Protein AF-0000000065834039 (afdb_homodimer)

Structure (mmCIF, N/CA/C/O backbone):
data_AF-0000000065834039-model_v1
#
loop_
_entity.id
_entity.type
_entity.pdbx_description
1 polymer 'Type III pantothenate kinase'
#
loop_
_atom_site.group_PDB
_atom_site.id
_atom_site.type_symbol
_atom_site.label_atom_id
_atom_site.label_alt_id
_atom_site.label_comp_id
_atom_site.label_asym_id
_atom_site.label_entity_id
_atom_site.label_seq_id
_atom_site.pdbx_PDB_ins_code
_atom_site.Cartn_x
_atom_site.Cartn_y
_atom_site.Cartn_z
_atom_site.occupancy
_atom_site.B_iso_or_equiv
_atom_site.auth_seq_id
_atom_site.auth_comp_id
_atom_site.auth_asym_id
_atom_site.auth_atom_id
_atom_site.pdbx_PDB_model_num
ATOM 1 N N . MET A 1 1 ? -1.924 42.531 17.188 1 51.47 1 MET A N 1
ATOM 2 C CA . MET A 1 1 ? -2.615 41.312 17.609 1 51.47 1 MET A CA 1
ATOM 3 C C . MET A 1 1 ? -2.955 40.438 16.406 1 51.47 1 MET A C 1
ATOM 5 O O . MET A 1 1 ? -3.197 40.938 15.312 1 51.47 1 MET A O 1
ATOM 9 N N . PRO A 1 2 ? -2.623 39.094 16.594 1 63.88 2 PRO A N 1
ATOM 10 C CA . PRO A 1 2 ? -3.016 38.375 15.391 1 63.88 2 PRO A CA 1
ATOM 11 C C . PRO A 1 2 ? -4.453 38.656 14.969 1 63.88 2 PRO A C 1
ATOM 13 O O . PRO A 1 2 ? -5.324 38.844 15.812 1 63.88 2 PRO A O 1
ATOM 16 N N . ALA A 1 3 ? -4.637 39.094 13.758 1 82.81 3 ALA A N 1
ATOM 17 C CA . ALA A 1 3 ? -5.945 39.469 13.219 1 82.81 3 ALA A CA 1
ATOM 18 C C . ALA A 1 3 ? -6.844 38.219 13.094 1 82.81 3 ALA A C 1
ATOM 20 O O . ALA A 1 3 ? -6.395 37.156 12.641 1 82.81 3 ALA A O 1
ATOM 21 N N . PHE A 1 4 ? -7.938 38.312 13.852 1 89.62 4 PHE A N 1
ATOM 22 C CA . PHE A 1 4 ? -8.969 37.281 13.75 1 89.62 4 PHE A CA 1
ATOM 23 C C . PHE A 1 4 ? -10.25 37.875 13.156 1 89.62 4 PHE A C 1
ATOM 25 O O . PHE A 1 4 ? -10.5 39.062 13.242 1 89.62 4 PHE A O 1
ATOM 32 N N . PRO A 1 5 ? -10.953 37 12.508 1 95.62 5 PRO A N 1
ATOM 33 C CA . PRO A 1 5 ? -10.828 35.562 12.289 1 95.62 5 PRO A CA 1
ATOM 34 C C . PRO A 1 5 ? -9.664 35.188 11.359 1 95.62 5 PRO A C 1
ATOM 36 O O . PRO A 1 5 ? -9.328 35.969 10.461 1 95.62 5 PRO A O 1
ATOM 39 N N . LEU A 1 6 ? -9.062 34.062 11.656 1 97.62 6 LEU A N 1
ATOM 40 C CA . LEU A 1 6 ? -7.953 33.562 10.867 1 97.62 6 LEU A CA 1
ATOM 41 C C . LEU A 1 6 ? -8.43 32.469 9.906 1 97.62 6 LEU A C 1
ATOM 43 O O . LEU A 1 6 ? -9.133 31.547 10.32 1 97.62 6 LEU A O 1
ATOM 47 N N . LEU A 1 7 ? -8.102 32.594 8.633 1 98.38 7 LEU A N 1
ATOM 48 C CA . LEU A 1 7 ? -8.32 31.531 7.668 1 98.38 7 LEU A CA 1
ATOM 49 C C . LEU A 1 7 ? -7.098 30.641 7.57 1 98.38 7 LEU A C 1
ATOM 51 O O . LEU A 1 7 ? -6.012 31.094 7.215 1 98.38 7 LEU A O 1
ATOM 55 N N . ALA A 1 8 ? -7.285 29.406 8 1 98.31 8 ALA A N 1
ATOM 56 C CA . ALA A 1 8 ? -6.262 28.375 7.816 1 98.31 8 ALA A CA 1
ATOM 57 C C . ALA A 1 8 ? -6.543 27.547 6.574 1 98.31 8 ALA A C 1
ATOM 59 O O . ALA A 1 8 ? -7.633 27 6.422 1 98.31 8 ALA A O 1
ATOM 60 N N . VAL A 1 9 ? -5.586 27.469 5.645 1 98.31 9 VAL A N 1
ATOM 61 C CA . VAL A 1 9 ? -5.758 26.719 4.402 1 98.31 9 VAL A CA 1
ATOM 62 C C . VAL A 1 9 ? -4.656 25.672 4.27 1 98.31 9 VAL A C 1
ATOM 64 O O . VAL A 1 9 ? -3.473 26.016 4.238 1 98.31 9 VAL A O 1
ATOM 67 N N . ASP A 1 10 ? -5.02 24.438 4.223 1 97.44 10 ASP A N 1
ATOM 68 C CA . ASP A 1 10 ? -4.113 23.328 3.969 1 97.44 10 ASP A CA 1
ATOM 69 C C . ASP A 1 10 ? -4.336 22.734 2.574 1 97.44 10 ASP A C 1
ATOM 71 O O . ASP A 1 10 ? -5.281 21.984 2.355 1 97.44 10 ASP A O 1
ATOM 75 N N . ILE A 1 11 ? -3.43 23.031 1.695 1 96.56 11 ILE A N 1
ATOM 76 C CA . ILE A 1 11 ? -3.566 22.672 0.286 1 96.56 11 ILE A CA 1
ATOM 77 C C . ILE A 1 11 ? -2.744 21.422 -0.017 1 96.56 11 ILE A C 1
ATOM 79 O O . ILE A 1 11 ? -1.518 21.5 -0.134 1 96.56 11 ILE A O 1
ATOM 83 N N . GLY A 1 12 ? -3.447 20.344 -0.177 1 93.12 12 GLY A N 1
ATOM 84 C CA . GLY A 1 12 ? -2.82 19.109 -0.593 1 93.12 12 GLY A CA 1
ATOM 85 C C . GLY A 1 12 ? -2.936 18.844 -2.084 1 93.12 12 GLY A C 1
ATOM 86 O O . GLY A 1 12 ? -3.521 19.656 -2.812 1 93.12 12 GLY A O 1
ATOM 87 N N . ASN A 1 13 ? -2.43 17.719 -2.566 1 89.69 13 ASN A N 1
ATOM 88 C CA . ASN A 1 13 ? -2.451 17.359 -3.98 1 89.69 13 ASN A CA 1
ATOM 89 C C . ASN A 1 13 ? -3.861 17.016 -4.449 1 89.69 13 ASN A C 1
ATOM 91 O O . ASN A 1 13 ? -4.215 17.266 -5.605 1 89.69 13 ASN A O 1
ATOM 95 N N . THR A 1 14 ? -4.578 16.453 -3.529 1 89.56 14 THR A N 1
ATOM 96 C CA . THR A 1 14 ? -5.895 15.945 -3.9 1 89.56 14 THR A CA 1
ATOM 97 C C . THR A 1 14 ? -6.996 16.797 -3.273 1 89.56 14 THR A C 1
ATOM 99 O O . THR A 1 14 ? -8.008 17.078 -3.916 1 89.56 14 THR A O 1
ATOM 102 N N . THR A 1 15 ? -6.734 17.125 -2.062 1 92.56 15 THR A N 1
ATOM 103 C CA . THR A 1 15 ? -7.766 17.828 -1.304 1 92.56 15 THR A CA 1
ATOM 104 C C . THR A 1 15 ? -7.203 19.094 -0.657 1 92.56 15 THR A C 1
ATOM 106 O O . THR A 1 15 ? -6.031 19.125 -0.28 1 92.56 15 THR A O 1
ATOM 109 N N . THR A 1 16 ? -8.016 20.094 -0.596 1 96.5 16 THR A N 1
ATOM 110 C CA . THR A 1 16 ? -7.738 21.312 0.165 1 96.5 16 THR A CA 1
ATOM 111 C C . THR A 1 16 ? -8.695 21.438 1.351 1 96.5 16 THR A C 1
ATOM 113 O O . THR A 1 16 ? -9.914 21.344 1.185 1 96.5 16 THR A O 1
ATOM 116 N N . VAL A 1 17 ? -8.109 21.578 2.518 1 97.19 17 VAL A N 1
ATOM 117 C CA . VAL A 1 17 ? -8.906 21.734 3.729 1 97.19 17 VAL A CA 1
ATOM 118 C C . VAL A 1 17 ? -8.781 23.156 4.262 1 97.19 17 VAL A C 1
ATOM 120 O O . VAL A 1 17 ? -7.68 23.703 4.344 1 97.19 17 VAL A O 1
ATOM 123 N N . LEU A 1 18 ? -9.953 23.781 4.547 1 98.25 18 LEU A N 1
ATOM 124 C CA . LEU A 1 18 ? -10 25.141 5.055 1 98.25 18 LEU A CA 1
ATOM 125 C C . LEU A 1 18 ? -10.617 25.188 6.449 1 98.25 18 LEU A C 1
ATOM 127 O O . LEU A 1 18 ? -11.5 24.375 6.766 1 98.25 18 LEU A O 1
ATOM 131 N N . GLY A 1 19 ? -10.109 26.094 7.262 1 98.06 19 GLY A N 1
ATOM 132 C CA . GLY A 1 19 ? -10.688 26.359 8.57 1 98.06 19 GLY A CA 1
ATOM 133 C C . GLY A 1 19 ? -10.672 27.828 8.945 1 98.06 19 GLY A C 1
ATOM 134 O O . GLY A 1 19 ? -9.719 28.547 8.633 1 98.06 19 GLY A O 1
ATOM 135 N N . LEU A 1 20 ? -11.789 28.266 9.492 1 98.12 20 LEU A N 1
ATOM 136 C CA . LEU A 1 20 ? -11.844 29.594 10.078 1 98.12 20 LEU A CA 1
ATOM 137 C C . LEU A 1 20 ? -11.742 29.516 11.602 1 98.12 20 LEU A C 1
ATOM 139 O O . LEU A 1 20 ? -12.5 28.781 12.242 1 98.12 20 LEU A O 1
ATOM 143 N N . ALA A 1 21 ? -10.758 30.25 12.141 1 97.44 21 ALA A N 1
ATOM 144 C CA . ALA A 1 21 ? -10.555 30.25 13.586 1 97.44 21 ALA A CA 1
ATOM 145 C C . ALA A 1 21 ? -10.859 31.609 14.188 1 97.44 21 ALA A C 1
ATOM 147 O O . ALA A 1 21 ? -10.578 32.656 13.57 1 97.44 21 ALA A O 1
ATOM 148 N N . ASP A 1 22 ? -11.383 31.594 15.383 1 96.12 22 ASP A N 1
ATOM 149 C CA . ASP A 1 22 ? -11.641 32.844 16.062 1 96.12 22 ASP A CA 1
ATOM 150 C C . ASP A 1 22 ? -10.484 33.219 16.984 1 96.12 22 ASP A C 1
ATOM 152 O O . ASP A 1 22 ? -9.422 32.594 16.938 1 96.12 22 ASP A O 1
ATOM 156 N N . ALA A 1 23 ? -10.688 34.25 17.812 1 92.38 23 ALA A N 1
ATOM 157 C CA . ALA A 1 23 ? -9.602 34.812 18.625 1 92.38 23 ALA A CA 1
ATOM 158 C C . ALA A 1 23 ? -9.156 33.844 19.703 1 92.38 23 ALA A C 1
ATOM 160 O O . ALA A 1 23 ? -8.031 33.906 20.188 1 92.38 23 ALA A O 1
ATOM 161 N N . SER A 1 24 ? -9.961 32.844 20.094 1 93.31 24 SER A N 1
ATOM 162 C CA . SER A 1 24 ? -9.617 31.828 21.078 1 93.31 24 SER A CA 1
ATOM 163 C C . SER A 1 24 ? -8.82 30.688 20.453 1 93.31 24 SER A C 1
ATOM 165 O O . SER A 1 24 ? -8.312 29.812 21.156 1 93.31 24 SER A O 1
ATOM 167 N N . GLY A 1 25 ? -8.766 30.703 19.141 1 93.06 25 GLY A N 1
ATOM 168 C CA . GLY A 1 25 ? -8.078 29.641 18.438 1 93.06 25 GLY A CA 1
ATOM 169 C C . GLY A 1 25 ? -9 28.5 18.047 1 93.06 25 GLY A C 1
ATOM 170 O O . GLY A 1 25 ? -8.57 27.531 17.406 1 93.06 25 GLY A O 1
ATOM 171 N N . ALA A 1 26 ? -10.234 28.656 18.391 1 95.88 26 ALA A N 1
ATOM 172 C CA . ALA A 1 26 ? -11.219 27.609 18.078 1 95.88 26 ALA A CA 1
ATOM 173 C C . ALA A 1 26 ? -11.609 27.656 16.594 1 95.88 26 ALA A C 1
ATOM 175 O O . ALA A 1 26 ? -11.82 28.719 16.031 1 95.88 26 ALA A O 1
ATOM 176 N N . LEU A 1 27 ? -11.703 26.516 15.992 1 97.06 27 LEU A N 1
ATOM 177 C CA . LEU A 1 27 ? -12.219 26.422 14.625 1 97.06 27 LEU A CA 1
ATOM 178 C C . LEU A 1 27 ? -13.734 26.562 14.602 1 97.06 27 LEU A C 1
ATOM 180 O O . LEU A 1 27 ? -14.453 25.688 15.102 1 97.06 27 LEU A O 1
ATOM 184 N N . THR A 1 28 ? -14.18 27.594 13.984 1 97.69 28 THR A N 1
ATOM 185 C CA . THR A 1 28 ? -15.609 27.859 13.945 1 97.69 28 THR A CA 1
ATOM 186 C C . THR A 1 28 ? -16.25 27.234 12.711 1 97.69 28 THR A C 1
ATOM 188 O O . THR A 1 28 ? -17.422 26.891 12.727 1 97.69 28 THR A O 1
ATOM 191 N N . HIS A 1 29 ? -15.547 27.125 11.617 1 97.81 29 HIS A N 1
ATOM 192 C CA . HIS A 1 29 ? -15.961 26.516 10.359 1 97.81 29 HIS A CA 1
ATOM 193 C C . HIS A 1 29 ? -14.828 25.703 9.75 1 97.81 29 HIS A C 1
ATOM 195 O O . HIS A 1 29 ? -13.648 26.031 9.922 1 97.81 29 HIS A O 1
ATOM 201 N N . THR A 1 30 ? -15.188 24.672 9.156 1 97.5 30 THR A N 1
ATOM 202 C CA . THR A 1 30 ? -14.242 23.875 8.383 1 97.5 30 THR A CA 1
ATOM 203 C C . THR A 1 30 ? -14.844 23.469 7.043 1 97.5 30 THR A C 1
ATOM 205 O O . THR A 1 30 ? -16.062 23.25 6.945 1 97.5 30 THR A O 1
ATOM 208 N N . TRP A 1 31 ? -14.047 23.406 5.98 1 97.5 31 TRP A N 1
ATOM 209 C CA . TRP A 1 31 ? -14.445 22.953 4.652 1 97.5 31 TRP A CA 1
ATOM 210 C C . TRP A 1 31 ? -13.406 22 4.066 1 97.5 31 TRP A C 1
ATOM 212 O O . TRP A 1 31 ? -12.211 22.109 4.379 1 97.5 31 TRP A O 1
ATOM 222 N N . ARG A 1 32 ? -13.852 21.078 3.355 1 95.31 32 ARG A N 1
ATOM 223 C CA . ARG A 1 32 ? -13.008 20.188 2.562 1 95.31 32 ARG A CA 1
ATOM 224 C C . ARG A 1 32 ? -13.422 20.203 1.095 1 95.31 32 ARG A C 1
ATOM 226 O O . ARG A 1 32 ? -14.57 19.906 0.762 1 95.31 32 ARG A O 1
ATOM 233 N N . ILE A 1 33 ? -12.453 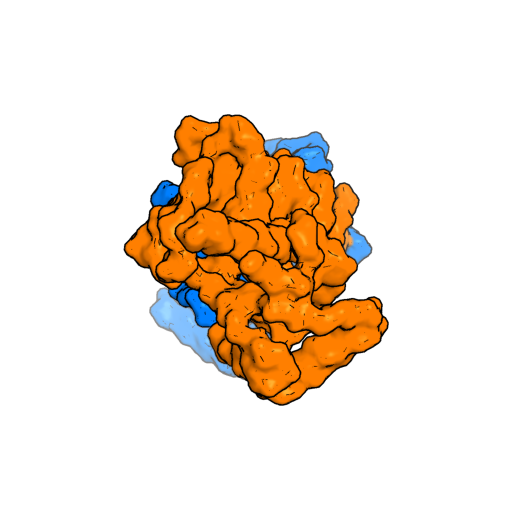20.562 0.237 1 96.56 33 ILE A N 1
ATOM 234 C CA . ILE A 1 33 ? -12.773 20.656 -1.183 1 96.56 33 ILE A CA 1
ATOM 235 C C . ILE A 1 33 ? -11.68 19.984 -2.008 1 96.56 33 ILE A C 1
ATOM 237 O O . ILE A 1 33 ? -10.57 19.75 -1.513 1 96.56 33 ILE A O 1
ATOM 241 N N . ARG A 1 34 ? -11.992 19.641 -3.264 1 94.88 34 ARG A N 1
ATOM 242 C CA . ARG A 1 34 ? -11 19.047 -4.156 1 94.88 34 ARG A CA 1
ATOM 243 C C . ARG A 1 34 ? -9.969 20.094 -4.59 1 94.88 34 ARG A C 1
ATOM 245 O O . ARG A 1 34 ? -10.328 21.234 -4.906 1 94.88 34 ARG A O 1
ATOM 252 N N . THR A 1 35 ? -8.758 19.703 -4.535 1 95 35 THR A N 1
ATOM 253 C CA . THR A 1 35 ? -7.723 20.562 -5.09 1 95 35 THR A CA 1
ATOM 254 C C . THR A 1 35 ? -7.801 20.594 -6.613 1 95 35 THR A C 1
ATOM 256 O O . THR A 1 35 ? -7.844 19.547 -7.258 1 95 35 THR A O 1
ATOM 259 N N . ASN A 1 36 ? -7.965 21.781 -7.164 1 94.31 36 ASN A N 1
ATOM 260 C CA . ASN A 1 36 ? -8.031 21.969 -8.609 1 94.31 36 ASN A CA 1
ATOM 261 C C . ASN A 1 36 ? -6.883 22.828 -9.117 1 94.31 36 ASN A C 1
ATOM 263 O O . ASN A 1 36 ? -6.879 24.047 -8.914 1 94.31 36 ASN A O 1
ATOM 267 N N . ARG A 1 37 ? -6.012 22.297 -9.836 1 91.75 37 ARG A N 1
ATOM 268 C CA . ARG A 1 37 ? -4.785 22.953 -10.273 1 91.75 37 ARG A CA 1
ATOM 269 C C . ARG A 1 37 ? -5.07 23.938 -11.398 1 91.75 37 ARG A C 1
ATOM 271 O O . ARG A 1 37 ? -4.23 24.797 -11.711 1 91.75 37 ARG A O 1
ATOM 278 N N . GLU A 1 38 ? -6.219 23.859 -11.945 1 94.19 38 GLU A N 1
ATOM 279 C CA . GLU A 1 38 ? -6.555 24.703 -13.086 1 94.19 38 GLU A CA 1
ATOM 280 C C . GLU A 1 38 ? -7.18 26.016 -12.633 1 94.19 38 GLU A C 1
ATOM 282 O O . GLU A 1 38 ? -7.328 26.938 -13.43 1 94.19 38 GLU A O 1
ATOM 287 N N . MET A 1 39 ? -7.5 26.094 -11.43 1 95.38 39 MET A N 1
ATOM 288 C CA . MET A 1 39 ? -8.18 27.281 -10.938 1 95.38 39 MET A CA 1
ATOM 289 C C . MET A 1 39 ? -7.211 28.453 -10.852 1 95.38 39 MET A C 1
ATOM 291 O O . MET A 1 39 ? -6.062 28.297 -10.43 1 95.38 39 MET A O 1
ATOM 295 N N . LEU A 1 40 ? -7.648 29.609 -11.352 1 96.81 40 LEU A N 1
ATOM 296 C CA . LEU A 1 40 ? -6.906 30.859 -11.273 1 96.81 40 LEU A CA 1
ATOM 297 C C . LEU A 1 40 ? -7.301 31.641 -10.023 1 96.81 40 LEU A C 1
ATOM 299 O O . LEU A 1 40 ? -8.281 31.312 -9.359 1 96.81 40 LEU A O 1
ATOM 303 N N . PRO A 1 41 ? -6.508 32.688 -9.688 1 98.06 41 PRO A N 1
ATOM 304 C CA . PRO A 1 41 ? -6.758 33.438 -8.453 1 98.06 41 PRO A CA 1
ATOM 305 C C . PRO A 1 41 ? -8.195 33.938 -8.352 1 98.06 41 PRO A C 1
ATOM 307 O O . PRO A 1 41 ? -8.805 33.875 -7.285 1 98.06 41 PRO A O 1
ATOM 310 N N . ASP A 1 42 ? -8.773 34.344 -9.43 1 98.31 42 ASP A N 1
ATOM 311 C CA . ASP A 1 42 ? -10.133 34.875 -9.406 1 98.31 42 ASP A CA 1
ATOM 312 C C . ASP A 1 42 ? -11.148 33.75 -9.148 1 98.31 42 ASP A C 1
ATOM 314 O O . ASP A 1 42 ? -12.164 33.969 -8.484 1 98.31 42 ASP A O 1
ATOM 318 N N . ASP A 1 43 ? -10.906 32.531 -9.688 1 98.12 43 ASP A N 1
ATOM 319 C CA . ASP A 1 43 ? -11.75 31.375 -9.398 1 98.12 43 ASP A CA 1
ATOM 320 C C . ASP A 1 43 ? -11.734 31.047 -7.91 1 98.12 43 ASP A C 1
ATOM 322 O O . ASP A 1 43 ? -12.773 30.766 -7.32 1 98.12 43 ASP A O 1
ATOM 326 N N . LEU A 1 44 ? -10.539 31.125 -7.371 1 98.25 44 LEU A N 1
ATOM 327 C CA . LEU A 1 44 ? -10.367 30.75 -5.973 1 98.25 44 LEU A CA 1
ATOM 328 C C . LEU A 1 44 ? -11.016 31.781 -5.055 1 98.25 44 LEU A C 1
ATOM 330 O O . LEU A 1 44 ? -11.578 31.438 -4.02 1 98.25 44 LEU A O 1
ATOM 334 N N . ALA A 1 45 ? -10.898 33.031 -5.43 1 98.19 45 ALA A N 1
ATOM 335 C CA . ALA A 1 45 ? -11.562 34.094 -4.672 1 98.19 45 ALA A CA 1
ATOM 336 C C . ALA A 1 45 ? -13.078 33.875 -4.656 1 98.19 45 ALA A C 1
ATOM 338 O O . ALA A 1 45 ? -13.719 34.062 -3.621 1 98.19 45 ALA A O 1
ATOM 339 N N . LEU A 1 46 ? -13.594 33.531 -5.816 1 98.19 46 LEU A N 1
ATOM 340 C CA . LEU A 1 46 ? -15.023 33.25 -5.922 1 98.19 46 LEU A CA 1
ATOM 341 C C . LEU A 1 46 ? -15.414 32.094 -5.043 1 98.19 46 LEU A C 1
ATOM 343 O O . LEU A 1 46 ? -16.453 32.125 -4.371 1 98.19 46 LEU A O 1
ATOM 347 N N . GLN A 1 47 ? -14.625 31.109 -5.059 1 98 47 GLN A N 1
ATOM 348 C CA . GLN A 1 47 ? -14.875 29.906 -4.262 1 98 47 GLN A CA 1
ATOM 349 C C . GLN A 1 47 ? -14.852 30.234 -2.77 1 98 47 GLN A C 1
ATOM 351 O O . GLN A 1 47 ? -15.742 29.812 -2.027 1 98 47 GLN A O 1
ATOM 356 N N . LEU A 1 48 ? -13.844 30.953 -2.393 1 98.19 48 LEU A N 1
ATOM 357 C CA . LEU A 1 48 ? -13.727 31.344 -0.989 1 98.19 48 LEU A CA 1
ATOM 358 C C . LEU A 1 48 ? -14.914 32.188 -0.55 1 98.19 48 LEU A C 1
ATOM 360 O O . LEU A 1 48 ? -15.547 31.891 0.471 1 98.19 48 LEU A O 1
ATOM 364 N N . HIS A 1 49 ? -15.18 33.156 -1.326 1 98.06 49 HIS A N 1
ATOM 365 C CA . HIS A 1 49 ? -16.312 34.031 -1.02 1 98.06 49 HIS A CA 1
ATOM 366 C C . HIS A 1 49 ? -17.609 33.219 -0.943 1 98.06 49 HIS A C 1
ATOM 368 O O . HIS A 1 49 ? -18.438 33.469 -0.059 1 98.06 49 HIS A O 1
ATOM 374 N N . GLY A 1 50 ? -17.75 32.344 -1.891 1 98.19 50 GLY A N 1
ATOM 375 C CA . GLY A 1 50 ? -18.922 31.484 -1.89 1 98.19 50 GLY A CA 1
ATOM 376 C C . GLY A 1 50 ? -19.047 30.641 -0.632 1 98.19 50 GLY A C 1
ATOM 377 O O . GLY A 1 50 ? -20.141 30.516 -0.072 1 98.19 50 GLY A O 1
ATOM 378 N N . LEU A 1 51 ? -17.953 30.094 -0.187 1 98 51 LEU A N 1
ATOM 379 C CA . LEU A 1 51 ? -17.953 29.281 1.018 1 98 51 LEU A CA 1
ATOM 380 C C . LEU A 1 51 ? -18.344 30.094 2.24 1 98 51 LEU A C 1
ATOM 382 O O . LEU A 1 51 ? -19.156 29.672 3.059 1 98 51 LEU A O 1
ATOM 386 N N . PHE A 1 52 ? -17.781 31.297 2.375 1 97.88 52 PHE A N 1
ATOM 387 C CA . PHE A 1 52 ? -18.078 32.156 3.506 1 97.88 52 PHE A CA 1
ATOM 388 C C . PHE A 1 52 ? -19.547 32.562 3.52 1 97.88 52 PHE A C 1
ATOM 390 O O . PHE A 1 52 ? -20.219 32.5 4.559 1 97.88 52 PHE A O 1
ATOM 397 N N . THR A 1 53 ? -20 32.875 2.377 1 97.88 53 THR A N 1
ATOM 398 C CA . THR A 1 53 ? -21.375 33.344 2.244 1 97.88 53 THR A CA 1
ATOM 399 C C . THR A 1 53 ? -22.359 32.219 2.553 1 97.88 53 THR A C 1
ATOM 401 O O . THR A 1 53 ? -23.312 32.406 3.312 1 97.88 53 THR A O 1
ATOM 404 N N . LEU A 1 54 ? -22.156 31.094 1.981 1 97.94 54 LEU A N 1
ATOM 405 C CA . LEU A 1 54 ? -23.031 29.953 2.172 1 97.94 54 LEU A CA 1
ATOM 406 C C . LEU A 1 54 ? -23.125 29.578 3.648 1 97.94 54 LEU A C 1
ATOM 408 O O . LEU A 1 54 ? -24.172 29.141 4.117 1 97.94 54 LEU A O 1
ATOM 412 N N . ALA A 1 55 ? -22.062 29.797 4.391 1 97.62 55 ALA A N 1
ATOM 413 C CA . ALA A 1 55 ? -22.016 29.375 5.789 1 97.62 55 ALA A CA 1
ATOM 414 C C . ALA A 1 55 ? -22.406 30.531 6.719 1 97.62 55 ALA A C 1
ATOM 416 O O . ALA A 1 55 ? -22.531 30.344 7.93 1 97.62 55 ALA A O 1
ATOM 417 N N . GLY A 1 56 ? -22.562 31.656 6.168 1 97.81 56 GLY A N 1
ATOM 418 C CA . GLY A 1 56 ? -22.734 32.844 7 1 97.81 56 GLY A CA 1
ATOM 419 C C . GLY A 1 56 ? -21.516 33.156 7.844 1 97.81 56 GLY A C 1
ATOM 420 O O . GLY A 1 56 ? -21.641 33.625 8.977 1 97.81 56 GLY A O 1
ATOM 421 N N . ALA A 1 57 ? -20.375 32.812 7.383 1 97.31 57 ALA A N 1
ATOM 422 C CA . ALA A 1 57 ? -19.109 33.031 8.086 1 97.31 57 ALA A CA 1
ATOM 423 C C . ALA A 1 57 ? -18.547 34.406 7.832 1 97.31 57 ALA A C 1
ATOM 425 O O . ALA A 1 57 ? -18.719 34.969 6.746 1 97.31 57 ALA A O 1
ATOM 426 N N . PRO A 1 58 ? -17.922 34.969 8.805 1 96.44 58 PRO A N 1
ATOM 427 C CA . PRO A 1 58 ? -17.281 36.25 8.586 1 96.44 58 PRO A CA 1
ATOM 428 C C . PRO A 1 58 ? -16.094 36.188 7.637 1 96.44 58 PRO A C 1
ATOM 430 O O . PRO A 1 58 ? -15.492 35.094 7.48 1 96.44 58 PRO A O 1
ATOM 433 N N . ILE A 1 59 ? -15.758 37.312 7.055 1 96.12 59 ILE A N 1
ATOM 434 C CA . ILE A 1 59 ? -14.57 37.406 6.211 1 96.12 59 ILE A CA 1
ATOM 435 C C . ILE A 1 59 ? -13.32 37.375 7.082 1 96.12 59 ILE A C 1
ATOM 437 O O . ILE A 1 59 ? -13.242 38.062 8.102 1 96.12 59 ILE A O 1
ATOM 441 N N . PRO A 1 60 ? -12.414 36.594 6.699 1 97.5 60 PRO A N 1
ATOM 442 C CA . PRO A 1 60 ? -11.203 36.531 7.516 1 97.5 60 PRO A CA 1
ATOM 443 C C . PRO A 1 60 ? -10.406 37.844 7.473 1 97.5 60 PRO A C 1
ATOM 445 O O . PRO A 1 60 ? -10.516 38.594 6.512 1 97.5 60 PRO A O 1
ATOM 448 N N . ARG A 1 61 ? -9.578 38.031 8.516 1 96.5 61 ARG A N 1
ATOM 449 C CA . ARG A 1 61 ? -8.719 39.219 8.594 1 96.5 61 ARG A CA 1
ATOM 450 C C . ARG A 1 61 ? -7.254 38.844 8.391 1 96.5 61 ARG A C 1
ATOM 452 O O . ARG A 1 61 ? -6.41 39.719 8.164 1 96.5 61 ARG A O 1
ATOM 459 N N . ALA A 1 62 ? -6.984 37.625 8.508 1 97.19 62 ALA A N 1
ATOM 460 C CA . ALA A 1 62 ? -5.656 37.062 8.289 1 97.19 62 ALA A CA 1
ATOM 461 C C . ALA A 1 62 ? -5.754 35.656 7.695 1 97.19 62 ALA A C 1
ATOM 463 O O . ALA A 1 62 ? -6.824 35.031 7.715 1 97.19 62 ALA A O 1
ATOM 464 N N . ALA A 1 63 ? -4.656 35.188 7.145 1 98 63 ALA A N 1
ATOM 465 C CA . ALA A 1 63 ? -4.652 33.844 6.562 1 98 63 ALA A CA 1
ATOM 466 C C . ALA A 1 63 ? -3.281 33.188 6.699 1 98 63 ALA A C 1
ATOM 468 O O . ALA A 1 63 ? -2.254 33.875 6.625 1 98 63 ALA A O 1
ATOM 469 N N . VAL A 1 64 ? -3.312 31.969 6.969 1 97.62 64 VAL A N 1
ATOM 470 C CA . VAL A 1 64 ? -2.119 31.125 6.98 1 97.62 64 VAL A CA 1
ATOM 471 C C . VAL A 1 64 ? -2.287 29.969 6 1 97.62 64 VAL A C 1
ATOM 473 O O . VAL A 1 64 ? -3.361 29.359 5.922 1 97.62 64 VAL A O 1
ATOM 476 N N . LEU A 1 65 ? -1.259 29.703 5.164 1 97.69 65 LEU A N 1
ATOM 477 C CA . LEU A 1 65 ? -1.346 28.734 4.074 1 97.69 65 LEU A CA 1
ATOM 478 C C . LEU A 1 65 ? -0.294 27.656 4.234 1 97.69 65 LEU A C 1
ATOM 480 O O . LEU A 1 65 ? 0.889 27.938 4.418 1 97.69 65 LEU A O 1
ATOM 484 N N . SER A 1 66 ? -0.729 26.469 4.281 1 97.38 66 SER A N 1
ATOM 485 C CA . SER A 1 66 ? 0.098 25.297 4.062 1 97.38 66 SER A CA 1
ATOM 486 C C . SER A 1 66 ? -0.15 24.688 2.682 1 97.38 66 SER A C 1
ATOM 488 O O . SER A 1 66 ? -1.291 24.391 2.328 1 97.38 66 SER A O 1
ATOM 490 N N . SER A 1 67 ? 0.929 24.578 1.851 1 95.69 67 SER A N 1
ATOM 491 C CA . SER A 1 67 ? 0.707 24.047 0.507 1 95.69 67 SER A CA 1
ATOM 492 C C . SER A 1 67 ? 1.829 23.109 0.091 1 95.69 67 SER A C 1
ATOM 494 O O . SER A 1 67 ? 3.008 23.438 0.237 1 95.69 67 SER A O 1
ATOM 496 N N . VAL A 1 68 ? 1.464 21.953 -0.331 1 91.44 68 VAL A N 1
ATOM 497 C CA . VAL A 1 68 ? 2.428 21.062 -0.952 1 91.44 68 VAL A CA 1
ATOM 498 C C . VAL A 1 68 ? 2.193 21 -2.459 1 91.44 68 VAL A C 1
ATOM 500 O O . VAL A 1 68 ? 2.748 20.156 -3.152 1 91.44 68 VAL A O 1
ATOM 503 N N . ALA A 1 69 ? 1.37 21.859 -3.002 1 89.94 69 ALA A N 1
ATOM 504 C CA . ALA A 1 69 ? 1.092 22.125 -4.41 1 89.94 69 ALA A CA 1
ATOM 505 C C . ALA A 1 69 ? 1.384 23.578 -4.773 1 89.94 69 ALA A C 1
ATOM 507 O O . ALA A 1 69 ? 0.466 24.391 -4.871 1 89.94 69 ALA A O 1
ATOM 508 N N . PRO A 1 70 ? 2.557 23.891 -5.129 1 86.5 70 PRO A N 1
ATOM 509 C CA . PRO A 1 70 ? 3.025 25.281 -5.191 1 86.5 70 PRO A CA 1
ATOM 510 C C . PRO A 1 70 ? 2.178 26.141 -6.117 1 86.5 70 PRO A C 1
ATOM 512 O O . PRO A 1 70 ? 1.782 27.25 -5.742 1 86.5 70 PRO A O 1
ATOM 515 N N . PRO A 1 71 ? 1.816 25.656 -7.305 1 92.25 71 PRO A N 1
ATOM 516 C CA . PRO A 1 71 ? 1.015 26.547 -8.156 1 92.25 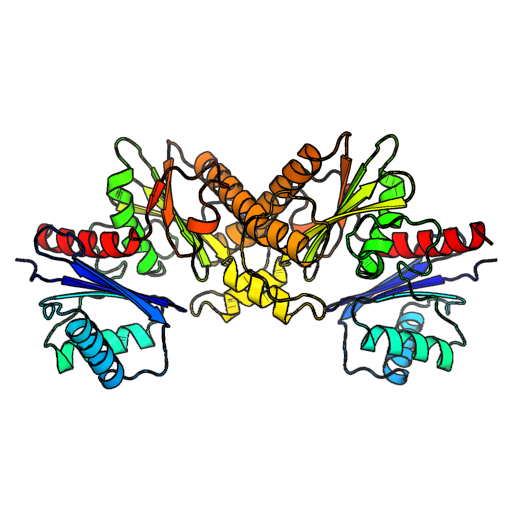71 PRO A CA 1
ATOM 517 C C . PRO A 1 71 ? -0.336 26.891 -7.535 1 92.25 71 PRO A C 1
ATOM 519 O O . PRO A 1 71 ? -0.812 28.031 -7.676 1 92.25 71 PRO A O 1
ATOM 522 N N . VAL A 1 72 ? -0.914 26 -6.824 1 95 72 VAL A N 1
ATOM 523 C CA . VAL A 1 72 ? -2.223 26.219 -6.215 1 95 72 VAL A CA 1
ATOM 524 C C . VAL A 1 72 ? -2.086 27.141 -5.008 1 95 72 VAL A C 1
ATOM 526 O O . VAL A 1 72 ? -2.891 28.047 -4.824 1 95 72 VAL A O 1
ATOM 529 N N . GLY A 1 73 ? -1.047 26.891 -4.223 1 96.38 73 GLY A N 1
ATOM 530 C CA . GLY A 1 73 ? -0.778 27.75 -3.078 1 96.38 73 GLY A CA 1
ATOM 531 C C . GLY A 1 73 ? -0.537 29.203 -3.465 1 96.38 73 GLY A C 1
ATOM 532 O O . GLY A 1 73 ? -1.032 30.109 -2.803 1 96.38 73 GLY A O 1
ATOM 533 N N . GLU A 1 74 ? 0.153 29.391 -4.535 1 97.06 74 GLU A N 1
ATOM 534 C CA . GLU A 1 74 ? 0.434 30.734 -5.031 1 97.06 74 GLU A CA 1
ATOM 535 C C . GLU A 1 74 ? -0.843 31.438 -5.492 1 97.06 74 GLU A C 1
ATOM 537 O O . GLU A 1 74 ? -1.027 32.625 -5.246 1 97.06 74 GLU A O 1
ATOM 542 N N . ASN A 1 75 ? -1.658 30.672 -6.129 1 98.19 75 ASN A N 1
ATOM 543 C CA . ASN A 1 75 ? -2.928 31.219 -6.59 1 98.19 75 ASN A CA 1
ATOM 544 C C . ASN A 1 75 ? -3.83 31.594 -5.418 1 98.19 75 ASN A C 1
ATOM 546 O O . ASN A 1 75 ? -4.547 32.594 -5.477 1 98.19 75 ASN A O 1
ATOM 550 N N . TYR A 1 76 ? -3.797 30.812 -4.371 1 98.44 76 TYR A N 1
ATOM 551 C CA . TYR A 1 76 ? -4.547 31.156 -3.166 1 98.44 76 TYR A CA 1
ATOM 552 C C . TYR A 1 76 ? -4.035 32.438 -2.547 1 98.44 76 TYR A C 1
ATOM 554 O O . TYR A 1 76 ? -4.824 33.312 -2.156 1 98.44 76 TYR A O 1
ATOM 562 N N . ALA A 1 77 ? -2.738 32.562 -2.42 1 98.19 77 ALA A N 1
ATOM 563 C CA . ALA A 1 77 ? -2.135 33.75 -1.854 1 98.19 77 ALA A CA 1
ATOM 564 C C . ALA A 1 77 ? -2.525 35 -2.656 1 98.19 77 ALA A C 1
ATOM 566 O O . ALA A 1 77 ? -2.863 36.031 -2.084 1 98.19 77 ALA A O 1
ATOM 567 N N . LEU A 1 78 ? -2.459 34.875 -3.949 1 98.5 78 LEU A N 1
ATOM 568 C CA . LEU A 1 78 ? -2.809 35.969 -4.828 1 98.5 78 LEU A CA 1
ATOM 569 C C . LEU A 1 78 ? -4.289 36.312 -4.699 1 98.5 78 LEU A C 1
ATOM 571 O O . LEU A 1 78 ? -4.652 37.5 -4.68 1 98.5 78 LEU A O 1
ATOM 575 N N . ALA A 1 79 ? -5.105 35.344 -4.652 1 98.56 79 ALA A N 1
ATOM 576 C CA . ALA A 1 79 ? -6.543 35.562 -4.492 1 98.56 79 ALA A CA 1
ATOM 577 C C . ALA A 1 79 ? -6.84 36.312 -3.205 1 98.56 79 ALA A C 1
ATOM 579 O O . ALA A 1 79 ? -7.621 37.25 -3.209 1 98.56 79 ALA A O 1
ATOM 580 N N . LEU A 1 80 ? -6.223 35.906 -2.152 1 98.5 80 LEU A N 1
ATOM 581 C CA . LEU A 1 80 ? -6.43 36.531 -0.849 1 98.5 80 LEU A CA 1
ATOM 582 C C . LEU A 1 80 ? -5.945 37.969 -0.852 1 98.5 80 LEU A C 1
ATOM 584 O O . LEU A 1 80 ? -6.625 38.875 -0.326 1 98.5 80 LEU A O 1
ATOM 588 N N . LYS A 1 81 ? -4.797 38.156 -1.429 1 98.31 81 LYS A N 1
ATOM 589 C CA . LYS A 1 81 ? -4.223 39.5 -1.496 1 98.31 81 LYS A CA 1
ATOM 590 C C . LYS A 1 81 ? -5.094 40.438 -2.334 1 98.31 81 LYS A C 1
ATOM 592 O O . LYS A 1 81 ? -5.434 41.531 -1.897 1 98.31 81 LYS A O 1
ATOM 597 N N . ARG A 1 82 ? -5.535 40 -3.459 1 98.12 82 ARG A N 1
ATOM 598 C CA . ARG A 1 82 ? -6.219 40.844 -4.438 1 98.12 82 ARG A CA 1
ATOM 599 C C . ARG A 1 82 ? -7.66 41.125 -4.016 1 98.12 82 ARG A C 1
ATOM 601 O O . ARG A 1 82 ? -8.172 42.219 -4.219 1 98.12 82 ARG A O 1
ATOM 608 N N . HIS A 1 83 ? -8.297 40.156 -3.463 1 97.69 83 HIS A N 1
ATOM 609 C CA . HIS A 1 83 ? -9.742 40.25 -3.318 1 97.69 83 HIS A CA 1
ATOM 610 C C . HIS A 1 83 ? -10.141 40.406 -1.855 1 97.69 83 HIS A C 1
ATOM 612 O O . HIS A 1 83 ? -11.258 40.844 -1.556 1 97.69 83 HIS A O 1
ATOM 618 N N . PHE A 1 84 ? -9.234 40.094 -0.949 1 97.12 84 PHE A N 1
ATOM 619 C CA . PHE A 1 84 ? -9.57 40.188 0.466 1 97.12 84 PHE A CA 1
ATOM 620 C C . PHE A 1 84 ? -8.594 41.094 1.195 1 97.12 84 PHE A C 1
ATOM 622 O O . PHE A 1 84 ? -8.75 41.344 2.395 1 97.12 84 PHE A O 1
ATOM 629 N N . MET A 1 85 ? -7.578 41.562 0.515 1 97.12 85 MET A N 1
ATOM 630 C CA . MET A 1 85 ? -6.566 42.469 1.051 1 97.12 85 MET A CA 1
ATOM 631 C C . MET A 1 85 ? -5.816 41.812 2.209 1 97.12 85 MET A C 1
ATOM 633 O O . MET A 1 85 ? -5.562 42.438 3.229 1 97.12 85 MET A O 1
ATOM 637 N N . ILE A 1 86 ? -5.605 40.531 2.086 1 97.25 86 ILE A N 1
ATOM 638 C CA . ILE A 1 86 ? -4.898 39.75 3.104 1 97.25 86 ILE A CA 1
ATOM 639 C C . ILE A 1 86 ? -3.561 39.25 2.551 1 97.25 86 ILE A C 1
ATOM 641 O O . ILE A 1 86 ? -3.512 38.625 1.495 1 97.25 86 ILE A O 1
ATOM 645 N N . ASP A 1 87 ? -2.49 39.656 3.186 1 97.12 87 ASP A N 1
ATOM 646 C CA . ASP A 1 87 ? -1.189 39.062 2.918 1 97.12 87 ASP A CA 1
ATOM 647 C C . ASP A 1 87 ? -1.011 37.781 3.715 1 97.12 87 ASP A C 1
ATOM 649 O O . ASP A 1 87 ? -0.633 37.812 4.887 1 97.12 87 ASP A O 1
ATOM 653 N N . ALA A 1 88 ? -1.226 36.688 3.045 1 97.06 88 ALA A N 1
ATOM 654 C CA . ALA A 1 88 ? -1.238 35.406 3.715 1 97.06 88 ALA A CA 1
ATOM 655 C C . ALA A 1 88 ? 0.172 34.969 4.117 1 97.06 88 ALA A C 1
ATOM 657 O O . ALA A 1 88 ? 1.141 35.281 3.414 1 97.06 88 ALA A O 1
ATOM 658 N N . PHE A 1 89 ? 0.272 34.344 5.242 1 96.38 89 PHE A N 1
ATOM 659 C CA . PHE A 1 89 ? 1.531 33.75 5.668 1 96.38 89 PHE A CA 1
ATOM 660 C C . PHE A 1 89 ? 1.671 32.344 5.125 1 96.38 89 PHE A C 1
ATOM 662 O O . PHE A 1 89 ? 0.896 31.453 5.484 1 96.38 89 PHE A O 1
ATOM 669 N N . ALA A 1 90 ? 2.646 32.125 4.305 1 96.12 90 ALA A N 1
ATOM 670 C CA . ALA A 1 90 ? 2.895 30.812 3.74 1 96.12 90 ALA A CA 1
ATOM 671 C C . ALA A 1 90 ? 3.904 30.031 4.582 1 96.12 90 ALA A C 1
ATOM 673 O O . ALA A 1 90 ? 5.051 30.453 4.734 1 96.12 90 ALA A O 1
ATOM 674 N N . VAL A 1 91 ? 3.525 28.891 5.039 1 96.06 91 VAL A N 1
ATOM 675 C CA . VAL A 1 91 ? 4.328 28.109 5.969 1 96.06 91 VAL A CA 1
ATOM 676 C C . VAL A 1 91 ? 5.504 27.469 5.227 1 96.06 91 VAL A C 1
ATOM 678 O O . VAL A 1 91 ? 5.324 26.859 4.172 1 96.06 91 VAL A O 1
ATOM 681 N N . SER A 1 92 ? 6.656 27.609 5.758 1 94.19 92 SER A N 1
ATOM 682 C CA . SER A 1 92 ? 7.871 26.938 5.324 1 94.19 92 SER A CA 1
ATOM 683 C C . SER A 1 92 ? 8.859 26.781 6.477 1 94.19 92 SER A C 1
ATOM 685 O O . SER A 1 92 ? 8.742 27.453 7.496 1 94.19 92 SER A O 1
ATOM 687 N N . ALA A 1 93 ? 9.797 25.859 6.258 1 91.88 93 ALA A N 1
ATOM 688 C CA . ALA A 1 93 ? 10.797 25.641 7.297 1 91.88 93 ALA A CA 1
ATOM 689 C C . ALA A 1 93 ? 11.617 26.922 7.535 1 91.88 93 ALA A C 1
ATOM 691 O O . ALA A 1 93 ? 12.031 27.188 8.664 1 91.88 93 ALA A O 1
ATOM 692 N N . GLU A 1 94 ? 11.789 27.703 6.555 1 91.88 94 GLU A N 1
ATOM 693 C CA . GLU A 1 94 ? 12.641 28.891 6.605 1 91.88 94 GLU A CA 1
ATOM 694 C C . GLU A 1 94 ? 11.977 30.016 7.41 1 91.88 94 GLU A C 1
ATOM 696 O O . GLU A 1 94 ? 12.664 30.859 7.98 1 91.88 94 GLU A O 1
ATOM 701 N N . ASN A 1 95 ? 10.727 29.984 7.547 1 92 95 ASN A N 1
ATOM 702 C CA . ASN A 1 95 ? 10.078 31.109 8.195 1 92 95 ASN A CA 1
ATOM 703 C C . ASN A 1 95 ? 9.516 30.734 9.562 1 92 95 ASN A C 1
ATOM 705 O O . ASN A 1 95 ? 8.641 31.406 10.094 1 92 95 ASN A O 1
ATOM 709 N N . LEU A 1 96 ? 9.953 29.594 10.016 1 94.19 96 LEU A N 1
ATOM 710 C CA . LEU A 1 96 ? 9.617 29.172 11.375 1 94.19 96 LEU A CA 1
ATOM 711 C C . LEU A 1 96 ? 10.875 29.062 12.234 1 94.19 96 LEU A C 1
ATOM 713 O O . LEU A 1 96 ? 11.445 27.969 12.375 1 94.19 96 LEU A O 1
ATOM 717 N N . PRO A 1 97 ? 11.227 30.078 12.922 1 90.06 97 PRO A N 1
ATOM 718 C CA . PRO A 1 97 ? 12.5 30.109 13.641 1 90.06 97 PRO A CA 1
ATOM 719 C C . PRO A 1 97 ? 12.5 29.219 14.875 1 90.06 97 PRO A C 1
ATOM 721 O O . PRO A 1 97 ? 13.57 28.844 15.375 1 90.06 97 PRO A O 1
ATOM 724 N N . ASP A 1 98 ? 11.391 28.906 15.375 1 92.62 98 ASP A N 1
ATOM 725 C CA . ASP A 1 98 ? 11.32 28.109 16.609 1 92.62 98 ASP A CA 1
ATOM 726 C C . ASP A 1 98 ? 11.234 26.625 16.297 1 92.62 98 ASP A C 1
ATOM 728 O O . ASP A 1 98 ? 11.031 25.797 17.188 1 92.62 98 ASP A O 1
ATOM 732 N N . VAL A 1 99 ? 11.328 26.297 15.039 1 96 99 VAL A N 1
ATOM 733 C CA . VAL A 1 99 ? 11.273 24.891 14.633 1 96 99 VAL A CA 1
ATOM 734 C C . VAL A 1 99 ? 12.656 24.422 14.188 1 96 99 VAL A C 1
ATOM 736 O O . VAL A 1 99 ? 13.344 25.125 13.438 1 96 99 VAL A O 1
ATOM 739 N N . THR A 1 100 ? 13.07 23.297 14.758 1 97.12 100 THR A N 1
ATOM 740 C CA . THR A 1 100 ? 14.305 22.656 14.305 1 97.12 100 THR A CA 1
ATOM 741 C C . THR A 1 100 ? 13.992 21.469 13.414 1 97.12 100 THR A C 1
ATOM 743 O O . THR A 1 100 ? 13.305 20.531 13.836 1 97.12 100 THR A O 1
ATOM 746 N N . VAL A 1 101 ? 14.453 21.469 12.203 1 97.69 101 VAL A N 1
ATOM 747 C CA . VAL A 1 101 ? 14.266 20.375 11.25 1 97.69 101 VAL A CA 1
ATOM 748 C C . VAL A 1 101 ? 15.547 19.562 11.141 1 97.69 101 VAL A C 1
ATOM 750 O O . VAL A 1 101 ? 16.562 20.047 10.625 1 97.69 101 VAL A O 1
ATOM 753 N N . GLU A 1 102 ? 15.492 18.312 11.625 1 97.75 102 GLU A N 1
ATOM 754 C CA . GLU A 1 102 ? 16.672 17.438 11.688 1 97.75 102 GLU A CA 1
ATOM 755 C C . GLU A 1 102 ? 16.719 16.5 10.5 1 97.75 102 GLU A C 1
ATOM 757 O O . GLU A 1 102 ? 16.891 15.281 10.664 1 97.75 102 GLU A O 1
ATOM 762 N N . LEU A 1 103 ? 16.562 17 9.289 1 97.5 103 LEU A N 1
ATOM 763 C CA . LEU A 1 103 ? 16.703 16.281 8.023 1 97.5 103 LEU A CA 1
ATOM 764 C C . LEU A 1 103 ? 18 16.656 7.332 1 97.5 103 LEU A C 1
ATOM 766 O O . LEU A 1 103 ? 18.656 17.625 7.703 1 97.5 103 LEU A O 1
ATOM 770 N N . ASP A 1 104 ? 18.328 15.844 6.336 1 96.94 104 ASP A N 1
ATOM 771 C CA . ASP A 1 104 ? 19.531 16.125 5.562 1 96.94 104 ASP A CA 1
ATOM 772 C C . ASP A 1 104 ? 19.453 17.484 4.895 1 96.94 104 ASP A C 1
ATOM 774 O O . ASP A 1 104 ? 20.453 18.203 4.812 1 96.94 104 ASP A O 1
ATOM 778 N N . THR A 1 105 ? 18.25 17.781 4.395 1 94.62 105 THR A N 1
ATOM 779 C CA . THR A 1 105 ? 17.922 19.062 3.805 1 94.62 105 THR A CA 1
ATOM 780 C C . THR A 1 105 ? 16.688 19.656 4.465 1 94.62 105 THR A C 1
ATOM 782 O O . THR A 1 105 ? 15.555 19.422 4.02 1 94.62 105 THR A O 1
ATOM 785 N N . PRO A 1 106 ? 16.859 20.516 5.395 1 92.19 106 PRO A N 1
ATOM 786 C CA . PRO A 1 106 ? 15.75 21.031 6.215 1 92.19 106 PRO A CA 1
ATOM 787 C C . PRO A 1 106 ? 14.664 21.703 5.383 1 92.19 106 PRO A C 1
ATOM 789 O O . PRO A 1 106 ? 13.477 21.625 5.727 1 92.19 106 PRO A O 1
ATOM 792 N N . GLY A 1 107 ? 14.977 22.312 4.328 1 90.31 107 GLY A N 1
ATOM 793 C CA . GLY A 1 107 ? 14.023 23.047 3.518 1 90.31 107 GLY A CA 1
ATOM 794 C C . GLY A 1 107 ? 13.117 22.156 2.697 1 90.31 107 GLY A C 1
ATOM 795 O O . GLY A 1 107 ? 12.133 22.625 2.123 1 90.31 107 GLY A O 1
ATOM 796 N N . SER A 1 108 ? 13.312 20.844 2.729 1 88.38 108 SER A N 1
ATOM 797 C CA . SER A 1 108 ? 12.594 19.922 1.856 1 88.38 108 SER A CA 1
ATOM 798 C C . SER A 1 108 ? 11.328 19.391 2.529 1 88.38 108 SER A C 1
ATOM 800 O O . SER A 1 108 ? 10.523 18.719 1.896 1 88.38 108 SER A O 1
ATOM 802 N N . VAL A 1 109 ? 11.117 19.75 3.783 1 92.88 109 VAL A N 1
ATOM 803 C CA . VAL A 1 109 ? 9.977 19.234 4.523 1 92.88 109 VAL A CA 1
ATOM 804 C C . VAL A 1 109 ? 8.695 19.906 4.047 1 92.88 109 VAL A C 1
ATOM 806 O O . VAL A 1 109 ? 8.68 21.109 3.783 1 92.88 109 VAL A O 1
ATOM 809 N N . GLY A 1 110 ? 7.664 19.109 3.812 1 92.75 110 GLY A N 1
ATOM 810 C CA . GLY A 1 110 ? 6.371 19.641 3.41 1 92.75 110 GLY A CA 1
ATOM 811 C C . GLY A 1 110 ? 5.738 20.531 4.461 1 92.75 110 GLY A C 1
ATOM 812 O O . GLY A 1 110 ? 5.836 20.25 5.66 1 92.75 110 GLY A O 1
ATOM 813 N N . ALA A 1 111 ? 5.066 21.562 3.988 1 94.81 111 ALA A N 1
ATOM 814 C CA . ALA A 1 111 ? 4.434 22.531 4.887 1 94.81 111 ALA A CA 1
ATOM 815 C C . ALA A 1 111 ? 3.412 21.844 5.789 1 94.81 111 ALA A C 1
ATOM 817 O O . ALA A 1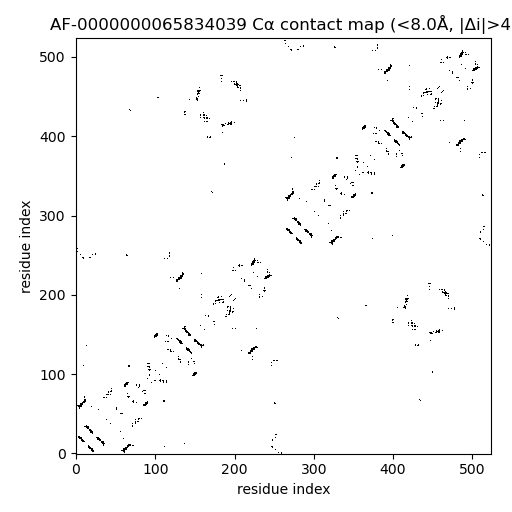 111 ? 3.281 22.188 6.965 1 94.81 111 ALA A O 1
ATOM 818 N N . ASP A 1 112 ? 2.686 20.891 5.254 1 95.25 112 ASP A N 1
ATOM 819 C CA . ASP A 1 112 ? 1.669 20.188 6.023 1 95.25 112 ASP A CA 1
ATOM 820 C C . ASP A 1 112 ? 2.295 19.422 7.195 1 95.25 112 ASP A C 1
ATOM 822 O O . ASP A 1 112 ? 1.725 19.391 8.289 1 95.25 112 ASP A O 1
ATOM 826 N N . ARG A 1 113 ? 3.443 18.875 6.969 1 96.62 113 ARG A N 1
ATOM 827 C CA . ARG A 1 113 ? 4.125 18.109 8.008 1 96.62 113 ARG A CA 1
ATOM 828 C C . ARG A 1 113 ? 4.629 19.031 9.117 1 96.62 113 ARG A C 1
ATOM 830 O O . ARG A 1 113 ? 4.652 18.641 10.289 1 96.62 113 ARG A O 1
ATOM 837 N N . LEU A 1 114 ? 5.031 20.25 8.734 1 96.94 114 LEU A N 1
ATOM 838 C CA . LEU A 1 114 ? 5.383 21.25 9.727 1 96.94 114 LEU A CA 1
ATOM 839 C C . LEU A 1 114 ? 4.168 21.625 10.57 1 96.94 114 LEU A C 1
ATOM 841 O O . LEU A 1 114 ? 4.27 21.781 11.789 1 96.94 114 LEU A O 1
ATOM 845 N N . CYS A 1 115 ? 3.043 21.766 9.938 1 97.19 115 CYS A N 1
ATOM 846 C CA . CYS A 1 115 ? 1.809 22.078 10.641 1 97.19 115 CYS A CA 1
ATOM 847 C C . CYS A 1 115 ? 1.434 20.969 11.609 1 97.19 115 CYS A C 1
ATOM 849 O O . CYS A 1 115 ? 0.974 21.219 12.719 1 97.19 115 CYS A O 1
ATOM 851 N N . ASN A 1 116 ? 1.637 19.766 11.156 1 97.88 116 ASN A N 1
ATOM 852 C CA . ASN A 1 116 ? 1.355 18.609 12.008 1 97.88 116 ASN A CA 1
ATOM 853 C C . ASN A 1 116 ? 2.201 18.625 13.281 1 97.88 116 ASN A C 1
ATOM 855 O O . ASN A 1 116 ? 1.743 18.203 14.344 1 97.88 116 ASN A O 1
ATOM 859 N N . LEU A 1 117 ? 3.42 19.078 13.141 1 97.81 117 LEU A N 1
ATOM 860 C CA . LEU A 1 117 ? 4.305 19.219 14.289 1 97.81 117 LEU A CA 1
ATOM 861 C C . LEU A 1 117 ? 3.658 20.094 15.359 1 97.81 117 LEU A C 1
ATOM 863 O O . LEU A 1 117 ? 3.615 19.703 16.531 1 97.81 117 LEU A O 1
ATOM 867 N N . PHE A 1 118 ? 3.094 21.234 15 1 96.94 118 PHE A N 1
ATOM 868 C CA . PHE A 1 118 ? 2.43 22.125 15.938 1 96.94 118 PHE A CA 1
ATOM 869 C C . PHE A 1 118 ? 1.172 21.484 16.5 1 96.94 118 PHE A C 1
ATOM 871 O O . PHE A 1 118 ? 0.903 21.578 17.703 1 96.94 118 PHE A O 1
ATOM 878 N N . GLY A 1 119 ? 0.418 20.781 15.641 1 97.12 119 GLY A N 1
ATOM 879 C CA . GLY A 1 119 ? -0.802 20.125 16.078 1 97.12 119 GLY A CA 1
ATOM 880 C C . GLY A 1 119 ? -0.552 19.016 17.078 1 97.12 119 GLY A C 1
ATOM 881 O O . GLY A 1 119 ? -1.396 18.734 17.938 1 97.12 119 GLY A O 1
ATOM 882 N N . ALA A 1 120 ? 0.607 18.406 17 1 97.69 120 ALA A N 1
ATOM 883 C CA . ALA A 1 120 ? 0.931 17.234 17.828 1 97.69 120 ALA A CA 1
ATOM 884 C C . ALA A 1 120 ? 1.322 17.656 19.234 1 97.69 120 ALA A C 1
ATOM 886 O O . ALA A 1 120 ? 1.312 16.828 20.156 1 97.69 120 ALA A O 1
ATOM 887 N N . GLU A 1 121 ? 1.661 18.891 19.438 1 95.88 121 GLU A N 1
ATOM 888 C CA . GLU A 1 121 ? 2.242 19.359 20.688 1 95.88 121 GLU A CA 1
ATOM 889 C C . GLU A 1 121 ? 1.307 19.094 21.859 1 95.88 121 GLU A C 1
ATOM 891 O O . GLU A 1 121 ? 1.755 18.703 22.953 1 95.88 121 GLU A O 1
ATOM 896 N N . LYS A 1 122 ? 0.071 19.297 21.688 1 94.25 122 LYS A N 1
ATOM 897 C CA . LYS A 1 122 ? -0.876 19.156 22.797 1 94.25 122 LYS A CA 1
ATOM 898 C C . LYS A 1 122 ? -0.955 17.719 23.281 1 94.25 122 LYS A C 1
ATOM 900 O O . LYS A 1 122 ? -1.412 17.453 24.391 1 94.25 122 LYS A O 1
ATOM 905 N N . TYR A 1 123 ? -0.536 16.781 22.484 1 97.19 123 TYR A N 1
ATOM 906 C CA . TYR A 1 123 ? -0.669 15.375 22.812 1 97.19 123 TYR A CA 1
ATOM 907 C C . TYR A 1 123 ? 0.588 14.859 23.5 1 97.19 123 TYR A C 1
ATOM 909 O O . TYR A 1 123 ? 0.586 13.766 24.078 1 97.19 123 TYR A O 1
ATOM 917 N N . LEU A 1 124 ? 1.688 15.609 23.406 1 96.12 124 LEU A N 1
ATOM 918 C CA . LEU A 1 124 ? 2.957 15.148 23.953 1 96.12 124 LEU A CA 1
ATOM 919 C C . LEU A 1 124 ? 2.84 14.906 25.453 1 96.12 124 LEU A C 1
ATOM 921 O O . LEU A 1 124 ? 3.416 13.953 25.984 1 96.12 124 LEU A O 1
ATOM 925 N N . GLY A 1 125 ? 2.037 15.836 26.078 1 91.81 125 GLY A N 1
ATOM 926 C CA . GLY A 1 125 ? 2.002 15.75 27.531 1 91.81 125 GLY A CA 1
ATOM 927 C C . GLY A 1 125 ? 3.381 15.742 28.156 1 91.81 125 GLY A C 1
ATOM 928 O O . GLY A 1 125 ? 4.195 16.625 27.891 1 91.81 125 GLY A O 1
ATOM 929 N N . GLY A 1 126 ? 3.783 14.68 28.875 1 91.75 126 GLY A N 1
ATOM 930 C CA . GLY A 1 126 ? 5.094 14.539 29.5 1 91.75 126 GLY A CA 1
ATOM 931 C C . GLY A 1 126 ? 6.051 13.695 28.688 1 91.75 126 GLY A C 1
ATOM 932 O O . GLY A 1 126 ? 7.199 13.484 29.078 1 91.75 126 GLY A O 1
ATOM 933 N N . LEU A 1 127 ? 5.617 13.422 27.531 1 96.44 127 LEU A N 1
ATOM 934 C CA . LEU A 1 127 ? 6.426 12.531 26.703 1 96.44 127 LEU A CA 1
ATOM 935 C C . LEU A 1 127 ? 7.422 13.32 25.859 1 96.44 127 LEU A C 1
ATOM 937 O O . LEU A 1 127 ? 7.246 14.523 25.641 1 96.44 127 LEU A O 1
ATOM 941 N N . ASP A 1 128 ? 8.406 12.594 25.312 1 96.62 128 ASP A N 1
ATOM 942 C CA . ASP A 1 128 ? 9.508 13.219 24.578 1 96.62 128 ASP A CA 1
ATOM 943 C C . ASP A 1 128 ? 9.211 13.281 23.078 1 96.62 128 ASP A C 1
ATOM 945 O O . ASP A 1 128 ? 9.734 14.141 22.375 1 96.62 128 ASP A O 1
ATOM 949 N N . TYR A 1 129 ? 8.359 12.359 22.672 1 98.69 129 TYR A N 1
ATOM 950 C CA . TYR A 1 129 ? 8.195 12.234 21.234 1 98.69 129 TYR A CA 1
ATOM 951 C C . TYR A 1 129 ? 6.73 12.023 20.875 1 98.69 129 TYR A C 1
ATOM 953 O O . TYR A 1 129 ? 5.941 11.555 21.688 1 98.69 129 TYR A O 1
ATOM 961 N N . ALA A 1 130 ? 6.379 12.438 19.703 1 98.75 130 ALA A N 1
ATOM 962 C CA . ALA A 1 130 ? 5.094 12.141 19.062 1 98.75 130 ALA A CA 1
ATOM 963 C C . ALA A 1 130 ? 5.289 11.695 17.625 1 98.75 130 ALA A C 1
ATOM 965 O O . ALA A 1 130 ? 6.246 12.109 16.969 1 98.75 130 ALA A O 1
ATOM 966 N N . VAL A 1 131 ? 4.484 10.82 17.188 1 98.88 131 VAL A N 1
ATOM 967 C CA . VAL A 1 131 ? 4.418 10.422 15.789 1 98.88 131 VAL A CA 1
ATOM 968 C C . VAL A 1 131 ? 3.045 10.758 15.219 1 98.88 131 VAL A C 1
ATOM 970 O O . VAL A 1 131 ? 2.023 10.281 15.711 1 98.88 131 VAL A O 1
ATOM 973 N N . VAL A 1 132 ? 3.012 11.609 14.227 1 98.88 132 VAL A N 1
ATOM 974 C CA . VAL A 1 132 ? 1.759 11.906 13.539 1 98.88 132 VAL A CA 1
ATOM 975 C C . VAL A 1 132 ? 1.62 11.008 12.312 1 98.88 132 VAL A C 1
ATOM 977 O O . VAL A 1 132 ? 2.48 11.016 11.422 1 98.88 132 VAL A O 1
ATOM 980 N N . VAL A 1 133 ? 0.602 10.234 12.289 1 98.88 133 VAL A N 1
ATOM 981 C CA . VAL A 1 133 ? 0.258 9.422 11.125 1 98.88 133 VAL A CA 1
ATOM 982 C C . VAL A 1 133 ? -0.831 10.117 10.32 1 98.88 133 VAL A C 1
ATOM 984 O O . VAL A 1 133 ? -2 10.117 10.703 1 98.88 133 VAL A O 1
ATOM 987 N N . ASP A 1 134 ? -0.437 10.672 9.211 1 98.06 134 ASP A N 1
ATOM 988 C CA . ASP A 1 134 ? -1.35 11.438 8.367 1 98.06 134 ASP A CA 1
ATOM 989 C C . ASP A 1 134 ? -1.763 10.641 7.133 1 98.06 134 ASP A C 1
ATOM 991 O O . ASP A 1 134 ? -0.978 10.492 6.195 1 98.06 134 ASP A O 1
ATOM 995 N N . PHE A 1 135 ? -3.035 10.172 7.168 1 96.62 135 PHE A N 1
ATOM 996 C CA . PHE A 1 135 ? -3.574 9.383 6.07 1 96.62 135 PHE A CA 1
ATOM 997 C C . PHE A 1 135 ? -4.098 10.273 4.957 1 96.62 135 PHE A C 1
ATOM 999 O O . PHE A 1 135 ? -5.184 10.852 5.074 1 96.62 135 PHE A O 1
ATOM 1006 N N . GLY A 1 136 ? -3.449 10.43 3.871 1 91.94 136 GLY A N 1
ATOM 1007 C CA . GLY A 1 136 ? -3.848 11.18 2.691 1 91.94 136 GLY A CA 1
ATOM 1008 C C . GLY A 1 136 ? -3.426 10.523 1.392 1 91.94 136 GLY A C 1
ATOM 1009 O O . GLY A 1 136 ? -3.584 9.312 1.224 1 91.94 136 GLY A O 1
ATOM 1010 N N . THR A 1 137 ? -2.961 11.406 0.46 1 90.94 137 THR A N 1
ATOM 1011 C CA . THR A 1 137 ? -2.387 10.883 -0.775 1 90.94 137 THR A CA 1
ATOM 1012 C C . THR A 1 137 ? -1.223 9.945 -0.476 1 90.94 137 THR A C 1
ATOM 1014 O O . THR A 1 137 ? -1.092 8.891 -1.104 1 90.94 137 THR A O 1
ATOM 1017 N N . SER A 1 138 ? -0.516 10.367 0.409 1 94.5 138 SER A N 1
ATOM 1018 C CA . SER A 1 138 ? 0.463 9.5 1.06 1 94.5 138 SER A CA 1
ATOM 1019 C C . SER A 1 138 ? 0.093 9.25 2.518 1 94.5 138 SER A C 1
ATOM 1021 O O . SER A 1 138 ? -0.756 9.945 3.078 1 94.5 138 SER A O 1
ATOM 1023 N N . THR A 1 139 ? 0.55 8.211 3.053 1 97.31 139 THR A N 1
ATOM 1024 C CA . THR A 1 139 ? 0.516 8.008 4.496 1 97.31 139 THR A CA 1
ATOM 1025 C C . THR A 1 139 ? 1.844 8.406 5.133 1 97.31 139 THR A C 1
ATOM 1027 O O . THR A 1 139 ? 2.842 7.691 5.004 1 97.31 139 THR A O 1
ATOM 1030 N N . ASN A 1 140 ? 1.859 9.508 5.797 1 97.5 140 ASN A N 1
ATOM 1031 C CA . ASN A 1 140 ? 3.076 10.07 6.371 1 97.5 140 ASN A CA 1
ATOM 1032 C C . ASN A 1 140 ? 3.184 9.766 7.863 1 97.5 140 ASN A C 1
ATOM 1034 O O . ASN A 1 140 ? 2.207 9.898 8.602 1 97.5 140 ASN A O 1
ATOM 1038 N N . PHE A 1 141 ? 4.305 9.305 8.25 1 98.81 141 PHE A N 1
ATOM 1039 C CA . PHE A 1 141 ? 4.676 9.234 9.664 1 98.81 141 PHE A CA 1
ATOM 1040 C C . PHE A 1 141 ? 5.676 10.328 10.008 1 98.81 141 PHE A C 1
ATOM 1042 O O . PHE A 1 141 ? 6.844 10.258 9.625 1 98.81 141 PHE A O 1
ATOM 1049 N N . ASP A 1 142 ? 5.223 11.32 10.68 1 98.62 142 ASP A N 1
ATOM 1050 C CA . ASP A 1 142 ? 6.086 12.422 11.086 1 98.62 142 ASP A CA 1
ATOM 1051 C C . ASP A 1 142 ? 6.551 12.25 12.531 1 98.62 142 ASP A C 1
ATOM 1053 O O . ASP A 1 142 ? 5.73 12.242 13.453 1 98.62 142 ASP A O 1
ATOM 1057 N N . VAL A 1 143 ? 7.805 12.141 12.727 1 98.81 143 VAL A N 1
ATOM 1058 C CA . VAL A 1 143 ? 8.367 11.977 14.062 1 98.81 143 VAL A CA 1
ATOM 1059 C C . VAL A 1 143 ? 8.789 13.344 14.609 1 98.81 143 VAL A C 1
ATOM 1061 O O . VAL A 1 143 ? 9.633 14.016 14.023 1 98.81 143 VAL A O 1
ATOM 1064 N N . VAL A 1 144 ? 8.18 13.656 15.703 1 98.06 144 VAL A N 1
ATOM 1065 C CA . VAL A 1 144 ? 8.391 14.969 16.297 1 98.06 144 VAL A CA 1
ATOM 1066 C C . VAL A 1 144 ? 8.938 14.805 17.719 1 98.06 144 VAL A C 1
ATOM 1068 O O . VAL A 1 144 ? 8.555 13.883 18.438 1 98.06 144 VAL A O 1
ATOM 1071 N N . GLY A 1 145 ? 9.844 15.664 18.031 1 97.62 145 GLY A N 1
ATOM 1072 C CA . GLY A 1 145 ? 10.375 15.719 19.391 1 97.62 145 GLY A CA 1
ATOM 1073 C C . GLY A 1 145 ? 9.953 16.953 20.156 1 97.62 145 GLY A C 1
ATOM 1074 O O . GLY A 1 145 ? 9.57 17.969 19.547 1 97.62 145 GLY A O 1
ATOM 1075 N N . ARG A 1 146 ? 10.023 16.844 21.469 1 96 146 ARG A N 1
ATOM 1076 C CA . ARG A 1 146 ? 9.766 18 22.312 1 96 146 ARG A CA 1
ATOM 1077 C C . ARG A 1 146 ? 10.617 19.188 21.891 1 96 146 ARG A C 1
ATOM 1079 O O . ARG A 1 146 ? 11.781 19.031 21.516 1 96 146 ARG A O 1
ATOM 1086 N N . GLY A 1 147 ? 9.977 20.453 22.016 1 94.5 147 GLY A N 1
ATOM 1087 C CA . GLY A 1 147 ? 10.68 21.656 21.594 1 94.5 147 GLY A CA 1
ATOM 1088 C C . GLY A 1 147 ? 10.602 21.891 20.094 1 94.5 147 GLY A C 1
ATOM 1089 O O . GLY A 1 147 ? 11.547 22.406 19.484 1 94.5 147 GLY A O 1
ATOM 1090 N N . ARG A 1 148 ? 9.578 21.391 19.438 1 96.12 148 ARG A N 1
ATOM 1091 C CA . ARG A 1 148 ? 9.281 21.609 18.031 1 96.12 148 ARG A CA 1
ATOM 1092 C C . ARG A 1 148 ? 10.438 21.141 17.141 1 96.12 148 ARG A C 1
ATOM 1094 O O . ARG A 1 148 ? 10.898 21.875 16.281 1 96.12 148 ARG A O 1
ATOM 1101 N N . ARG A 1 149 ? 10.883 19.938 17.391 1 97.56 149 ARG A N 1
ATOM 1102 C CA . ARG A 1 149 ? 11.898 19.266 16.594 1 97.56 149 ARG A CA 1
ATOM 1103 C C . ARG A 1 149 ? 11.258 18.297 15.602 1 97.56 149 ARG A C 1
ATOM 1105 O O . ARG A 1 149 ? 10.469 17.438 16 1 97.56 149 ARG A O 1
ATOM 1112 N N . PHE A 1 150 ? 11.516 18.5 14.391 1 98.38 150 PHE A N 1
ATOM 1113 C CA . PHE A 1 150 ? 11.125 17.531 13.359 1 98.38 150 PHE A CA 1
ATOM 1114 C C . PHE A 1 150 ? 12.258 16.562 13.078 1 98.38 150 PHE A C 1
ATOM 1116 O O . PHE A 1 150 ? 13.258 16.922 12.461 1 98.38 150 PHE A O 1
ATOM 1123 N N . LEU A 1 151 ? 12.102 15.312 13.391 1 98.44 151 LEU A N 1
ATOM 1124 C CA . LEU A 1 151 ? 13.211 14.367 13.422 1 98.44 151 LEU A CA 1
ATOM 1125 C C . LEU A 1 151 ? 13.289 13.578 12.125 1 98.44 151 LEU A C 1
ATOM 1127 O O . LEU A 1 151 ? 14.305 12.93 11.852 1 98.44 151 LEU A O 1
ATOM 1131 N N . GLY A 1 152 ? 12.219 13.531 11.367 1 98.31 152 GLY A N 1
ATOM 1132 C CA . GLY A 1 152 ? 12.094 12.703 10.18 1 98.31 152 GLY A CA 1
ATOM 1133 C C . GLY A 1 152 ? 10.812 11.891 10.156 1 98.31 152 GLY A C 1
ATOM 1134 O O . GLY A 1 152 ? 9.797 12.305 10.711 1 98.31 152 GLY A O 1
ATOM 1135 N N . GLY A 1 153 ? 10.891 10.836 9.297 1 98.44 153 GLY A N 1
ATOM 1136 C CA . GLY A 1 153 ? 9.672 10.047 9.266 1 98.44 153 GLY A CA 1
ATOM 1137 C C . GLY A 1 153 ? 9.648 9.023 8.148 1 98.44 153 GLY A C 1
ATOM 1138 O O . GLY A 1 153 ? 10.703 8.57 7.691 1 98.44 153 GLY A O 1
ATOM 1139 N N . ILE A 1 154 ? 8.523 8.555 7.891 1 98.69 154 ILE A N 1
ATOM 1140 C CA . ILE A 1 154 ? 8.266 7.523 6.895 1 98.69 154 ILE A CA 1
ATOM 1141 C C . ILE A 1 154 ? 7.184 8 5.93 1 98.69 154 ILE A C 1
ATOM 1143 O O . ILE A 1 154 ? 6.23 8.664 6.332 1 98.69 154 ILE A O 1
ATOM 1147 N N . LEU A 1 155 ? 7.316 7.703 4.652 1 97.38 155 LEU A N 1
ATOM 1148 C CA . LEU A 1 155 ? 6.32 7.992 3.627 1 97.38 155 LEU A CA 1
ATOM 1149 C C . LEU A 1 155 ? 5.859 6.711 2.941 1 97.38 155 LEU A C 1
ATOM 1151 O O . LEU A 1 155 ? 6.668 5.992 2.346 1 97.38 155 LEU A O 1
ATOM 1155 N N . ALA A 1 156 ? 4.629 6.379 3.062 1 98 156 ALA A N 1
ATOM 1156 C CA . ALA A 1 156 ? 4.004 5.246 2.387 1 98 156 ALA A CA 1
ATOM 1157 C C . ALA A 1 156 ? 2.887 5.711 1.455 1 98 156 ALA A C 1
ATOM 1159 O O . ALA A 1 156 ? 2.459 6.867 1.517 1 98 156 ALA A O 1
ATOM 1160 N N . THR A 1 157 ? 2.477 4.84 0.574 1 97.12 157 THR A N 1
ATOM 1161 C CA . THR A 1 157 ? 1.39 5.18 -0.336 1 97.12 157 THR A CA 1
ATOM 1162 C C . THR A 1 157 ? 0.066 5.285 0.418 1 97.12 157 THR A C 1
ATOM 1164 O O . THR A 1 157 ? -0.188 4.512 1.344 1 97.12 157 THR A O 1
ATOM 1167 N N . GLY A 1 158 ? -0.736 6.195 0.058 1 96.75 158 GLY A N 1
ATOM 1168 C CA . GLY A 1 158 ? -2.064 6.277 0.646 1 96.75 158 GLY A CA 1
ATOM 1169 C C . GLY A 1 158 ? -2.961 5.117 0.26 1 96.75 158 GLY A C 1
ATOM 1170 O O . GLY A 1 158 ? -2.855 4.586 -0.847 1 96.75 158 GLY A O 1
ATOM 1171 N N . ALA A 1 159 ? -3.857 4.793 1.122 1 96.12 159 ALA A N 1
ATOM 1172 C CA . ALA A 1 159 ? -4.707 3.619 0.938 1 96.12 159 ALA A CA 1
ATOM 1173 C C . ALA A 1 159 ? -5.578 3.764 -0.306 1 96.12 159 ALA A C 1
ATOM 1175 O O . ALA A 1 159 ? -5.672 2.838 -1.116 1 96.12 159 ALA A O 1
ATOM 1176 N N . GLN A 1 160 ? -6.207 4.879 -0.466 1 94.25 160 GLN A N 1
ATOM 1177 C CA . GLN A 1 160 ? -7.09 5.086 -1.608 1 94.25 160 GLN A CA 1
ATOM 1178 C C . GLN A 1 160 ? -6.305 5.102 -2.916 1 94.25 160 GLN A C 1
ATOM 1180 O O . GLN A 1 160 ? -6.75 4.543 -3.922 1 94.25 160 GLN A O 1
ATOM 1185 N N . VAL A 1 161 ? -5.195 5.809 -2.887 1 94.56 161 VAL A N 1
ATOM 1186 C CA . VAL A 1 161 ? -4.324 5.848 -4.059 1 94.56 161 VAL A CA 1
ATOM 1187 C C . VAL A 1 161 ? -3.9 4.43 -4.43 1 94.56 161 VAL A C 1
ATOM 1189 O O . VAL A 1 161 ? -3.896 4.066 -5.609 1 94.56 161 VAL A O 1
ATOM 1192 N N . SER A 1 162 ? -3.564 3.693 -3.457 1 95.25 162 SER A N 1
ATOM 1193 C CA . SER A 1 162 ? -3.188 2.297 -3.643 1 95.25 162 SER A CA 1
ATOM 1194 C C . SER A 1 162 ? -4.332 1.49 -4.246 1 95.25 162 SER A C 1
ATOM 1196 O O . SER A 1 162 ? -4.129 0.722 -5.188 1 95.25 162 SER A O 1
ATOM 1198 N N . ALA A 1 163 ? -5.488 1.585 -3.723 1 94.88 163 ALA A N 1
ATOM 1199 C CA . ALA A 1 163 ? -6.668 0.881 -4.219 1 94.88 163 ALA A CA 1
ATOM 1200 C C . ALA A 1 163 ? -6.949 1.24 -5.676 1 94.88 163 ALA A C 1
ATOM 1202 O O . ALA A 1 163 ? -7.191 0.359 -6.504 1 94.88 163 ALA A O 1
ATOM 1203 N N . ASP A 1 164 ? -6.887 2.508 -5.961 1 94.12 164 ASP A N 1
ATOM 1204 C CA . ASP A 1 164 ? -7.141 2.979 -7.316 1 94.12 164 ASP A CA 1
ATOM 1205 C C . ASP A 1 164 ? -6.129 2.396 -8.297 1 94.12 164 ASP A C 1
ATOM 1207 O O . ASP A 1 164 ? -6.477 2.041 -9.43 1 94.12 164 ASP A O 1
ATOM 1211 N N . ALA A 1 165 ? -4.914 2.375 -7.871 1 93.94 165 ALA A N 1
ATOM 1212 C CA . ALA A 1 165 ? -3.85 1.838 -8.719 1 93.94 165 ALA A CA 1
ATOM 1213 C C . ALA A 1 165 ? -4.066 0.353 -8.992 1 93.94 165 ALA A C 1
ATOM 1215 O O . ALA A 1 165 ? -3.852 -0.113 -10.117 1 93.94 165 ALA A O 1
ATOM 1216 N N . LEU A 1 166 ? -4.426 -0.379 -7.965 1 93.25 166 LEU A N 1
ATOM 1217 C CA . LEU A 1 166 ? -4.703 -1.803 -8.117 1 93.25 166 LEU A CA 1
ATOM 1218 C C . LEU A 1 166 ? -5.824 -2.035 -9.125 1 93.25 166 LEU A C 1
ATOM 1220 O O . LEU A 1 166 ? -5.707 -2.895 -10 1 93.25 166 LEU A O 1
ATOM 1224 N N . PHE A 1 167 ? -6.848 -1.297 -9.055 1 91 167 PHE A N 1
ATOM 1225 C CA . PHE A 1 167 ? -7.984 -1.409 -9.961 1 91 167 PHE A CA 1
ATOM 1226 C C . PHE A 1 167 ? -7.57 -1.094 -11.391 1 91 167 PHE A C 1
ATOM 1228 O O . PHE A 1 167 ? -8.031 -1.739 -12.336 1 91 167 PHE A O 1
ATOM 1235 N N . ALA A 1 168 ? -6.77 -0.149 -11.508 1 90 168 ALA A N 1
ATOM 1236 C CA . ALA A 1 168 ? -6.34 0.284 -12.836 1 90 168 ALA A CA 1
ATOM 1237 C C . ALA A 1 168 ? -5.449 -0.767 -13.492 1 90 168 ALA A C 1
ATOM 1239 O O . ALA A 1 168 ? -5.438 -0.9 -14.719 1 90 168 ALA A O 1
ATOM 1240 N N . ARG A 1 169 ? -4.73 -1.542 -12.758 1 86.38 169 ARG A N 1
ATOM 1241 C CA . ARG A 1 169 ? -3.699 -2.418 -13.297 1 86.38 169 ARG A CA 1
ATOM 1242 C C . ARG A 1 169 ? -4.199 -3.854 -13.406 1 86.38 169 ARG A C 1
ATOM 1244 O O . ARG A 1 169 ? -3.732 -4.617 -14.258 1 86.38 169 ARG A O 1
ATOM 1251 N N . ALA A 1 170 ? -5.098 -4.211 -12.555 1 80.44 170 ALA A N 1
ATOM 1252 C CA . ALA A 1 170 ? -5.555 -5.598 -12.516 1 80.44 170 ALA A CA 1
ATOM 1253 C C . ALA A 1 170 ? -6.934 -5.738 -13.156 1 80.44 170 ALA A C 1
ATOM 1255 O O . ALA A 1 170 ? -7.941 -5.344 -12.57 1 80.44 170 ALA A O 1
ATOM 1256 N N . ALA A 1 171 ? -7.102 -6.25 -14.406 1 73.44 171 ALA A N 1
ATOM 1257 C CA . ALA A 1 171 ? -8.273 -6.297 -15.273 1 73.44 171 ALA A CA 1
ATOM 1258 C C . ALA A 1 171 ? -9.445 -6.98 -14.57 1 73.44 171 ALA A C 1
ATOM 1260 O O . ALA A 1 171 ? -10.609 -6.645 -14.82 1 73.44 171 ALA A O 1
ATOM 1261 N N . LYS A 1 172 ? -9.289 -7.84 -13.703 1 77 172 LYS A N 1
ATOM 1262 C CA . LYS A 1 172 ? -10.391 -8.641 -13.18 1 77 172 LYS A CA 1
ATOM 1263 C C . LYS A 1 172 ? -10.805 -8.164 -11.789 1 77 172 LYS A C 1
ATOM 1265 O O . LYS A 1 172 ? -11.664 -8.773 -11.148 1 77 172 LYS A O 1
ATOM 1270 N N . LEU A 1 173 ? -10.289 -7.016 -11.375 1 85.88 173 LEU A N 1
ATOM 1271 C CA . LEU A 1 173 ? -10.602 -6.609 -10.008 1 85.88 173 LEU A CA 1
ATOM 1272 C C . LEU A 1 173 ? -11.578 -5.441 -10 1 85.88 173 LEU A C 1
ATOM 1274 O O . LEU A 1 173 ? -11.406 -4.473 -10.742 1 85.88 173 LEU A O 1
ATOM 1278 N N . PRO A 1 174 ? -12.594 -5.48 -9.219 1 86.25 174 PRO A N 1
ATOM 1279 C CA . PRO A 1 174 ? -13.594 -4.414 -9.125 1 86.25 174 PRO A CA 1
ATOM 1280 C C . PRO A 1 174 ? -13.172 -3.285 -8.188 1 86.25 174 PRO A C 1
ATOM 1282 O O . PRO A 1 174 ? -12.352 -3.496 -7.293 1 86.25 174 PRO A O 1
ATOM 1285 N N . ARG A 1 175 ? -13.758 -2.086 -8.422 1 88.12 175 ARG A N 1
ATOM 1286 C CA . ARG A 1 175 ? -13.641 -1.02 -7.43 1 88.12 175 ARG A CA 1
ATOM 1287 C C . ARG A 1 175 ? -14.453 -1.344 -6.18 1 88.12 175 ARG A C 1
ATOM 1289 O O . ARG A 1 175 ? -15.562 -1.88 -6.273 1 88.12 175 ARG A O 1
ATOM 1296 N N . ILE A 1 176 ? -13.898 -1.004 -5.062 1 90.12 176 ILE A N 1
ATOM 1297 C CA . ILE A 1 176 ? -14.602 -1.352 -3.83 1 90.12 176 ILE A CA 1
ATOM 1298 C C . ILE A 1 176 ? -14.547 -0.178 -2.855 1 90.12 176 ILE A C 1
ATOM 1300 O O . ILE A 1 176 ? -13.711 0.719 -3.002 1 90.12 176 ILE A O 1
ATOM 1304 N N . THR A 1 177 ? -15.5 -0.194 -1.898 1 93.44 177 THR A N 1
ATOM 1305 C CA . THR A 1 177 ? -15.406 0.694 -0.745 1 93.44 177 THR A CA 1
ATOM 1306 C C . THR A 1 177 ? -14.383 0.172 0.26 1 93.44 177 THR A C 1
ATOM 1308 O O . THR A 1 177 ? -14.32 -1.031 0.518 1 93.44 177 THR A O 1
ATOM 1311 N N . LEU A 1 178 ? -13.625 1.03 0.804 1 95.44 178 LEU A N 1
ATOM 1312 C CA . LEU A 1 178 ? -12.633 0.631 1.799 1 95.44 178 LEU A CA 1
ATOM 1313 C C . LEU A 1 178 ? -13.273 0.493 3.176 1 95.44 178 LEU A C 1
ATOM 1315 O O . LEU A 1 178 ? -13.242 1.429 3.979 1 95.44 178 LEU A O 1
ATOM 1319 N N . GLN A 1 179 ? -13.773 -0.624 3.412 1 96.44 179 GLN A N 1
ATOM 1320 C CA . GLN A 1 179 ? -14.383 -0.974 4.691 1 96.44 179 GLN A CA 1
ATOM 1321 C C . GLN A 1 179 ? -13.852 -2.309 5.207 1 96.44 179 GLN A C 1
ATOM 1323 O O . GLN A 1 179 ? -13.648 -3.244 4.43 1 96.44 179 GLN A O 1
ATOM 1328 N N . ALA A 1 180 ? -13.711 -2.34 6.531 1 96.81 180 ALA A N 1
ATOM 1329 C CA . ALA A 1 180 ? -13.18 -3.562 7.129 1 96.81 180 ALA A CA 1
ATOM 1330 C C . ALA A 1 180 ? -14.172 -4.715 6.988 1 96.81 180 ALA A C 1
ATOM 1332 O O . ALA A 1 180 ? -15.359 -4.562 7.293 1 96.81 180 ALA A O 1
ATOM 1333 N N . PRO A 1 181 ? -13.711 -5.871 6.562 1 97.56 181 PRO A N 1
ATOM 1334 C CA . PRO A 1 181 ? -14.57 -7.055 6.57 1 97.56 181 PRO A CA 1
ATOM 1335 C C . PRO A 1 181 ? -14.641 -7.727 7.941 1 97.56 181 PRO A C 1
ATOM 1337 O O . PRO A 1 181 ? -13.969 -7.289 8.875 1 97.56 181 PRO A O 1
ATOM 1340 N N . GLU A 1 182 ? -15.453 -8.695 8.031 1 96.88 182 GLU A N 1
ATOM 1341 C CA . GLU A 1 182 ? -15.641 -9.391 9.297 1 96.88 182 GLU A CA 1
ATOM 1342 C C . GLU A 1 182 ? -14.438 -10.281 9.617 1 96.88 182 GLU A C 1
ATOM 1344 O O . GLU A 1 182 ? -14.055 -10.414 10.781 1 96.88 182 GLU A O 1
ATOM 1349 N N . THR A 1 183 ? -13.93 -10.914 8.617 1 98.25 183 THR A N 1
ATOM 1350 C CA . THR A 1 183 ? -12.781 -11.805 8.781 1 98.25 183 THR A CA 1
ATOM 1351 C C . THR A 1 183 ? -11.695 -11.469 7.766 1 98.25 183 THR A C 1
ATOM 1353 O O . THR A 1 183 ? -11.945 -10.758 6.785 1 98.25 183 THR A O 1
ATOM 1356 N N . ALA A 1 184 ? -10.508 -11.938 8.031 1 98.69 184 ALA A N 1
ATOM 1357 C CA . ALA A 1 184 ? -9.367 -11.641 7.168 1 98.69 184 ALA A CA 1
ATOM 1358 C C . ALA A 1 184 ? -9.398 -12.5 5.906 1 98.69 184 ALA A C 1
ATOM 1360 O O . ALA A 1 184 ? -9.156 -12.008 4.805 1 98.69 184 ALA A O 1
ATOM 1361 N N . ILE A 1 185 ? -9.688 -13.781 6.074 1 98.81 185 ILE A N 1
ATOM 1362 C CA . ILE A 1 185 ? -9.703 -14.688 4.926 1 98.81 185 ILE A CA 1
ATOM 1363 C C . ILE A 1 185 ? -10.977 -14.453 4.109 1 98.81 185 ILE A C 1
ATOM 1365 O O . ILE A 1 185 ? -12.07 -14.828 4.527 1 98.81 185 ILE A O 1
ATOM 1369 N N . GLY A 1 186 ? -10.781 -13.883 2.924 1 98.5 186 GLY A N 1
ATOM 1370 C CA . GLY A 1 186 ? -11.906 -13.547 2.064 1 98.5 186 GLY A CA 1
ATOM 1371 C C . GLY A 1 186 ? -12.438 -14.742 1.289 1 98.5 186 GLY A C 1
ATOM 1372 O O . GLY A 1 186 ? -11.672 -15.609 0.874 1 98.5 186 GLY A O 1
ATOM 1373 N N . LYS A 1 187 ? -13.719 -14.688 0.999 1 97.94 187 LYS A N 1
ATOM 1374 C CA . LYS A 1 187 ? -14.391 -15.758 0.28 1 97.94 187 LYS A CA 1
ATOM 1375 C C . LYS A 1 187 ? -14.859 -15.289 -1.096 1 97.94 187 LYS A C 1
ATOM 1377 O O . LYS A 1 187 ? -15.438 -16.062 -1.857 1 97.94 187 LYS A O 1
ATOM 1382 N N . ASN A 1 188 ? -14.648 -14.094 -1.426 1 96.44 188 ASN A N 1
ATOM 1383 C CA . ASN A 1 188 ? -14.867 -13.477 -2.732 1 96.44 188 ASN A CA 1
ATOM 1384 C C . ASN A 1 188 ? -13.938 -12.289 -2.951 1 96.44 188 ASN A C 1
ATOM 1386 O O . ASN A 1 188 ? -13.227 -11.867 -2.035 1 96.44 188 ASN A O 1
ATOM 1390 N N . THR A 1 189 ? -13.977 -11.758 -4.129 1 94.44 189 THR A N 1
ATOM 1391 C CA . THR A 1 189 ? -13 -10.75 -4.539 1 94.44 189 THR A CA 1
ATOM 1392 C C . THR A 1 189 ? -13.133 -9.492 -3.688 1 94.44 189 THR A C 1
ATOM 1394 O O . THR A 1 189 ? -12.125 -8.953 -3.217 1 94.44 189 THR A O 1
ATOM 1397 N N . VAL A 1 190 ? -14.344 -9.008 -3.439 1 95.94 190 VAL A N 1
ATOM 1398 C CA . VAL A 1 190 ? -14.578 -7.793 -2.668 1 95.94 190 VAL A CA 1
ATOM 1399 C C . VAL A 1 190 ? -14.055 -7.973 -1.246 1 95.94 190 VAL A C 1
ATOM 1401 O O . VAL A 1 190 ? -13.312 -7.129 -0.738 1 95.94 190 VAL A O 1
ATOM 1404 N N . H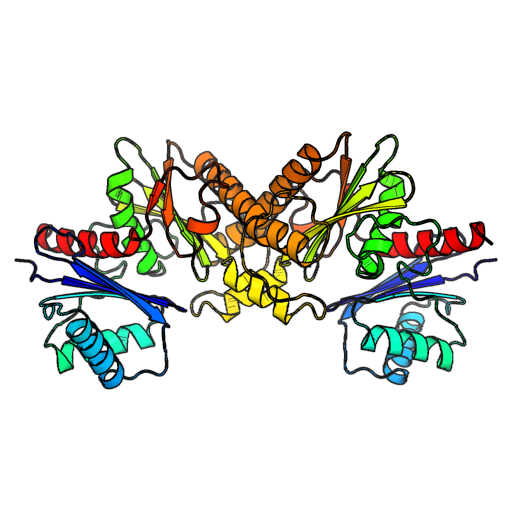IS A 1 191 ? -14.422 -9.117 -0.65 1 97.81 191 HIS A N 1
ATOM 1405 C CA . HIS A 1 191 ? -13.977 -9.461 0.694 1 97.81 191 HIS A CA 1
ATOM 1406 C C . HIS A 1 191 ? -12.453 -9.523 0.774 1 97.81 191 HIS A C 1
ATOM 1408 O O . HIS A 1 191 ? -11.852 -8.969 1.696 1 97.81 191 HIS A O 1
ATOM 1414 N N . ALA A 1 192 ? -11.852 -10.156 -0.145 1 97.75 192 ALA A N 1
ATOM 1415 C CA . ALA A 1 192 ? -10.398 -10.312 -0.173 1 97.75 192 ALA A CA 1
ATOM 1416 C C . ALA A 1 192 ? -9.703 -8.961 -0.301 1 97.75 192 ALA A C 1
ATOM 1418 O O . ALA A 1 192 ? -8.68 -8.711 0.344 1 97.75 192 ALA A O 1
ATOM 1419 N N . LEU A 1 193 ? -10.258 -8.133 -1.146 1 97.25 193 LEU A N 1
ATOM 1420 C CA . LEU A 1 193 ? -9.688 -6.809 -1.378 1 97.25 193 LEU A CA 1
ATOM 1421 C C . LEU A 1 193 ? -9.836 -5.93 -0.14 1 97.25 193 LEU A C 1
ATOM 1423 O O . LEU A 1 193 ? -8.898 -5.219 0.234 1 97.25 193 LEU A O 1
ATOM 1427 N N . GLN A 1 194 ? -10.969 -5.973 0.467 1 98.19 194 GLN A N 1
ATOM 1428 C CA . GLN A 1 194 ? -11.18 -5.211 1.692 1 98.19 194 GLN A CA 1
ATOM 1429 C C . GLN A 1 194 ? -10.211 -5.656 2.789 1 98.19 194 GLN A C 1
ATOM 1431 O O . GLN A 1 194 ? -9.688 -4.828 3.533 1 98.19 194 GLN A O 1
ATOM 1436 N N . SER A 1 195 ? -9.992 -6.93 2.889 1 98.56 195 SER A N 1
ATOM 1437 C CA . SER A 1 195 ? -9.023 -7.461 3.848 1 98.56 195 SER A CA 1
ATOM 1438 C C . SER A 1 195 ? -7.625 -6.918 3.578 1 98.56 195 SER A C 1
ATOM 1440 O O . SER A 1 195 ? -6.949 -6.449 4.496 1 98.56 195 SER A O 1
ATOM 1442 N N . GLY A 1 196 ? -7.215 -6.934 2.348 1 98.5 196 GLY A N 1
ATOM 1443 C CA . GLY A 1 196 ? -5.875 -6.496 1.982 1 98.5 196 GLY A CA 1
ATOM 1444 C C . GLY A 1 196 ? -5.668 -5.004 2.145 1 98.5 196 GLY A C 1
ATOM 1445 O O . GLY A 1 196 ? -4.605 -4.562 2.582 1 98.5 196 GLY A O 1
ATOM 1446 N N . LEU A 1 197 ? -6.676 -4.246 1.843 1 97.81 197 LEU A N 1
ATOM 1447 C CA . LEU A 1 197 ? -6.516 -2.799 1.78 1 97.81 197 LEU A CA 1
ATOM 1448 C C . LEU A 1 197 ? -6.789 -2.162 3.139 1 97.81 197 LEU A C 1
ATOM 1450 O O . LEU A 1 197 ? -6.191 -1.14 3.482 1 97.81 197 LEU A O 1
ATOM 1454 N N . VAL A 1 198 ? -7.668 -2.775 3.945 1 98.56 198 VAL A N 1
ATOM 1455 C CA . VAL A 1 198 ? -7.992 -2.168 5.234 1 98.56 198 VAL A CA 1
ATOM 1456 C C . VAL A 1 198 ? -7.156 -2.814 6.336 1 98.56 198 VAL A C 1
ATOM 1458 O O . VAL A 1 198 ? -6.359 -2.143 6.992 1 98.56 198 VAL A O 1
ATOM 1461 N N . PHE A 1 199 ? -7.238 -4.172 6.5 1 98.81 199 PHE A N 1
ATOM 1462 C CA . PHE A 1 199 ? -6.402 -4.828 7.5 1 98.81 199 PHE A CA 1
ATOM 1463 C C . PHE A 1 199 ? -4.926 -4.684 7.152 1 98.81 199 PHE A C 1
ATOM 1465 O O . PHE A 1 199 ? -4.09 -4.5 8.039 1 98.81 199 PHE A O 1
ATOM 1472 N N . GLY A 1 200 ? -4.648 -4.777 5.867 1 98.69 200 GLY A N 1
ATOM 1473 C CA . GLY A 1 200 ? -3.268 -4.625 5.445 1 98.69 200 GLY A CA 1
ATOM 1474 C C . GLY A 1 200 ? -2.664 -3.293 5.852 1 98.69 200 GLY A C 1
ATOM 1475 O O . GLY A 1 200 ? -1.555 -3.25 6.391 1 98.69 200 GLY A O 1
ATOM 1476 N N . TYR A 1 201 ? -3.361 -2.25 5.648 1 98.5 201 TYR A N 1
ATOM 1477 C CA . TYR A 1 201 ? -2.863 -0.93 6.02 1 98.5 201 TYR A CA 1
ATOM 1478 C C . TYR A 1 201 ? -2.799 -0.777 7.531 1 98.5 201 TYR A C 1
ATOM 1480 O O . TYR A 1 201 ? -1.879 -0.145 8.062 1 98.5 201 TYR A O 1
ATOM 1488 N N . ALA A 1 202 ? -3.818 -1.301 8.188 1 98.75 202 ALA A N 1
ATOM 1489 C CA . ALA A 1 202 ? -3.768 -1.255 9.648 1 98.75 202 ALA A CA 1
ATOM 1490 C C . ALA A 1 202 ? -2.508 -1.939 10.172 1 98.75 202 ALA A C 1
ATOM 1492 O O . ALA A 1 202 ? -1.818 -1.4 11.039 1 98.75 202 ALA A O 1
ATOM 1493 N N . GLU A 1 203 ? -2.217 -3.096 9.617 1 98.88 203 GLU A N 1
ATOM 1494 C CA . GLU A 1 203 ? -1.032 -3.84 10.031 1 98.88 203 GLU A CA 1
ATOM 1495 C C . GLU A 1 203 ? 0.248 -3.1 9.656 1 98.88 203 GLU A C 1
ATOM 1497 O O . GLU A 1 203 ? 1.213 -3.09 10.422 1 98.88 203 GLU A O 1
ATOM 1502 N N . MET A 1 204 ? 0.278 -2.527 8.469 1 98.81 204 MET A N 1
ATOM 1503 C CA . MET A 1 204 ? 1.414 -1.722 8.031 1 98.81 204 MET A CA 1
ATOM 1504 C C . MET A 1 204 ? 1.682 -0.583 9.016 1 98.81 204 MET A C 1
ATOM 1506 O O . MET A 1 204 ? 2.816 -0.387 9.445 1 98.81 204 MET A O 1
ATOM 1510 N N . VAL A 1 205 ? 0.63 0.141 9.375 1 98.81 205 VAL A N 1
ATOM 1511 C CA . VAL A 1 205 ? 0.74 1.308 10.242 1 98.81 205 VAL A CA 1
ATOM 1512 C C . VAL A 1 205 ? 1.223 0.878 11.625 1 98.81 205 VAL A C 1
ATOM 1514 O O . VAL A 1 205 ? 2.168 1.457 12.172 1 98.81 205 VAL A O 1
ATOM 1517 N N . ASP A 1 206 ? 0.595 -0.149 12.18 1 98.88 206 ASP A N 1
ATOM 1518 C CA . ASP A 1 206 ? 0.998 -0.636 13.5 1 98.88 206 ASP A CA 1
ATOM 1519 C C . ASP A 1 206 ? 2.453 -1.095 13.492 1 98.88 206 ASP A C 1
ATOM 1521 O O . ASP A 1 206 ? 3.215 -0.773 14.406 1 98.88 206 ASP A O 1
ATOM 1525 N N . GLY A 1 207 ? 2.826 -1.822 12.461 1 98.88 207 GLY A N 1
ATOM 1526 C CA . GLY A 1 207 ? 4.199 -2.295 12.367 1 98.88 207 GLY A CA 1
ATOM 1527 C C . GLY A 1 207 ? 5.211 -1.172 12.25 1 98.88 207 GLY A C 1
ATOM 1528 O O . GLY A 1 207 ? 6.262 -1.204 12.891 1 98.88 207 GLY A O 1
ATOM 1529 N N . LEU A 1 208 ? 4.938 -0.197 11.43 1 98.88 208 LEU A N 1
ATOM 1530 C CA . LEU A 1 208 ? 5.84 0.932 11.242 1 98.88 208 LEU A CA 1
ATOM 1531 C C . LEU A 1 208 ? 5.961 1.754 12.516 1 98.88 208 LEU A C 1
ATOM 1533 O O . LEU A 1 208 ? 7.039 2.258 12.844 1 98.88 208 LEU A O 1
ATOM 1537 N N . LEU A 1 209 ? 4.84 1.931 13.234 1 98.94 209 LEU A N 1
ATOM 1538 C CA . LEU A 1 209 ? 4.891 2.643 14.508 1 98.94 209 LEU A CA 1
ATOM 1539 C C . LEU A 1 209 ? 5.785 1.914 15.5 1 98.94 209 LEU A C 1
ATOM 1541 O O . LEU A 1 209 ? 6.547 2.547 16.234 1 98.94 209 LEU A O 1
ATOM 1545 N N . ARG A 1 210 ? 5.727 0.575 15.539 1 98.81 210 ARG A N 1
ATOM 1546 C CA . ARG A 1 210 ? 6.605 -0.193 16.422 1 98.81 210 ARG A CA 1
ATOM 1547 C C . ARG A 1 210 ? 8.07 0.005 16.031 1 98.81 210 ARG A C 1
ATOM 1549 O O . ARG A 1 210 ? 8.93 0.127 16.906 1 98.81 210 ARG A O 1
ATOM 1556 N N . ARG A 1 211 ? 8.344 0.011 14.727 1 98.75 211 ARG A N 1
ATOM 1557 C CA . ARG A 1 211 ? 9.711 0.238 14.266 1 98.75 211 ARG A CA 1
ATOM 1558 C C . ARG A 1 211 ? 10.211 1.61 14.703 1 98.75 211 ARG A C 1
ATOM 1560 O O . ARG A 1 211 ? 11.352 1.746 15.156 1 98.75 211 ARG A O 1
ATOM 1567 N N . ILE A 1 212 ? 9.359 2.637 14.523 1 98.88 212 ILE A N 1
ATOM 1568 C CA . ILE A 1 212 ? 9.719 3.996 14.906 1 98.88 212 ILE A CA 1
ATOM 1569 C C . ILE A 1 212 ? 10.023 4.051 16.406 1 98.88 212 ILE A C 1
ATOM 1571 O O . ILE A 1 212 ? 11.055 4.578 16.812 1 98.88 212 ILE A O 1
ATOM 1575 N N . ARG A 1 213 ? 9.125 3.52 17.203 1 98.69 213 ARG A N 1
ATOM 1576 C CA . ARG A 1 213 ? 9.273 3.547 18.641 1 98.69 213 ARG A CA 1
ATOM 1577 C C . ARG A 1 213 ? 10.555 2.834 19.078 1 98.69 213 ARG A C 1
ATOM 1579 O O . ARG A 1 213 ? 11.227 3.264 20.016 1 98.69 213 ARG A O 1
ATOM 1586 N N . ALA A 1 214 ? 10.898 1.786 18.422 1 98.56 214 ALA A N 1
ATOM 1587 C CA . ALA A 1 214 ? 12.102 1.023 18.75 1 98.56 214 ALA A CA 1
ATOM 1588 C C . ALA A 1 214 ? 13.359 1.848 18.484 1 98.56 214 ALA A C 1
ATOM 1590 O O . ALA A 1 214 ? 14.398 1.602 19.094 1 98.56 214 ALA A O 1
ATOM 1591 N N . GLU A 1 215 ? 13.281 2.822 17.609 1 98.56 215 GLU A N 1
ATOM 1592 C CA . GLU A 1 215 ? 14.453 3.613 17.234 1 98.56 215 GLU A CA 1
ATOM 1593 C C . GLU A 1 215 ? 14.578 4.855 18.109 1 98.56 215 GLU A C 1
ATOM 1595 O O . GLU A 1 215 ? 15.609 5.535 18.094 1 98.56 215 GLU A O 1
ATOM 1600 N N . LEU A 1 216 ? 13.531 5.176 18.844 1 98.5 216 LEU A N 1
ATOM 1601 C CA . LEU A 1 216 ? 13.531 6.391 19.656 1 98.5 216 LEU A CA 1
ATOM 1602 C C . LEU A 1 216 ? 14.031 6.105 21.062 1 98.5 216 LEU A C 1
ATOM 1604 O O . LEU A 1 216 ? 13.727 5.059 21.641 1 98.5 216 LEU A O 1
ATOM 1608 N N . PRO A 1 217 ? 14.766 7.016 21.688 1 97.69 217 PRO A N 1
ATOM 1609 C CA . PRO A 1 217 ? 15.305 6.828 23.047 1 97.69 217 PRO A CA 1
ATOM 1610 C C . PRO A 1 217 ? 14.258 7.055 24.125 1 97.69 217 PRO A C 1
ATOM 1612 O O . PRO A 1 217 ? 14.578 6.965 25.328 1 97.69 217 PRO A O 1
ATOM 1615 N N . GLY A 1 218 ? 13.07 7.375 23.844 1 96.81 218 GLY A N 1
ATOM 1616 C CA . GLY A 1 218 ? 11.992 7.629 24.781 1 96.81 218 GLY A CA 1
ATOM 1617 C C . GLY A 1 218 ? 10.625 7.238 24.25 1 96.81 218 GLY A C 1
ATOM 1618 O O . GLY A 1 218 ? 10.508 6.773 23.109 1 96.81 218 GLY A O 1
ATOM 1619 N N . GLU A 1 219 ? 9.664 7.457 25.109 1 97.38 219 GLU A N 1
ATOM 1620 C CA . GLU A 1 219 ? 8.305 7.078 24.75 1 97.38 219 GLU A CA 1
ATOM 1621 C C . GLU A 1 219 ? 7.711 8.047 23.734 1 97.38 219 GLU A C 1
ATOM 1623 O O . GLU A 1 219 ? 7.996 9.242 23.766 1 97.38 219 GLU A O 1
ATOM 1628 N N . ALA A 1 220 ? 6.918 7.504 22.859 1 98.5 220 ALA A N 1
ATOM 1629 C CA . ALA A 1 220 ? 6.281 8.32 21.828 1 98.5 220 ALA A CA 1
ATOM 1630 C C . ALA A 1 220 ? 4.773 8.078 21.797 1 98.5 220 ALA A C 1
ATOM 1632 O O . ALA A 1 220 ? 4.316 6.938 21.891 1 98.5 220 ALA A O 1
ATOM 1633 N N . VAL A 1 221 ? 4.043 9.148 21.734 1 98.69 221 VAL A N 1
ATOM 1634 C CA . VAL A 1 221 ? 2.602 9.07 21.516 1 98.69 221 VAL A CA 1
ATOM 1635 C C . VAL A 1 221 ? 2.307 9.117 20.016 1 98.69 221 VAL A C 1
ATOM 1637 O O . VAL A 1 221 ? 2.988 9.812 19.266 1 98.69 221 VAL A O 1
ATOM 1640 N N . ALA A 1 222 ? 1.329 8.32 19.531 1 98.81 222 ALA A N 1
ATOM 1641 C CA . ALA A 1 222 ? 0.95 8.312 18.125 1 98.81 222 ALA A CA 1
ATOM 1642 C C . ALA A 1 222 ? -0.427 8.938 17.922 1 98.81 222 ALA A C 1
ATOM 1644 O O . ALA A 1 222 ? -1.385 8.578 18.609 1 98.81 222 ALA A O 1
ATOM 1645 N N . VAL A 1 223 ? -0.539 9.875 16.969 1 98.81 223 VAL A N 1
ATOM 1646 C CA . VAL A 1 223 ? -1.795 10.547 16.656 1 98.81 223 VAL A CA 1
ATOM 1647 C C . VAL A 1 223 ? -2.111 10.391 15.18 1 98.81 223 VAL A C 1
ATOM 1649 O O . VAL A 1 223 ? -1.28 10.703 14.32 1 98.81 223 VAL A O 1
ATOM 1652 N N . ALA A 1 224 ? -3.271 9.906 14.875 1 98.69 224 ALA A N 1
ATOM 1653 C CA . ALA A 1 224 ? -3.695 9.711 13.492 1 98.69 224 ALA A CA 1
ATOM 1654 C C . ALA A 1 224 ? -4.582 10.859 13.023 1 98.69 224 ALA A C 1
ATOM 1656 O O . ALA A 1 224 ? -5.414 11.359 13.781 1 98.69 224 ALA A O 1
ATO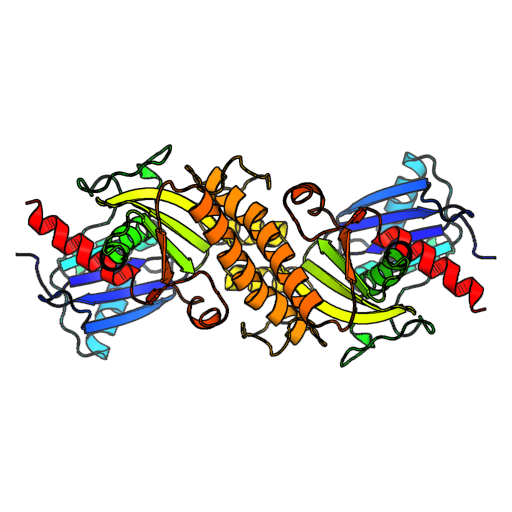M 1657 N N . THR A 1 225 ? -4.355 11.25 11.812 1 97.25 225 THR A N 1
ATOM 1658 C CA . THR A 1 225 ? -5.199 12.227 11.141 1 97.25 225 THR A CA 1
ATOM 1659 C C . THR A 1 225 ? -5.363 11.875 9.664 1 97.25 225 THR A C 1
ATOM 1661 O O . THR A 1 225 ? -4.887 10.836 9.211 1 97.25 225 THR A O 1
ATOM 1664 N N . GLY A 1 226 ? -6.164 12.633 8.938 1 93.75 226 GLY A N 1
ATOM 1665 C CA . GLY A 1 226 ? -6.395 12.359 7.527 1 93.75 226 GLY A CA 1
ATOM 1666 C C . GLY A 1 226 ? -7.637 11.531 7.273 1 93.75 226 GLY A C 1
ATOM 1667 O O . GLY A 1 226 ? -8.234 10.992 8.211 1 93.75 226 GLY A O 1
ATOM 1668 N N . GLY A 1 227 ? -8.039 11.391 6.082 1 88.56 227 GLY A N 1
ATOM 1669 C CA . GLY A 1 227 ? -9.32 10.844 5.672 1 88.56 227 GLY A CA 1
ATOM 1670 C C . GLY A 1 227 ? -9.469 9.367 6 1 88.56 227 GLY A C 1
ATOM 1671 O O . GLY A 1 227 ? -10.562 8.914 6.336 1 88.56 227 GLY A O 1
ATOM 1672 N N . PHE A 1 228 ? -8.414 8.602 5.953 1 93.81 228 PHE A N 1
ATOM 1673 C CA . PHE A 1 228 ? -8.484 7.152 6.109 1 93.81 228 PHE A CA 1
ATOM 1674 C C . PHE A 1 228 ? -8.367 6.762 7.578 1 93.81 228 PHE A C 1
ATOM 1676 O O . PHE A 1 228 ? -8.539 5.594 7.93 1 93.81 228 PHE A O 1
ATOM 1683 N N . SER A 1 229 ? -8.07 7.723 8.414 1 96.19 229 SER A N 1
ATOM 1684 C CA . SER A 1 229 ? -7.875 7.43 9.828 1 96.19 229 SER A CA 1
ATOM 1685 C C . SER A 1 229 ? -9.141 6.852 10.445 1 96.19 229 SER A C 1
ATOM 1687 O O . SER A 1 229 ? -9.07 5.984 11.32 1 96.19 229 SER A O 1
ATOM 1689 N N . ARG A 1 230 ? -10.289 7.238 9.961 1 94.69 230 ARG A N 1
ATOM 1690 C CA . ARG A 1 230 ? -11.547 6.734 10.492 1 94.69 230 ARG A CA 1
ATOM 1691 C C . ARG A 1 230 ? -11.734 5.258 10.164 1 94.69 230 ARG A C 1
ATOM 1693 O O . ARG A 1 230 ? -12.281 4.496 10.969 1 94.69 230 ARG A O 1
ATOM 1700 N N . THR A 1 231 ? -11.32 4.871 9.055 1 96.25 231 THR A N 1
ATOM 1701 C CA . THR A 1 231 ? -11.477 3.504 8.578 1 96.25 231 THR A CA 1
ATOM 1702 C C . THR A 1 231 ? -10.648 2.539 9.422 1 96.25 231 THR A C 1
ATOM 1704 O O . THR A 1 231 ? -11.055 1.396 9.641 1 96.25 231 THR A O 1
ATOM 1707 N N . VAL A 1 232 ? -9.508 3.041 9.914 1 97.69 232 VAL A N 1
ATOM 1708 C CA . VAL A 1 232 ? -8.617 2.123 10.609 1 97.69 232 VAL A CA 1
ATOM 1709 C C . VAL A 1 232 ? -8.789 2.283 12.117 1 97.69 232 VAL A C 1
ATOM 1711 O O . VAL A 1 232 ? -8.125 1.599 12.898 1 97.69 232 VAL A O 1
ATOM 1714 N N . GLN A 1 233 ? -9.641 3.281 12.469 1 97.38 233 GLN A N 1
ATOM 1715 C CA . GLN A 1 233 ? -9.922 3.447 13.891 1 97.38 233 GLN A CA 1
ATOM 1716 C C . GLN A 1 233 ? -10.594 2.201 14.469 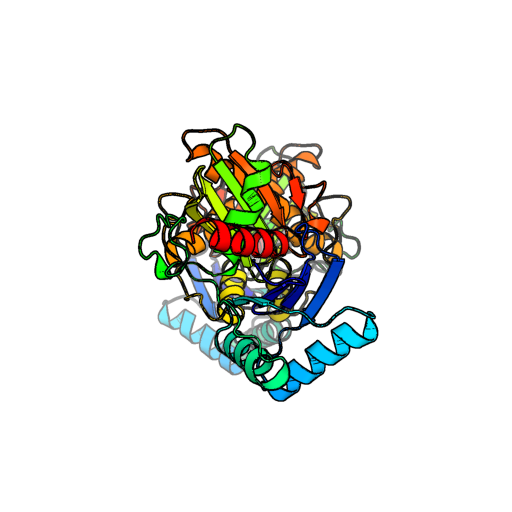1 97.38 233 GLN A C 1
ATOM 1718 O O . GLN A 1 233 ? -11.57 1.698 13.914 1 97.38 233 GLN A O 1
ATOM 1723 N N . GLY A 1 234 ? -10.07 1.663 15.562 1 96.5 234 GLY A N 1
ATOM 1724 C CA . GLY A 1 234 ? -10.578 0.437 16.156 1 96.5 234 GLY A CA 1
ATOM 1725 C C . GLY A 1 234 ? -9.883 -0.809 15.648 1 96.5 234 GLY A C 1
ATOM 1726 O O . GLY A 1 234 ? -10.039 -1.894 16.203 1 96.5 234 GLY A O 1
ATOM 1727 N N . ILE A 1 235 ? -9.125 -0.655 14.586 1 98.06 235 ILE A N 1
ATOM 1728 C CA . ILE A 1 235 ? -8.398 -1.777 14.008 1 98.06 235 ILE A CA 1
ATOM 1729 C C . ILE A 1 235 ? -6.918 -1.677 14.375 1 98.06 235 ILE A C 1
ATOM 1731 O O . ILE A 1 235 ? -6.312 -2.658 14.812 1 98.06 235 ILE A O 1
ATOM 1735 N N . CYS A 1 236 ? -6.383 -0.459 14.203 1 98.44 236 CYS A N 1
ATOM 1736 C CA . CYS A 1 236 ? -5 -0.228 14.609 1 98.44 236 CYS A CA 1
ATOM 1737 C C . CYS A 1 236 ? -4.844 -0.34 16.125 1 98.44 236 CYS A C 1
ATOM 1739 O O . CYS A 1 236 ? -5.707 0.115 16.875 1 98.44 236 CYS A O 1
ATOM 1741 N N . GLN A 1 237 ? -3.756 -0.878 16.453 1 98.38 237 GLN A N 1
ATOM 1742 C CA . GLN A 1 237 ? -3.537 -1.103 17.875 1 98.38 237 GLN A CA 1
ATOM 1743 C C . GLN A 1 237 ? -2.477 -0.152 18.422 1 98.38 237 GLN A C 1
ATOM 1745 O O . GLN A 1 237 ? -2.334 -0.008 19.641 1 98.38 237 GLN A O 1
ATOM 1750 N N . GLU A 1 238 ? -1.785 0.528 17.547 1 98.62 238 GLU A N 1
ATOM 1751 C CA . GLU A 1 238 ? -0.616 1.287 17.984 1 98.62 238 GLU A CA 1
ATOM 1752 C C . GLU A 1 238 ? -0.886 2.789 17.953 1 98.62 238 GLU A C 1
ATOM 1754 O O . GLU A 1 238 ? 0.003 3.592 18.234 1 98.62 238 GLU A O 1
ATOM 1759 N N . ILE A 1 239 ? -2.066 3.213 17.594 1 98.69 239 ILE A N 1
ATOM 1760 C CA . ILE A 1 239 ? -2.428 4.625 17.547 1 98.69 239 ILE A CA 1
ATOM 1761 C C . ILE A 1 239 ? -3.098 5.023 18.859 1 98.69 239 ILE A C 1
ATOM 1763 O O . ILE A 1 239 ? -4.016 4.348 19.328 1 98.69 239 ILE A O 1
ATOM 1767 N N . ASP A 1 240 ? -2.68 6.098 19.422 1 98.44 240 ASP A N 1
ATOM 1768 C CA . ASP A 1 240 ? -3.184 6.52 20.734 1 98.44 240 ASP A CA 1
ATOM 1769 C C . ASP A 1 240 ? -4.359 7.48 20.578 1 98.44 240 ASP A C 1
ATOM 1771 O O . ASP A 1 240 ? -5.297 7.453 21.375 1 98.44 240 ASP A O 1
ATOM 1775 N N . TYR A 1 241 ? -4.324 8.383 19.609 1 98.38 241 TYR A N 1
ATOM 1776 C CA . TYR A 1 241 ? -5.363 9.383 19.422 1 98.38 241 TYR A CA 1
ATOM 1777 C C . TYR A 1 241 ? -5.723 9.516 17.938 1 98.38 241 TYR A C 1
ATOM 1779 O O . TYR A 1 241 ? -4.879 9.305 17.078 1 98.38 241 TYR A O 1
ATOM 1787 N N . TYR A 1 242 ? -6.957 9.805 17.688 1 98.19 242 TYR A N 1
ATOM 1788 C CA . TYR A 1 242 ? -7.469 10.164 16.375 1 98.19 242 TYR A CA 1
ATOM 1789 C C . TYR A 1 242 ? -8.008 11.594 16.375 1 98.19 242 TYR A C 1
ATOM 1791 O O . TYR A 1 242 ? -8.898 11.93 17.156 1 98.19 242 TYR A O 1
ATOM 1799 N N . ASP A 1 243 ? -7.375 12.445 15.539 1 97.25 243 ASP A N 1
ATOM 1800 C CA . ASP A 1 243 ? -7.723 13.859 15.484 1 97.25 243 ASP A CA 1
ATOM 1801 C C . ASP A 1 243 ? -7.812 14.344 14.039 1 97.25 243 ASP A C 1
ATOM 1803 O O . ASP A 1 243 ? -6.812 14.789 13.469 1 97.25 243 ASP A O 1
ATOM 1807 N N . GLU A 1 244 ? -8.969 14.461 13.484 1 93.75 244 GLU A N 1
ATOM 1808 C CA . GLU A 1 244 ? -9.195 14.805 12.086 1 93.75 244 GLU A CA 1
ATOM 1809 C C . GLU A 1 244 ? -8.82 16.25 11.805 1 93.75 244 GLU A C 1
ATOM 1811 O O . GLU A 1 244 ? -8.617 16.625 10.648 1 93.75 244 GLU A O 1
ATOM 1816 N N . THR A 1 245 ? -8.711 17.094 12.789 1 95.06 245 THR A N 1
ATOM 1817 C CA . THR A 1 245 ? -8.461 18.516 12.578 1 95.06 245 THR A CA 1
ATOM 1818 C C . THR A 1 245 ? -7.02 18.875 12.93 1 95.06 245 THR A C 1
ATOM 1820 O O . THR A 1 245 ? -6.664 20.047 13.008 1 95.06 245 THR A O 1
ATOM 1823 N N . LEU A 1 246 ? -6.227 17.875 13.102 1 97.31 246 LEU A N 1
ATOM 1824 C CA . LEU A 1 246 ? -4.879 18.062 13.625 1 97.31 246 LEU A CA 1
ATOM 1825 C C . LEU A 1 246 ? -4.102 19.078 12.797 1 97.31 246 LEU A C 1
ATOM 1827 O O . LEU A 1 246 ? -3.504 20.016 13.336 1 97.31 246 LEU A O 1
ATOM 1831 N N . THR A 1 247 ? -4.109 18.953 11.492 1 97.12 247 THR A N 1
ATOM 1832 C CA . THR A 1 247 ? -3.322 19.812 10.617 1 97.12 247 THR A CA 1
ATOM 1833 C C . THR A 1 247 ? -3.846 21.25 10.664 1 97.12 247 THR A C 1
ATOM 1835 O O . THR A 1 247 ? -3.064 22.203 10.742 1 97.12 247 THR A O 1
ATOM 1838 N N . LEU A 1 248 ? -5.18 21.438 10.641 1 97.25 248 LEU A N 1
ATOM 1839 C CA . LEU A 1 248 ? -5.773 22.766 10.719 1 97.25 248 LEU A CA 1
ATOM 1840 C C . LEU A 1 248 ? -5.449 23.422 12.055 1 97.25 248 LEU A C 1
ATOM 1842 O O . LEU A 1 248 ? -5.09 24.609 12.094 1 97.25 248 LEU A O 1
ATOM 1846 N N . ARG A 1 249 ? -5.605 22.672 13.062 1 96.81 249 ARG A N 1
ATOM 1847 C CA . ARG A 1 249 ? -5.27 23.203 14.375 1 96.81 249 ARG A CA 1
ATOM 1848 C C . ARG A 1 249 ? -3.783 23.531 14.469 1 96.81 249 ARG A C 1
ATOM 1850 O O . ARG A 1 249 ? -3.398 24.516 15.109 1 96.81 249 ARG A O 1
ATOM 1857 N N . GLY A 1 250 ? -3 22.656 13.859 1 97.62 250 GLY A N 1
ATOM 1858 C CA . GLY A 1 250 ? -1.58 22.953 13.773 1 97.62 250 GLY A CA 1
ATOM 1859 C C . GLY A 1 250 ? -1.295 24.297 13.117 1 97.62 250 GLY A C 1
ATOM 1860 O O . GLY A 1 250 ? -0.424 25.047 13.57 1 97.62 250 GLY A O 1
ATOM 1861 N N . LEU A 1 251 ? -2.023 24.625 12.078 1 97.38 251 LEU A N 1
ATOM 1862 C CA . LEU A 1 251 ? -1.89 25.906 11.391 1 97.38 251 LEU A CA 1
ATOM 1863 C C . LEU A 1 251 ? -2.26 27.062 12.312 1 97.38 251 LEU A C 1
ATOM 1865 O O . LEU A 1 251 ? -1.567 28.078 12.352 1 97.38 251 LEU A O 1
ATOM 1869 N N . VAL A 1 252 ? -3.293 26.906 13.039 1 96.62 252 VAL A N 1
ATOM 1870 C CA . VAL A 1 252 ? -3.764 27.953 13.953 1 96.62 252 VAL A CA 1
ATOM 1871 C C . VAL A 1 252 ? -2.738 28.172 15.062 1 96.62 252 VAL A C 1
ATOM 1873 O O . VAL A 1 252 ? -2.406 29.312 15.391 1 96.62 252 VAL A O 1
ATOM 1876 N N . GLU A 1 253 ? -2.271 27.047 15.57 1 95.12 253 GLU A N 1
ATOM 1877 C CA . GLU A 1 253 ? -1.274 27.141 16.625 1 95.12 253 GLU A CA 1
ATOM 1878 C C . GLU A 1 253 ? 0.023 27.766 16.125 1 95.12 253 GLU A C 1
ATOM 1880 O O . GLU A 1 253 ? 0.658 28.547 16.828 1 95.12 253 GLU A O 1
ATOM 1885 N N . LEU A 1 254 ? 0.39 27.359 14.961 1 95.31 254 LEU A N 1
ATOM 1886 C CA . LEU A 1 254 ? 1.565 27.938 14.312 1 95.31 254 LEU A CA 1
ATOM 1887 C C . LEU A 1 254 ? 1.412 29.438 14.156 1 95.31 254 LEU A C 1
ATOM 1889 O O . LEU A 1 254 ? 2.326 30.203 14.484 1 95.31 254 LEU A O 1
ATOM 1893 N N . TRP A 1 255 ? 0.298 29.906 13.695 1 94.19 255 TRP A N 1
ATOM 1894 C CA . TRP A 1 255 ? -0.001 31.312 13.531 1 94.19 255 TRP A CA 1
ATOM 1895 C C . TRP A 1 255 ? 0.095 32.062 14.867 1 94.19 255 TRP A C 1
ATOM 1897 O O . TRP A 1 255 ? 0.701 33.125 14.953 1 94.19 255 TRP A O 1
ATOM 1907 N N . ALA A 1 256 ? -0.474 31.469 15.859 1 91.12 256 ALA A N 1
ATOM 1908 C CA . ALA A 1 256 ? -0.484 32.062 17.188 1 91.12 256 ALA A CA 1
ATOM 1909 C C . ALA A 1 256 ? 0.932 32.188 17.75 1 91.12 256 ALA A C 1
ATOM 1911 O O . ALA A 1 256 ? 1.242 33.125 18.469 1 91.12 256 ALA A O 1
ATOM 1912 N N . SER A 1 257 ? 1.729 31.25 17.438 1 88.88 257 SER A N 1
ATOM 1913 C CA . SER A 1 257 ? 3.09 31.219 17.953 1 88.88 257 SER A CA 1
ATOM 1914 C C . SER A 1 257 ? 3.945 32.312 17.328 1 88.88 257 SER A C 1
ATOM 1916 O O . SER A 1 257 ? 4.949 32.75 17.906 1 88.88 257 SER A O 1
ATOM 1918 N N . ARG A 1 258 ? 3.67 32.75 16.172 1 84.5 258 ARG A N 1
ATOM 1919 C CA . ARG A 1 258 ? 4.41 33.812 15.484 1 84.5 258 ARG A CA 1
ATOM 1920 C C . ARG A 1 258 ? 4.254 35.156 16.219 1 84.5 258 ARG A C 1
ATOM 1922 O O . ARG A 1 258 ? 5.148 36 16.172 1 84.5 258 ARG A O 1
ATOM 1929 N N . SER A 1 259 ? 3.107 35.344 16.703 1 71.75 259 SER A N 1
ATOM 1930 C CA . SER A 1 259 ? 2.85 36.594 17.422 1 71.75 259 SER A CA 1
ATOM 1931 C C . SER A 1 259 ? 3.604 36.625 18.75 1 71.75 259 SER A C 1
ATOM 1933 O O . SER A 1 259 ? 3.916 37.719 19.266 1 71.75 259 SER A O 1
ATOM 1935 N N . GLU A 1 260 ? 3.803 35.438 19.219 1 60 260 GLU A N 1
ATOM 1936 C CA . GLU A 1 260 ? 4.535 35.406 20.469 1 60 260 GLU A CA 1
ATOM 1937 C C . GLU A 1 260 ? 6.02 35.688 20.266 1 60 260 GLU A C 1
ATOM 1939 O O . GLU A 1 260 ? 6.684 36.281 21.125 1 60 260 GLU A O 1
ATOM 1944 N N . VAL A 1 261 ? 6.559 35.344 19.25 1 53.38 261 VAL A N 1
ATOM 1945 C CA . VAL A 1 261 ? 7.98 35.531 18.984 1 53.38 261 VAL A CA 1
ATOM 1946 C C . VAL A 1 261 ? 8.219 36.969 18.5 1 53.38 261 VAL A C 1
ATOM 1948 O O . VAL A 1 261 ? 9.352 37.438 18.531 1 53.38 261 VAL A O 1
ATOM 1951 N N . ARG A 1 262 ? 7.188 37.781 18.219 1 45.12 262 ARG A N 1
ATOM 1952 C CA . ARG A 1 262 ? 7.43 39.188 17.906 1 45.12 262 ARG A CA 1
ATOM 1953 C C . ARG A 1 262 ? 7.363 40.062 19.156 1 45.12 262 ARG A C 1
ATOM 1955 O O . ARG A 1 262 ? 6.559 39.781 20.062 1 45.12 262 ARG A O 1
ATOM 1962 N N . MET B 1 1 ? 1.452 -41.094 -21.922 1 51.81 1 MET B N 1
ATOM 1963 C CA . MET B 1 1 ? 2.4 -40.5 -20.984 1 51.81 1 MET B CA 1
ATOM 1964 C C . MET B 1 1 ? 2.475 -39 -21.172 1 51.81 1 MET B C 1
ATOM 1966 O O . MET B 1 1 ? 2.305 -38.469 -22.281 1 51.81 1 MET B O 1
ATOM 1970 N N . PRO B 1 2 ? 2.41 -38.281 -19.953 1 63.72 2 PRO B N 1
ATOM 1971 C CA . PRO B 1 2 ? 2.51 -36.875 -20.234 1 63.72 2 PRO B CA 1
ATOM 1972 C C . PRO B 1 2 ? 3.699 -36.531 -21.141 1 63.72 2 PRO B C 1
ATOM 1974 O O . PRO B 1 2 ? 4.742 -37.188 -21.062 1 63.72 2 PRO B O 1
ATOM 1977 N N . ALA B 1 3 ? 3.439 -35.875 -22.266 1 83.12 3 ALA B N 1
ATOM 1978 C CA . ALA B 1 3 ? 4.457 -35.531 -23.25 1 83.12 3 ALA B CA 1
ATOM 1979 C C . ALA B 1 3 ? 5.426 -34.5 -22.703 1 83.12 3 ALA B C 1
ATOM 1981 O O . ALA B 1 3 ? 5.004 -33.531 -22.047 1 83.12 3 ALA B O 1
ATOM 1982 N N . PHE B 1 4 ? 6.672 -34.938 -22.625 1 89.25 4 PHE B N 1
ATOM 1983 C CA . PHE B 1 4 ? 7.746 -34.031 -22.234 1 89.25 4 PHE B CA 1
ATOM 1984 C C . PHE B 1 4 ? 8.688 -33.781 -23.406 1 89.25 4 PHE B C 1
ATOM 1986 O O . PHE B 1 4 ? 8.781 -34.594 -24.328 1 89.25 4 PHE B O 1
ATOM 1993 N N . PRO B 1 5 ? 9.281 -32.625 -23.375 1 95.5 5 PRO B N 1
ATOM 1994 C CA . PRO B 1 5 ? 9.289 -31.531 -22.391 1 95.5 5 PRO B CA 1
ATOM 1995 C C . PRO B 1 5 ? 7.965 -30.781 -22.328 1 95.5 5 PRO B C 1
ATOM 1997 O O . PRO B 1 5 ? 7.266 -30.672 -23.344 1 95.5 5 PRO B O 1
ATOM 2000 N N . LEU B 1 6 ? 7.633 -30.359 -21.125 1 97.62 6 LEU B N 1
ATOM 2001 C CA . LEU B 1 6 ? 6.418 -29.594 -20.891 1 97.62 6 LEU B CA 1
ATOM 2002 C C . LEU B 1 6 ? 6.723 -28.094 -20.812 1 97.62 6 LEU B C 1
ATOM 2004 O O . LEU B 1 6 ? 7.637 -27.688 -20.094 1 97.62 6 LEU B O 1
ATOM 2008 N N . LEU B 1 7 ? 6.004 -27.297 -21.578 1 98.38 7 LEU B N 1
ATOM 2009 C CA . LEU B 1 7 ? 6.062 -25.844 -21.438 1 98.38 7 LEU B CA 1
ATOM 2010 C C . LEU B 1 7 ? 5.004 -25.359 -20.469 1 98.38 7 LEU B C 1
ATOM 2012 O O . LEU B 1 7 ? 3.809 -25.547 -20.688 1 98.38 7 LEU B O 1
ATOM 2016 N N . ALA B 1 8 ? 5.477 -24.828 -19.359 1 98.31 8 ALA B N 1
ATOM 2017 C CA . ALA B 1 8 ? 4.598 -24.156 -18.406 1 98.31 8 ALA B CA 1
ATOM 2018 C C . ALA B 1 8 ? 4.594 -22.656 -18.625 1 98.31 8 ALA B C 1
ATOM 2020 O O . ALA B 1 8 ? 5.652 -22.016 -18.641 1 98.31 8 ALA B O 1
ATOM 2021 N N . VAL B 1 9 ? 3.428 -22.062 -18.828 1 98.31 9 VAL B N 1
ATOM 2022 C CA . VAL B 1 9 ? 3.314 -20.625 -19.078 1 98.31 9 VAL B CA 1
ATOM 2023 C C . VAL B 1 9 ? 2.381 -19.984 -18.047 1 98.31 9 VAL B C 1
ATOM 2025 O O . VAL B 1 9 ? 1.206 -20.359 -17.969 1 98.31 9 VAL B O 1
ATOM 2028 N N . ASP B 1 10 ? 2.877 -19.094 -17.281 1 97.44 10 ASP B N 1
ATOM 2029 C CA . ASP B 1 10 ? 2.1 -18.297 -16.344 1 97.44 10 ASP B CA 1
ATOM 2030 C C . ASP B 1 10 ? 1.959 -16.844 -16.812 1 97.44 10 ASP B C 1
ATOM 2032 O O . ASP B 1 10 ? 2.891 -16.047 -16.688 1 97.44 10 ASP B O 1
ATOM 2036 N N . ILE B 1 11 ? 0.798 -16.516 -17.266 1 96.56 11 ILE B N 1
ATOM 2037 C CA . ILE B 1 11 ? 0.542 -15.227 -17.906 1 96.56 11 ILE B CA 1
ATOM 2038 C C . ILE B 1 11 ? -0.153 -14.289 -16.906 1 96.56 11 ILE B C 1
ATOM 2040 O O . ILE B 1 11 ? -1.352 -14.43 -16.656 1 96.56 11 ILE B O 1
ATOM 2044 N N . GLY B 1 12 ? 0.599 -13.367 -16.438 1 93.19 12 GLY B N 1
ATOM 2045 C CA . GLY B 1 12 ? 0.051 -12.328 -15.578 1 93.19 12 GLY B CA 1
ATOM 2046 C C . GLY B 1 12 ? -0.263 -11.039 -16.312 1 93.19 12 GLY B C 1
ATOM 2047 O O . GLY B 1 12 ? -0.053 -10.953 -17.531 1 93.19 12 GLY B O 1
ATOM 2048 N N . ASN B 1 13 ? -0.721 -10.008 -15.617 1 89.69 13 ASN B N 1
ATOM 2049 C CA . ASN B 1 13 ? -1.089 -8.727 -16.219 1 89.69 13 ASN B CA 1
ATOM 2050 C C . ASN B 1 13 ? 0.14 -7.945 -16.672 1 89.69 13 ASN B C 1
ATOM 2052 O O . ASN B 1 13 ? 0.078 -7.203 -17.656 1 89.69 13 ASN B O 1
ATOM 2056 N N . THR B 1 14 ? 1.174 -8.141 -15.922 1 89.62 14 THR B N 1
ATOM 2057 C CA . THR B 1 14 ? 2.369 -7.348 -16.188 1 89.62 14 THR B CA 1
ATOM 2058 C C . THR B 1 14 ? 3.477 -8.219 -16.781 1 89.62 14 THR B C 1
ATOM 2060 O O . THR B 1 14 ? 4.184 -7.785 -17.688 1 89.62 14 THR B O 1
ATOM 2063 N N . THR B 1 15 ? 3.557 -9.367 -16.219 1 92.62 15 THR B N 1
ATOM 2064 C CA . THR B 1 15 ? 4.664 -10.242 -16.594 1 92.62 15 THR B CA 1
ATOM 2065 C C . THR B 1 15 ? 4.156 -11.633 -16.953 1 92.62 15 THR B C 1
ATOM 2067 O O . THR B 1 15 ? 3.158 -12.102 -16.406 1 92.62 15 THR B O 1
ATOM 2070 N N . THR B 1 16 ? 4.805 -12.242 -17.906 1 96.5 16 THR B N 1
ATOM 2071 C CA . THR B 1 16 ? 4.613 -13.641 -18.266 1 96.5 16 THR B CA 1
ATOM 2072 C C . THR B 1 16 ? 5.859 -14.461 -17.922 1 96.5 16 THR B C 1
ATOM 2074 O O . THR B 1 16 ? 6.969 -14.102 -18.328 1 96.5 16 THR B O 1
ATOM 2077 N N . VAL B 1 17 ? 5.656 -15.5 -17.156 1 97.19 17 VAL B N 1
ATOM 2078 C CA . VAL B 1 17 ? 6.762 -16.375 -16.781 1 97.19 17 VAL B CA 1
ATOM 2079 C C . VAL B 1 17 ? 6.605 -17.734 -17.469 1 97.19 17 VAL B C 1
ATOM 2081 O O . VAL B 1 17 ? 5.52 -18.312 -17.469 1 97.19 17 VAL B O 1
ATOM 2084 N N . LEU B 1 18 ? 7.707 -18.172 -18.109 1 98.25 18 LEU B N 1
ATOM 2085 C CA . LEU B 1 18 ? 7.723 -19.453 -18.828 1 98.25 18 LEU B CA 1
ATOM 2086 C C . LEU B 1 18 ? 8.727 -20.406 -18.203 1 98.25 18 LEU B C 1
ATOM 2088 O O . LEU B 1 18 ? 9.766 -19.984 -17.703 1 98.25 18 LEU B O 1
ATOM 2092 N N . GLY B 1 19 ? 8.367 -21.688 -18.234 1 98.06 19 GLY B N 1
ATOM 2093 C CA . GLY B 1 19 ? 9.281 -22.75 -17.812 1 98.06 19 GLY B CA 1
ATOM 2094 C C . GLY B 1 19 ? 9.18 -24 -18.656 1 98.06 19 GLY B C 1
ATOM 2095 O O . GLY B 1 19 ? 8.086 -24.391 -19.078 1 98.06 19 GLY B O 1
ATOM 2096 N N . LEU B 1 20 ? 10.336 -24.516 -19 1 98.12 20 LEU B N 1
ATOM 2097 C CA . LEU B 1 20 ? 10.383 -25.828 -19.641 1 98.12 20 LEU B CA 1
ATOM 2098 C C . LEU B 1 20 ? 10.766 -26.906 -18.641 1 98.12 20 LEU B C 1
ATOM 2100 O O . LEU B 1 20 ? 11.781 -26.797 -17.953 1 98.12 20 LEU B O 1
ATOM 2104 N N . ALA B 1 21 ? 9.898 -27.938 -18.547 1 97.44 21 ALA B N 1
ATOM 2105 C CA . ALA B 1 21 ? 10.156 -29.031 -17.609 1 97.44 21 ALA B CA 1
ATOM 2106 C C . ALA B 1 21 ? 10.438 -30.328 -18.344 1 97.44 21 ALA B C 1
ATOM 2108 O O . ALA B 1 21 ? 9.844 -30.594 -19.391 1 97.44 21 ALA B O 1
ATOM 2109 N N . ASP B 1 22 ? 11.305 -31.125 -17.781 1 96.06 22 ASP B N 1
ATOM 2110 C CA . ASP B 1 22 ? 11.586 -32.438 -18.375 1 96.06 22 ASP B CA 1
ATOM 2111 C C . ASP B 1 22 ? 10.727 -33.5 -17.75 1 96.06 22 ASP B C 1
ATOM 2113 O O . ASP B 1 22 ? 9.805 -33.219 -16.984 1 96.06 22 ASP B O 1
ATOM 2117 N N . ALA B 1 23 ? 11.031 -34.781 -18.062 1 92.31 23 ALA B N 1
ATOM 2118 C CA . ALA B 1 23 ? 10.18 -35.875 -17.656 1 92.31 23 ALA B CA 1
ATOM 2119 C C . ALA B 1 23 ? 10.219 -36.094 -16.156 1 92.31 23 ALA B C 1
ATOM 2121 O O . ALA B 1 23 ? 9.305 -36.688 -15.578 1 92.31 23 ALA B O 1
ATOM 2122 N N . SER B 1 24 ? 11.234 -35.594 -15.438 1 93.12 24 SER B N 1
ATOM 2123 C CA . SER B 1 24 ? 11.352 -35.719 -13.984 1 93.12 24 SER B CA 1
ATOM 2124 C C . SER B 1 24 ? 10.57 -34.625 -13.281 1 93.12 24 SER B C 1
ATOM 2126 O O . SER B 1 24 ? 10.43 -34.625 -12.055 1 93.12 24 SER B O 1
ATOM 2128 N N . GLY B 1 25 ? 10.109 -33.688 -14.062 1 92.94 25 GLY B N 1
ATOM 2129 C CA . GLY B 1 25 ? 9.398 -32.562 -13.492 1 92.94 25 GLY B CA 1
ATOM 2130 C C . GLY B 1 25 ? 10.305 -31.391 -13.164 1 92.94 25 GLY B C 1
ATOM 2131 O O . GLY B 1 25 ? 9.836 -30.344 -12.703 1 92.94 25 GLY B O 1
ATOM 2132 N N . ALA B 1 26 ? 11.555 -31.547 -13.453 1 95.81 26 ALA B N 1
ATOM 2133 C CA . ALA B 1 26 ? 12.523 -30.5 -13.164 1 95.81 26 ALA B CA 1
ATOM 2134 C C . ALA B 1 26 ? 12.438 -29.375 -14.203 1 95.81 26 ALA B C 1
ATOM 2136 O O . ALA B 1 26 ? 12.32 -29.641 -15.398 1 95.81 26 ALA B O 1
ATOM 2137 N N . LEU B 1 27 ? 12.5 -28.156 -13.758 1 97 27 LEU B N 1
ATOM 2138 C CA . LEU B 1 27 ? 12.578 -27.031 -14.672 1 97 27 LEU B CA 1
ATOM 2139 C C . LEU B 1 27 ? 13.977 -26.891 -15.25 1 97 27 LEU B C 1
ATOM 2141 O O . LEU B 1 27 ? 14.93 -26.578 -14.531 1 97 27 LEU B O 1
ATOM 2145 N N . THR B 1 28 ? 14.055 -27.047 -16.516 1 97.69 28 THR B N 1
ATOM 2146 C CA . THR B 1 28 ? 15.352 -27 -17.188 1 97.69 28 THR B CA 1
ATOM 2147 C C . THR B 1 28 ? 15.656 -25.578 -17.656 1 97.69 28 THR B C 1
ATOM 2149 O O . THR B 1 28 ? 16.828 -25.188 -17.75 1 97.69 28 THR B O 1
ATOM 2152 N N . HIS B 1 29 ? 14.68 -24.797 -18.031 1 97.75 29 HIS B N 1
ATOM 2153 C CA . HIS B 1 29 ? 14.766 -23.406 -18.469 1 97.75 29 HIS B CA 1
ATOM 2154 C C . HIS B 1 29 ? 13.625 -22.578 -17.875 1 97.75 29 HIS B C 1
ATOM 2156 O O . HIS B 1 29 ? 12.523 -23.094 -17.672 1 97.75 29 HIS B O 1
ATOM 2162 N N . THR B 1 30 ? 13.93 -21.406 -17.578 1 97.5 30 THR B N 1
ATOM 2163 C CA . THR B 1 30 ? 12.898 -20.453 -17.188 1 97.5 30 THR B CA 1
ATOM 2164 C C . THR B 1 30 ? 13.117 -19.109 -17.875 1 97.5 30 THR B C 1
ATOM 2166 O O . THR B 1 30 ? 14.258 -18.719 -18.141 1 97.5 30 THR B O 1
ATOM 2169 N N . TRP B 1 31 ? 12.047 -18.406 -18.219 1 97.5 31 TRP B N 1
ATOM 2170 C CA . TRP B 1 31 ? 12.078 -17.062 -18.812 1 97.5 31 TRP B CA 1
ATOM 2171 C C . TRP B 1 31 ? 11.047 -16.156 -18.141 1 97.5 31 TRP B C 1
ATOM 2173 O O . TRP B 1 31 ? 10.016 -16.625 -17.672 1 97.5 31 TRP B O 1
ATOM 2183 N N . ARG B 1 32 ? 11.367 -14.961 -18.047 1 95.31 32 ARG B N 1
ATOM 2184 C CA . ARG B 1 32 ? 10.461 -13.906 -17.609 1 95.31 32 ARG B CA 1
ATOM 2185 C C . ARG B 1 32 ? 10.398 -12.781 -18.625 1 95.31 32 ARG B C 1
ATOM 2187 O O . ARG B 1 32 ? 11.414 -12.164 -18.953 1 95.31 32 ARG B O 1
ATOM 2194 N N . ILE B 1 33 ? 9.18 -12.516 -19.109 1 96.5 33 ILE B N 1
ATOM 2195 C CA . ILE B 1 33 ? 9.031 -11.484 -20.125 1 96.5 33 ILE B CA 1
ATOM 2196 C C . ILE B 1 33 ? 7.84 -10.594 -19.797 1 96.5 33 ILE B C 1
ATOM 2198 O O . ILE B 1 33 ? 6.984 -10.961 -19 1 96.5 33 ILE B O 1
ATOM 2202 N N . ARG B 1 34 ? 7.797 -9.398 -20.391 1 94.94 34 ARG B N 1
ATOM 2203 C CA . ARG B 1 34 ? 6.668 -8.5 -20.203 1 94.94 34 ARG B CA 1
ATOM 2204 C C . ARG B 1 34 ? 5.422 -9.016 -20.906 1 94.94 34 ARG B C 1
ATOM 2206 O O . ARG B 1 34 ? 5.504 -9.484 -22.047 1 94.94 34 ARG B O 1
ATOM 2213 N N . THR B 1 35 ? 4.355 -8.961 -20.219 1 95 35 THR B N 1
ATOM 2214 C CA . THR B 1 35 ? 3.086 -9.273 -20.875 1 95 35 THR B CA 1
ATOM 2215 C C . THR B 1 35 ? 2.689 -8.156 -21.828 1 95 35 THR B C 1
ATOM 2217 O O . THR B 1 35 ? 2.68 -6.98 -21.469 1 95 35 THR B O 1
ATOM 2220 N N . ASN B 1 36 ? 2.512 -8.516 -23.109 1 94.19 36 ASN B N 1
ATOM 2221 C CA . ASN B 1 36 ? 2.102 -7.562 -24.125 1 94.19 36 ASN B CA 1
ATOM 2222 C C . ASN B 1 36 ? 0.745 -7.926 -24.719 1 94.19 36 ASN B C 1
ATOM 2224 O O . ASN B 1 36 ? 0.636 -8.883 -25.5 1 94.19 36 ASN B O 1
ATOM 2228 N N . ARG B 1 37 ? -0.223 -7.172 -24.484 1 91.69 37 ARG B N 1
ATOM 2229 C CA . ARG B 1 37 ? -1.604 -7.461 -24.859 1 91.69 37 ARG B CA 1
ATOM 2230 C C . ARG B 1 37 ? -1.818 -7.25 -26.359 1 91.69 37 ARG B C 1
ATOM 2232 O O . ARG B 1 37 ? -2.82 -7.699 -26.922 1 91.69 37 ARG B O 1
ATOM 2239 N N . GLU B 1 38 ? -0.905 -6.625 -26.953 1 94.19 38 GLU B N 1
ATOM 2240 C CA . GLU B 1 38 ? -1.056 -6.297 -28.375 1 94.19 38 GLU B CA 1
ATOM 2241 C C . GLU B 1 38 ? -0.505 -7.41 -29.266 1 94.19 38 GLU B C 1
ATOM 2243 O O . GLU B 1 38 ? -0.739 -7.422 -30.469 1 94.19 38 GLU B O 1
ATOM 2248 N N . MET B 1 39 ? 0.164 -8.297 -28.672 1 95.25 39 MET B N 1
ATOM 2249 C CA . MET B 1 39 ? 0.788 -9.352 -29.469 1 95.25 39 MET B CA 1
ATOM 2250 C C . MET B 1 39 ? -0.258 -10.336 -29.984 1 95.25 39 MET B C 1
ATOM 2252 O O . MET B 1 39 ? -1.186 -10.703 -29.266 1 95.25 39 MET B O 1
ATOM 2256 N N . LEU B 1 40 ? -0.156 -10.664 -31.281 1 96.75 40 LEU B N 1
ATOM 2257 C CA . LEU B 1 40 ? -1.003 -11.656 -31.922 1 96.75 40 LEU B CA 1
ATOM 2258 C C . LEU B 1 40 ? -0.363 -13.039 -31.859 1 96.75 40 LEU B C 1
ATOM 2260 O O . LEU B 1 40 ? 0.812 -13.172 -31.516 1 96.75 40 LEU B O 1
ATOM 2264 N N . PRO B 1 41 ? -1.147 -14.086 -32.188 1 98.06 41 PRO B N 1
ATOM 2265 C CA . PRO B 1 41 ? -0.638 -15.453 -32.094 1 98.06 41 PRO B CA 1
ATOM 2266 C C . PRO B 1 41 ? 0.674 -15.664 -32.844 1 98.06 41 PRO B C 1
ATOM 2268 O O . PRO B 1 41 ? 1.586 -16.312 -32.312 1 98.06 41 PRO B O 1
ATOM 2271 N N . ASP B 1 42 ? 0.829 -15.055 -33.969 1 98.31 42 ASP B N 1
ATOM 2272 C CA . ASP B 1 42 ? 2.047 -15.227 -34.75 1 98.31 42 ASP B CA 1
ATOM 2273 C C . ASP B 1 42 ? 3.232 -14.531 -34.094 1 98.31 42 ASP B C 1
ATOM 2275 O O . ASP B 1 42 ? 4.363 -15.023 -34.156 1 98.31 42 ASP B O 1
ATOM 2279 N N . ASP B 1 43 ? 3.01 -13.367 -33.438 1 98.12 43 ASP B N 1
ATOM 2280 C CA . ASP B 1 43 ? 4.051 -12.695 -32.656 1 98.12 43 ASP B CA 1
ATOM 2281 C C . ASP B 1 43 ? 4.535 -13.57 -31.516 1 98.12 43 ASP B C 1
ATOM 2283 O O . ASP B 1 43 ? 5.742 -13.672 -31.266 1 98.12 43 ASP B O 1
ATOM 2287 N N . LEU B 1 44 ? 3.574 -14.188 -30.875 1 98.25 44 LEU B N 1
ATOM 2288 C CA . LEU B 1 44 ? 3.887 -15 -29.703 1 98.25 44 LEU B CA 1
ATOM 2289 C C . LEU B 1 44 ? 4.637 -16.266 -30.125 1 98.25 44 LEU B C 1
ATOM 2291 O O . LEU B 1 44 ? 5.539 -16.719 -29.406 1 98.25 44 LEU B O 1
ATOM 2295 N N . ALA B 1 45 ? 4.242 -16.812 -31.219 1 98.19 45 ALA B N 1
ATOM 2296 C CA . ALA B 1 45 ? 4.953 -17.969 -31.75 1 98.19 45 ALA B CA 1
ATOM 2297 C C . ALA B 1 45 ? 6.406 -17.641 -32.062 1 98.19 45 ALA B C 1
ATOM 2299 O O . ALA B 1 45 ? 7.309 -18.422 -31.766 1 98.19 45 ALA B O 1
ATOM 2300 N N . LEU B 1 46 ? 6.59 -16.484 -32.656 1 98.19 46 LEU B N 1
ATOM 2301 C CA . LEU B 1 46 ? 7.941 -16.016 -32.969 1 98.19 46 LEU B CA 1
ATOM 2302 C C . LEU B 1 46 ? 8.742 -15.828 -31.672 1 98.19 46 LEU B C 1
ATOM 2304 O O . LEU B 1 46 ? 9.922 -16.203 -31.609 1 98.19 46 LEU B O 1
ATOM 2308 N N . GLN B 1 47 ? 8.125 -15.289 -30.719 1 98.06 47 GLN B N 1
ATOM 2309 C CA . GLN B 1 47 ? 8.766 -15.047 -29.438 1 98.06 47 GLN B CA 1
ATOM 2310 C C . GLN B 1 47 ? 9.164 -16.359 -28.766 1 98.06 47 GLN B C 1
ATOM 2312 O O . GLN B 1 47 ? 10.289 -16.5 -28.281 1 98.06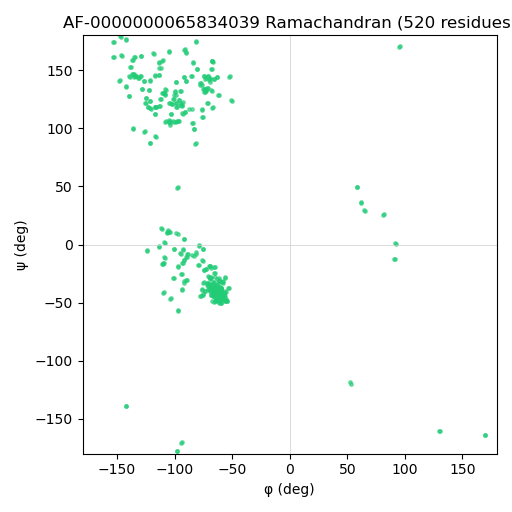 47 GLN B O 1
ATOM 2317 N N . LEU B 1 48 ? 8.234 -17.266 -28.766 1 98.19 48 LEU B N 1
ATOM 2318 C CA . LEU B 1 48 ? 8.5 -18.578 -28.172 1 98.19 48 LEU B CA 1
ATOM 2319 C C . LEU B 1 48 ? 9.641 -19.281 -28.891 1 98.19 48 LEU B C 1
ATOM 2321 O O . LEU B 1 48 ? 10.594 -19.75 -28.25 1 98.19 48 LEU B O 1
ATOM 2325 N N . HIS B 1 49 ? 9.516 -19.312 -30.156 1 98 49 HIS B N 1
ATOM 2326 C CA . HIS B 1 49 ? 10.555 -19.953 -30.953 1 98 49 HIS B CA 1
ATOM 2327 C C . HIS B 1 49 ? 11.906 -19.297 -30.719 1 98 49 HIS B C 1
ATOM 2329 O O . HIS B 1 49 ? 12.93 -19.984 -30.625 1 98 49 HIS B O 1
ATOM 2335 N N . GLY B 1 50 ? 11.875 -17.984 -30.688 1 98.19 50 GLY B N 1
ATOM 2336 C CA . GLY B 1 50 ? 13.102 -17.25 -30.422 1 98.19 50 GLY B CA 1
ATOM 2337 C C . GLY B 1 50 ? 13.727 -17.609 -29.094 1 98.19 50 GLY B C 1
ATOM 2338 O O . GLY B 1 50 ? 14.945 -17.781 -28.984 1 98.19 50 GLY B O 1
ATOM 2339 N N . LEU B 1 51 ? 12.906 -17.734 -28.078 1 98 51 LEU B N 1
ATOM 2340 C CA . LEU B 1 51 ? 13.391 -18.062 -26.75 1 98 51 LEU B CA 1
ATOM 2341 C C . LEU B 1 51 ? 14.023 -19.453 -26.734 1 98 51 LEU B C 1
ATOM 2343 O O . LEU B 1 51 ? 15.102 -19.656 -26.172 1 98 51 LEU B O 1
ATOM 2347 N N . PHE B 1 52 ? 13.375 -20.438 -27.359 1 97.88 52 PHE B N 1
ATOM 2348 C CA . PHE B 1 52 ? 13.883 -21.797 -27.406 1 97.88 52 PHE B CA 1
ATOM 2349 C C . PHE B 1 52 ? 15.219 -21.859 -28.141 1 97.88 52 PHE B C 1
ATOM 2351 O O . PHE B 1 52 ? 16.172 -22.484 -27.672 1 97.88 52 PHE B O 1
ATOM 2358 N N . THR B 1 53 ? 15.234 -21.172 -29.219 1 97.88 53 THR B N 1
ATOM 2359 C CA . THR B 1 53 ? 16.422 -21.172 -30.047 1 97.88 53 THR B CA 1
ATOM 2360 C C . THR B 1 53 ? 17.594 -20.516 -29.328 1 97.88 53 THR B C 1
ATOM 2362 O O . THR B 1 53 ? 18.703 -21.062 -29.312 1 97.88 53 THR B O 1
ATOM 2365 N N . LEU B 1 54 ? 17.391 -19.375 -28.781 1 97.94 54 LEU B N 1
ATOM 2366 C CA . LEU B 1 54 ? 18.422 -18.641 -28.094 1 97.94 54 LEU B CA 1
ATOM 2367 C C . LEU B 1 54 ? 19.016 -19.469 -26.953 1 97.94 54 LEU B C 1
ATOM 2369 O O . LEU B 1 54 ? 20.219 -19.375 -26.672 1 97.94 54 LEU B O 1
ATOM 2373 N N . ALA B 1 55 ? 18.219 -20.297 -26.328 1 97.62 55 ALA B N 1
ATOM 2374 C CA . ALA B 1 55 ? 18.656 -21.062 -25.172 1 97.62 55 ALA B CA 1
ATOM 2375 C C . ALA B 1 55 ? 19.156 -22.453 -25.578 1 97.62 55 ALA B C 1
ATOM 2377 O O . ALA B 1 55 ? 19.672 -23.203 -24.75 1 97.62 55 ALA B O 1
ATOM 2378 N N . GLY B 1 56 ? 18.969 -22.766 -26.781 1 97.75 56 GLY B N 1
ATOM 2379 C CA . GLY B 1 56 ? 19.234 -24.141 -27.203 1 97.75 56 GLY B CA 1
ATOM 2380 C C . GLY B 1 56 ? 18.312 -25.141 -26.578 1 97.75 56 GLY B C 1
ATOM 2381 O O . GLY B 1 56 ? 18.719 -26.266 -26.266 1 97.75 56 GLY B O 1
ATOM 2382 N N . ALA B 1 57 ? 17.125 -24.75 -26.25 1 97.31 57 ALA B N 1
ATOM 2383 C CA . ALA B 1 57 ? 16.125 -25.578 -25.578 1 97.31 57 ALA B CA 1
ATOM 2384 C C . ALA B 1 57 ? 15.328 -26.391 -26.594 1 97.31 57 ALA B C 1
ATOM 2386 O O . ALA B 1 57 ? 15.094 -25.938 -27.719 1 97.31 57 ALA B O 1
ATOM 2387 N N . PRO B 1 58 ? 14.961 -27.562 -26.219 1 96.38 58 PRO B N 1
ATOM 2388 C CA . PRO B 1 58 ? 14.117 -28.359 -27.109 1 96.38 58 PRO B CA 1
ATOM 2389 C C . PRO B 1 58 ? 12.711 -27.766 -27.266 1 96.38 58 PRO B C 1
ATOM 2391 O O . PRO B 1 58 ? 12.25 -27.031 -26.391 1 96.38 58 PRO B O 1
ATOM 2394 N N . ILE B 1 59 ? 12.07 -28.125 -28.344 1 96.06 59 ILE B N 1
ATOM 2395 C CA . ILE B 1 59 ? 10.68 -27.75 -28.562 1 96.06 59 ILE B CA 1
ATOM 2396 C C . ILE B 1 59 ? 9.773 -28.547 -27.641 1 96.06 59 ILE B C 1
ATOM 2398 O O . ILE B 1 59 ? 9.922 -29.766 -27.516 1 96.06 59 ILE B O 1
ATOM 2402 N N . PRO B 1 60 ? 8.906 -27.891 -27.016 1 97.44 60 PRO B N 1
ATOM 2403 C CA . PRO B 1 60 ? 8.023 -28.625 -26.109 1 97.44 60 PRO B CA 1
ATOM 2404 C C . PRO B 1 60 ? 7.082 -29.578 -26.859 1 97.44 60 PRO B C 1
ATOM 2406 O O . PRO B 1 60 ? 6.785 -29.344 -28.031 1 97.44 60 PRO B O 1
ATOM 2409 N N . ARG B 1 61 ? 6.602 -30.594 -26.125 1 96.5 61 ARG B N 1
ATOM 2410 C CA . ARG B 1 61 ? 5.652 -31.547 -26.688 1 96.5 61 ARG B CA 1
ATOM 2411 C C . ARG B 1 61 ? 4.266 -31.359 -26.078 1 96.5 61 ARG B C 1
ATOM 2413 O O . ARG B 1 61 ? 3.281 -31.891 -26.594 1 96.5 61 ARG B O 1
ATOM 2420 N N . ALA B 1 62 ? 4.219 -30.688 -25.016 1 97.12 62 ALA B N 1
ATOM 2421 C CA . ALA B 1 62 ? 2.982 -30.344 -24.312 1 97.12 62 ALA B CA 1
ATOM 2422 C C . ALA B 1 62 ? 3.086 -28.969 -23.672 1 97.12 62 ALA B C 1
ATOM 2424 O O . ALA B 1 62 ? 4.184 -28.406 -23.531 1 97.12 62 ALA B O 1
ATOM 2425 N N . ALA B 1 63 ? 1.938 -28.391 -23.328 1 98 63 ALA B N 1
ATOM 2426 C CA . ALA B 1 63 ? 1.941 -27.078 -22.688 1 98 63 ALA B CA 1
ATOM 2427 C C . ALA B 1 63 ? 0.784 -26.953 -21.703 1 98 63 ALA B C 1
ATOM 2429 O O . ALA B 1 63 ? -0.3 -27.484 -21.938 1 98 63 ALA B O 1
ATOM 2430 N N . VAL B 1 64 ? 1.066 -26.328 -20.641 1 97.62 64 VAL B N 1
ATOM 2431 C CA . VAL B 1 64 ? 0.063 -25.953 -19.656 1 97.62 64 VAL B CA 1
ATOM 2432 C C . VAL B 1 64 ? 0.081 -24.438 -19.438 1 97.62 64 VAL B C 1
ATOM 2434 O O . VAL B 1 64 ? 1.149 -23.828 -19.375 1 97.62 64 VAL B O 1
ATOM 2437 N N . LEU B 1 65 ? -1.11 -23.797 -19.438 1 97.69 65 LEU B N 1
ATOM 2438 C CA . LEU B 1 65 ? -1.229 -22.344 -19.406 1 97.69 65 LEU B CA 1
ATOM 2439 C C . LEU B 1 65 ? -2.018 -21.891 -18.188 1 97.69 65 LEU B C 1
ATOM 2441 O O . LEU B 1 65 ? -3.113 -22.391 -17.922 1 97.69 65 LEU B O 1
ATOM 2445 N N . SER B 1 66 ? -1.435 -21.078 -17.438 1 97.38 66 SER B N 1
ATOM 2446 C CA . SER B 1 66 ? -2.117 -20.266 -16.438 1 97.38 66 SER B CA 1
ATOM 2447 C C . SER B 1 66 ? -2.225 -18.812 -16.906 1 97.38 66 SER B C 1
ATOM 2449 O O . SER B 1 66 ? -1.218 -18.188 -17.234 1 97.38 66 SER B O 1
ATOM 2451 N N . SER B 1 67 ? -3.477 -18.281 -17 1 95.62 67 SER B N 1
ATOM 2452 C CA . SER B 1 67 ? -3.607 -16.906 -17.484 1 95.62 67 SER B CA 1
ATOM 2453 C C . SER B 1 67 ? -4.66 -16.141 -16.703 1 95.62 67 SER B C 1
ATOM 2455 O O . SER B 1 67 ? -5.77 -16.641 -16.484 1 95.62 67 SER B O 1
ATOM 2457 N N . VAL B 1 68 ? -4.289 -15.023 -16.219 1 91.12 68 VAL B N 1
ATOM 2458 C CA . VAL B 1 68 ? -5.262 -14.109 -15.625 1 91.12 68 VAL B CA 1
ATOM 2459 C C . VAL B 1 68 ? -5.492 -12.93 -16.562 1 91.12 68 VAL B C 1
ATOM 2461 O O . VAL B 1 68 ? -6.105 -11.93 -16.172 1 91.12 68 VAL B O 1
ATOM 2464 N N . ALA B 1 69 ? -5.004 -12.969 -17.766 1 89.56 69 ALA B N 1
ATOM 2465 C CA . ALA B 1 69 ? -5.207 -12.055 -18.891 1 89.56 69 ALA B CA 1
ATOM 2466 C C . ALA B 1 69 ? -5.793 -12.789 -20.094 1 89.56 69 ALA B C 1
ATOM 2468 O O . ALA B 1 69 ? -5.078 -13.109 -21.047 1 89.56 69 ALA B O 1
ATOM 2469 N N . PRO B 1 70 ? -7.051 -12.906 -20.188 1 85.94 70 PRO B N 1
ATOM 2470 C CA . PRO B 1 70 ? -7.703 -13.836 -21.109 1 85.94 70 PRO B CA 1
ATOM 2471 C C . PRO B 1 70 ? -7.309 -13.602 -22.562 1 85.94 70 PRO B C 1
ATOM 2473 O O . PRO B 1 70 ? -6.973 -14.547 -23.281 1 85.94 70 PRO B O 1
ATOM 2476 N N . PRO B 1 71 ? -7.266 -12.359 -23.031 1 92.12 71 PRO B N 1
ATOM 2477 C CA . PRO B 1 71 ? -6.895 -12.195 -24.438 1 92.12 71 PRO B CA 1
ATOM 2478 C C . PRO B 1 71 ? -5.484 -12.695 -24.734 1 92.12 71 PRO B C 1
ATOM 2480 O O . PRO B 1 71 ? -5.238 -13.266 -25.812 1 92.12 71 PRO B O 1
ATOM 2483 N N . VAL B 1 72 ? -4.602 -12.562 -23.828 1 94.88 72 VAL B N 1
ATOM 2484 C CA . VAL B 1 72 ? -3.213 -12.969 -24.016 1 94.88 72 VAL B CA 1
ATOM 2485 C C . VAL B 1 72 ? -3.104 -14.484 -23.938 1 94.88 72 VAL B C 1
ATOM 2487 O O . VAL B 1 72 ? -2.422 -15.117 -24.75 1 94.88 72 VAL B O 1
ATOM 2490 N N . GLY B 1 73 ? -3.799 -15.055 -22.969 1 96.31 73 GLY B N 1
ATOM 2491 C CA . GLY B 1 73 ? -3.824 -16.5 -22.828 1 96.31 73 GLY B CA 1
ATOM 2492 C C . GLY B 1 73 ? -4.375 -17.219 -24.047 1 96.31 73 GLY B C 1
ATOM 2493 O O . GLY B 1 73 ? -3.838 -18.234 -24.484 1 96.31 73 GLY B O 1
ATOM 2494 N N . GLU B 1 74 ? -5.379 -16.641 -24.609 1 97 74 GLU B N 1
ATOM 2495 C CA . GLU B 1 74 ? -5.988 -17.203 -25.812 1 97 74 GLU B CA 1
ATOM 2496 C C . GLU B 1 74 ? -5.023 -17.141 -27 1 97 74 GLU B C 1
ATOM 2498 O O . GLU B 1 74 ? -4.945 -18.094 -27.797 1 97 74 GLU B O 1
ATOM 2503 N N . ASN B 1 75 ? -4.344 -16.062 -27.078 1 98.12 75 ASN B N 1
ATOM 2504 C CA . ASN B 1 75 ? -3.369 -15.906 -28.156 1 98.12 75 ASN B CA 1
ATOM 2505 C C . ASN B 1 75 ? -2.213 -16.891 -28 1 98.12 75 ASN B C 1
ATOM 2507 O O . ASN B 1 75 ? -1.699 -17.406 -28.984 1 98.12 75 ASN B O 1
ATOM 2511 N N . TYR B 1 76 ? -1.811 -17.156 -26.781 1 98.44 76 TYR B N 1
ATOM 2512 C CA . TYR B 1 76 ? -0.781 -18.156 -26.531 1 98.44 76 TYR B CA 1
ATOM 2513 C C . TYR B 1 76 ? -1.253 -19.547 -26.969 1 98.44 76 TYR B C 1
ATOM 2515 O O . TYR B 1 76 ? -0.511 -20.281 -27.609 1 98.44 76 TYR B O 1
ATOM 2523 N N . ALA B 1 77 ? -2.445 -19.891 -26.562 1 98.19 77 ALA B N 1
ATOM 2524 C CA . ALA B 1 77 ? -3.008 -21.188 -26.938 1 98.19 77 ALA B CA 1
ATOM 2525 C C . ALA B 1 77 ? -3.061 -21.359 -28.453 1 98.19 77 ALA B C 1
ATOM 2527 O O . ALA B 1 77 ? -2.711 -22.422 -28.969 1 98.19 77 ALA B O 1
ATOM 2528 N N . LEU B 1 78 ? -3.504 -20.328 -29.109 1 98.5 78 LEU B N 1
ATOM 2529 C CA . LEU B 1 78 ? -3.598 -20.375 -30.562 1 98.5 78 LEU B CA 1
ATOM 2530 C C . LEU B 1 78 ? -2.215 -20.484 -31.203 1 98.5 78 LEU B C 1
ATOM 2532 O O . LEU B 1 78 ? -2.029 -21.234 -32.156 1 98.5 78 LEU B O 1
ATOM 2536 N N . ALA B 1 79 ? -1.294 -19.75 -30.688 1 98.56 79 ALA B N 1
ATOM 2537 C CA . ALA B 1 79 ? 0.076 -19.812 -31.188 1 98.56 79 ALA B CA 1
ATOM 2538 C C . ALA B 1 79 ? 0.643 -21.219 -31.062 1 98.56 79 ALA B C 1
ATOM 2540 O O . ALA B 1 79 ? 1.243 -21.734 -32 1 98.56 79 ALA B O 1
ATOM 2541 N N . LEU B 1 80 ? 0.445 -21.812 -29.953 1 98.5 80 LEU B N 1
ATOM 2542 C CA . LEU B 1 80 ? 0.957 -23.156 -29.672 1 98.5 80 LEU B CA 1
ATOM 2543 C C . LEU B 1 80 ? 0.301 -24.188 -30.594 1 98.5 80 LEU B C 1
ATOM 2545 O O . LEU B 1 80 ? 0.978 -25.062 -31.141 1 98.5 80 LEU B O 1
ATOM 2549 N N . LYS B 1 81 ? -0.985 -24.047 -30.734 1 98.31 81 LYS B N 1
ATOM 2550 C CA . LYS B 1 81 ? -1.731 -24.953 -31.594 1 98.31 81 LYS B CA 1
ATOM 2551 C C . LYS B 1 81 ? -1.297 -24.828 -33.031 1 98.31 81 LYS B C 1
ATOM 2553 O O . LYS B 1 81 ? -0.996 -25.844 -33.688 1 98.31 81 LYS B O 1
ATOM 2558 N N . ARG B 1 82 ? -1.169 -23.656 -33.531 1 98.12 82 ARG B N 1
ATOM 2559 C CA . ARG B 1 82 ? -0.939 -23.391 -34.938 1 98.12 82 ARG B CA 1
ATOM 2560 C C . ARG B 1 82 ? 0.509 -23.688 -35.344 1 98.12 82 ARG B C 1
ATOM 2562 O O . ARG B 1 82 ? 0.78 -24.188 -36.406 1 98.12 82 ARG B O 1
ATOM 2569 N N . HIS B 1 83 ? 1.412 -23.344 -34.469 1 97.69 83 HIS B N 1
ATOM 2570 C CA . HIS B 1 83 ? 2.803 -23.312 -34.906 1 97.69 83 HIS B CA 1
ATOM 2571 C C . HIS B 1 83 ? 3.609 -24.438 -34.281 1 97.69 83 HIS B C 1
ATOM 2573 O O . HIS B 1 83 ? 4.691 -24.781 -34.75 1 97.69 83 HIS B O 1
ATOM 2579 N N . PHE B 1 84 ? 3.07 -25.031 -33.219 1 97.06 84 PHE B N 1
ATOM 2580 C CA . PHE B 1 84 ? 3.812 -26.078 -32.531 1 97.06 84 PHE B CA 1
ATOM 2581 C C . PHE B 1 84 ? 2.996 -27.359 -32.469 1 97.06 84 PHE B C 1
ATOM 2583 O O . PHE B 1 84 ? 3.473 -28.391 -31.969 1 97.06 84 PHE B O 1
ATOM 2590 N N . MET B 1 85 ? 1.763 -27.312 -32.906 1 97.12 85 MET B N 1
ATOM 2591 C CA . MET B 1 85 ? 0.849 -28.453 -32.938 1 97.12 85 MET B CA 1
ATOM 2592 C C . MET B 1 85 ? 0.588 -28.984 -31.547 1 97.12 85 MET B C 1
ATOM 2594 O O . MET B 1 85 ? 0.577 -30.188 -31.328 1 97.12 85 MET B O 1
ATOM 2598 N N . ILE B 1 86 ? 0.526 -28.062 -30.609 1 97.25 86 ILE B N 1
ATOM 2599 C CA . ILE B 1 86 ? 0.283 -28.406 -29.203 1 97.25 86 ILE B CA 1
ATOM 2600 C C . ILE B 1 86 ? -1.08 -27.875 -28.766 1 97.25 86 ILE B C 1
ATOM 2602 O O . ILE B 1 86 ? -1.362 -26.672 -28.922 1 97.25 86 ILE B O 1
ATOM 2606 N N . ASP B 1 87 ? -1.951 -28.75 -28.359 1 97.12 87 ASP B N 1
ATOM 2607 C CA . ASP B 1 87 ? -3.174 -28.344 -27.672 1 97.12 87 ASP B CA 1
ATOM 2608 C C . ASP B 1 87 ? -2.918 -28.109 -26.188 1 97.12 87 ASP B C 1
ATOM 2610 O O . ASP B 1 87 ? -2.924 -29.047 -25.391 1 97.12 87 ASP B O 1
ATOM 2614 N N . ALA B 1 88 ? -2.771 -26.875 -25.859 1 97.06 88 ALA B N 1
ATOM 2615 C CA . ALA B 1 88 ? -2.369 -26.516 -24.5 1 97.06 88 ALA B CA 1
ATOM 2616 C C . ALA B 1 88 ? -3.514 -26.719 -23.516 1 97.06 88 ALA B C 1
ATOM 2618 O O . ALA B 1 88 ? -4.684 -26.547 -23.859 1 97.06 88 ALA B O 1
ATOM 2619 N N . PHE B 1 89 ? -3.172 -27.172 -22.359 1 96.31 89 PHE B N 1
ATOM 2620 C CA . PHE B 1 89 ? -4.141 -27.266 -21.266 1 96.31 89 PHE B CA 1
ATOM 2621 C C . PHE B 1 89 ? -4.242 -25.938 -20.516 1 96.31 89 PHE B C 1
ATOM 2623 O O . PHE B 1 89 ? -3.277 -25.516 -19.875 1 96.31 89 PHE B O 1
ATOM 2630 N N . ALA B 1 90 ? -5.391 -25.328 -20.547 1 96.12 90 ALA B N 1
ATOM 2631 C CA . ALA B 1 90 ? -5.609 -24.062 -19.844 1 96.12 90 ALA B CA 1
ATOM 2632 C C . ALA B 1 90 ? -6.199 -24.312 -18.453 1 96.12 90 ALA B C 1
ATOM 2634 O O . ALA B 1 90 ? -7.297 -24.859 -18.328 1 96.12 90 ALA B O 1
ATOM 2635 N N . VAL B 1 91 ? -5.539 -23.859 -17.453 1 96.06 91 VAL B N 1
ATOM 2636 C CA . VAL B 1 91 ? -5.898 -24.141 -16.062 1 96.06 91 VAL B CA 1
ATOM 2637 C C . VAL B 1 91 ? -7.148 -23.344 -15.688 1 96.06 91 VAL B C 1
ATOM 2639 O O . VAL B 1 91 ? -7.219 -22.141 -15.93 1 96.06 91 VAL B O 1
ATOM 2642 N N . SER B 1 92 ? -8.086 -23.984 -15.109 1 94.12 92 SER B N 1
ATOM 2643 C CA . SER B 1 92 ? -9.266 -23.391 -14.5 1 94.12 92 SER B CA 1
ATOM 2644 C C . SER B 1 92 ? -9.82 -24.266 -13.391 1 94.12 92 SER B C 1
ATOM 2646 O O . SER B 1 92 ? -9.484 -25.453 -13.305 1 94.12 92 SER B O 1
ATOM 2648 N N . ALA B 1 93 ? -10.633 -23.641 -12.555 1 91.75 93 ALA B N 1
ATOM 2649 C CA . ALA B 1 93 ? -11.227 -24.406 -11.461 1 91.75 93 ALA B CA 1
ATOM 2650 C C . ALA B 1 93 ? -12.102 -25.531 -12 1 91.75 93 ALA B C 1
ATOM 2652 O O . ALA B 1 93 ? -12.188 -26.609 -11.383 1 91.75 93 ALA B O 1
ATOM 2653 N N . GLU B 1 94 ? -12.672 -25.375 -13.133 1 91.88 94 GLU B N 1
ATOM 2654 C CA . GLU B 1 94 ? -13.625 -26.312 -13.719 1 91.88 94 GLU B CA 1
ATOM 2655 C C . GLU B 1 94 ? -12.914 -27.547 -14.25 1 91.88 94 GLU B C 1
ATOM 2657 O O . GLU B 1 94 ? -13.508 -28.625 -14.32 1 91.88 94 GLU B O 1
ATOM 2662 N N . ASN B 1 95 ? -11.695 -27.453 -14.516 1 92.06 95 ASN B N 1
ATOM 2663 C CA . ASN B 1 95 ? -11.039 -28.594 -15.156 1 92.06 95 ASN B CA 1
ATOM 2664 C C . ASN B 1 95 ? -10.031 -29.266 -14.227 1 92.06 95 ASN B C 1
ATOM 2666 O O . ASN B 1 95 ? -9.133 -29.969 -14.68 1 92.06 95 ASN B O 1
ATOM 2670 N N . LEU B 1 96 ? -10.141 -28.922 -12.977 1 94.12 96 LEU B N 1
ATOM 2671 C CA . LEU B 1 96 ? -9.344 -29.594 -11.953 1 94.12 96 LEU B CA 1
ATOM 2672 C C . LEU B 1 96 ? -10.242 -30.328 -10.969 1 94.12 96 LEU B C 1
ATOM 2674 O O . LEU B 1 96 ? -10.578 -29.797 -9.906 1 94.12 96 LEU B O 1
ATOM 2678 N N . PRO B 1 97 ? -10.5 -31.562 -11.188 1 90.19 97 PRO B N 1
ATOM 2679 C CA . PRO B 1 97 ? -11.477 -32.281 -10.383 1 90.19 97 PRO B CA 1
ATOM 2680 C C . PRO B 1 97 ? -10.977 -32.594 -8.977 1 90.19 97 PRO B C 1
ATOM 2682 O O . PRO B 1 97 ? -11.773 -32.875 -8.078 1 90.19 97 PRO B O 1
ATOM 2685 N N . ASP B 1 98 ? -9.734 -32.594 -8.789 1 92.62 98 ASP B N 1
ATOM 2686 C CA . ASP B 1 98 ? -9.18 -32.969 -7.492 1 92.62 98 ASP B CA 1
ATOM 2687 C C . ASP B 1 98 ? -8.992 -31.734 -6.609 1 92.62 98 ASP B C 1
ATOM 2689 O O . ASP B 1 98 ? -8.406 -31.828 -5.527 1 92.62 98 ASP B O 1
ATOM 2693 N N . VAL B 1 99 ? -9.43 -30.609 -7.098 1 96.06 99 VAL B N 1
ATOM 2694 C CA . VAL B 1 99 ? -9.305 -29.375 -6.34 1 96.06 99 VAL B CA 1
ATOM 2695 C C . VAL B 1 99 ? -10.672 -28.938 -5.84 1 96.06 99 VAL B C 1
ATOM 2697 O O . VAL B 1 99 ? -11.648 -28.938 -6.598 1 96.06 99 VAL B O 1
ATOM 2700 N N . THR B 1 100 ? -10.742 -28.672 -4.535 1 97.12 100 THR B N 1
ATOM 2701 C CA . THR B 1 100 ? -11.945 -28.094 -3.959 1 97.12 100 THR B CA 1
ATOM 2702 C C . THR B 1 100 ? -11.758 -26.594 -3.707 1 97.12 100 THR B C 1
ATOM 2704 O O . THR B 1 100 ? -10.852 -26.188 -2.98 1 97.12 100 THR B O 1
ATOM 2707 N N . VAL B 1 101 ? -12.57 -25.766 -4.305 1 97.62 101 VAL B N 1
ATOM 2708 C CA . VAL B 1 101 ? -12.531 -24.328 -4.125 1 97.62 101 VAL B CA 1
ATOM 2709 C C . VAL B 1 101 ? -13.656 -23.875 -3.193 1 97.62 101 VAL B C 1
ATOM 2711 O O . VAL B 1 101 ? -14.836 -23.984 -3.547 1 97.62 101 VAL B O 1
ATOM 2714 N N . GLU B 1 102 ? -13.281 -23.391 -1.998 1 97.75 102 GLU B N 1
ATOM 2715 C CA . GLU B 1 102 ? -14.242 -23.047 -0.957 1 97.75 102 GLU B CA 1
ATOM 2716 C C . GLU B 1 102 ? -14.531 -21.547 -0.958 1 97.75 102 GLU B C 1
ATOM 2718 O O . GLU B 1 102 ? -14.469 -20.891 0.087 1 97.75 102 GLU B O 1
ATOM 2723 N N . LEU B 1 103 ? -14.82 -20.969 -2.117 1 97.44 103 LEU B N 1
ATOM 2724 C CA . LEU B 1 103 ? -15.242 -19.578 -2.312 1 97.44 103 LEU B CA 1
ATOM 2725 C C . LEU B 1 103 ? -16.734 -19.5 -2.596 1 97.44 103 LEU B C 1
ATOM 2727 O O . LEU B 1 103 ? -17.375 -20.516 -2.891 1 97.44 103 LEU B O 1
ATOM 2731 N N . ASP B 1 104 ? -17.25 -18.281 -2.482 1 96.94 104 ASP B N 1
ATOM 2732 C CA . ASP B 1 104 ? -18.656 -18.062 -2.785 1 96.94 104 ASP B CA 1
ATOM 2733 C C . ASP B 1 104 ? -18.984 -18.469 -4.223 1 96.94 104 ASP B C 1
ATOM 2735 O O . ASP B 1 104 ? -20.047 -19.031 -4.492 1 96.94 104 ASP B O 1
ATOM 2739 N N . THR B 1 105 ? -18.047 -18.125 -5.105 1 94.62 105 THR B N 1
ATOM 2740 C CA . THR B 1 105 ? -18.094 -18.5 -6.516 1 94.62 105 THR B CA 1
ATOM 2741 C C . THR B 1 105 ? -16.812 -19.203 -6.934 1 94.62 105 THR B C 1
ATOM 2743 O O . THR B 1 105 ? -15.852 -18.562 -7.359 1 94.62 105 THR B O 1
ATOM 2746 N N . PRO B 1 106 ? -16.812 -20.484 -6.961 1 92.12 106 PRO B N 1
ATOM 2747 C CA . PRO B 1 106 ? -15.586 -21.266 -7.18 1 92.12 106 PRO B CA 1
ATOM 2748 C C . PRO B 1 106 ? -14.914 -20.938 -8.516 1 92.12 106 PRO B C 1
ATOM 2750 O O . PRO B 1 106 ? -13.68 -20.969 -8.609 1 92.12 106 PRO B O 1
ATOM 2753 N N . GLY B 1 107 ? -15.617 -20.609 -9.492 1 90.25 107 GLY B N 1
ATOM 2754 C CA . GLY B 1 107 ? -15.078 -20.359 -10.82 1 90.25 107 GLY B CA 1
ATOM 2755 C C . GLY B 1 107 ? -14.352 -19.031 -10.93 1 90.25 107 GLY B C 1
ATOM 2756 O O . GLY B 1 107 ? -13.672 -18.781 -11.93 1 90.25 107 GLY B O 1
ATOM 2757 N N . SER B 1 108 ? -14.344 -18.219 -9.883 1 88.31 108 SER B N 1
ATOM 2758 C CA . SER B 1 108 ? -13.805 -16.859 -9.953 1 88.31 108 SER B CA 1
ATOM 2759 C C . SER B 1 108 ? -12.336 -16.828 -9.555 1 88.31 108 SER B C 1
ATOM 2761 O O . SER B 1 108 ? -11.672 -15.805 -9.688 1 88.31 108 SER B O 1
ATOM 2763 N N . VAL B 1 109 ? -11.789 -17.969 -9.141 1 92.88 109 VAL B N 1
ATOM 2764 C CA . VAL B 1 109 ? -10.414 -18 -8.664 1 92.88 109 VAL B CA 1
ATOM 2765 C C . VAL B 1 109 ? -9.453 -17.922 -9.844 1 92.88 109 VAL B C 1
ATOM 2767 O O . VAL B 1 109 ? -9.688 -18.516 -10.891 1 92.88 109 VAL B O 1
ATOM 2770 N N . GLY B 1 110 ? -8.438 -17.062 -9.711 1 92.69 110 GLY B N 1
ATOM 2771 C CA . GLY B 1 110 ? -7.426 -16.938 -10.75 1 92.69 110 GLY B CA 1
ATOM 2772 C C . GLY B 1 110 ? -6.629 -18.219 -10.961 1 92.69 110 GLY B C 1
ATOM 2773 O O . GLY B 1 110 ? -6.312 -18.922 -10 1 92.69 110 GLY B O 1
ATOM 2774 N N . ALA B 1 111 ? -6.289 -18.453 -12.211 1 94.75 111 ALA B N 1
ATOM 2775 C CA . ALA B 1 111 ? -5.551 -19.656 -12.57 1 94.75 111 ALA B CA 1
ATOM 2776 C C . ALA B 1 111 ? -4.215 -19.719 -11.836 1 94.75 111 ALA B C 1
ATOM 2778 O O . ALA B 1 111 ? -3.777 -20.797 -11.422 1 94.75 111 ALA B O 1
ATOM 2779 N N . ASP B 1 112 ? -3.559 -18.594 -11.688 1 95.19 112 ASP B N 1
ATOM 2780 C CA . ASP B 1 112 ? -2.266 -18.547 -11.008 1 95.19 112 ASP B CA 1
ATOM 2781 C C . ASP B 1 112 ? -2.385 -19 -9.555 1 95.19 112 ASP B C 1
ATOM 2783 O O . ASP B 1 112 ? -1.502 -19.688 -9.047 1 95.19 112 ASP B O 1
ATOM 2787 N N . ARG B 1 113 ? -3.459 -18.641 -8.93 1 96.62 113 ARG B N 1
ATOM 2788 C CA . ARG B 1 113 ? -3.67 -19 -7.531 1 96.62 113 ARG B CA 1
ATOM 2789 C C . ARG B 1 113 ? -3.926 -20.484 -7.383 1 96.62 113 ARG B C 1
ATOM 2791 O O . ARG B 1 113 ? -3.527 -21.094 -6.383 1 96.62 113 ARG B O 1
ATOM 2798 N N . LEU B 1 114 ? -4.594 -21.078 -8.375 1 96.94 114 LEU B N 1
ATOM 2799 C CA . LEU B 1 114 ? -4.758 -22.516 -8.406 1 96.94 114 LEU B CA 1
ATOM 2800 C C . LEU B 1 114 ? -3.408 -23.219 -8.562 1 96.94 114 LEU B C 1
ATOM 2802 O O . LEU B 1 114 ? -3.148 -24.234 -7.906 1 96.94 114 LEU B O 1
ATOM 2806 N N . CYS B 1 115 ? -2.568 -22.672 -9.383 1 97.19 115 CYS B N 1
ATOM 2807 C CA . CYS B 1 115 ? -1.231 -23.234 -9.57 1 97.19 115 CYS B CA 1
ATOM 2808 C C . CYS B 1 115 ? -0.421 -23.141 -8.281 1 97.19 115 CYS B C 1
ATOM 2810 O O . CYS B 1 115 ? 0.316 -24.078 -7.949 1 97.19 115 CYS B O 1
ATOM 2812 N N . ASN B 1 116 ? -0.58 -22.047 -7.613 1 97.88 116 ASN B N 1
ATOM 2813 C CA . ASN B 1 116 ? 0.11 -21.875 -6.34 1 97.88 116 ASN B CA 1
ATOM 2814 C C . ASN B 1 116 ? -0.297 -22.938 -5.328 1 97.88 116 ASN B C 1
ATOM 2816 O O . ASN B 1 116 ? 0.523 -23.375 -4.52 1 97.88 116 ASN B O 1
ATOM 2820 N N . LEU B 1 117 ? -1.551 -23.312 -5.363 1 97.81 117 LEU B N 1
ATOM 2821 C CA . LEU B 1 117 ? -2.049 -24.375 -4.508 1 97.81 117 LEU B CA 1
ATOM 2822 C C . LEU B 1 117 ? -1.234 -25.656 -4.699 1 97.81 117 LEU B C 1
ATOM 2824 O O . LEU B 1 117 ? -0.779 -26.25 -3.727 1 97.81 117 LEU B O 1
ATOM 2828 N N . PHE B 1 118 ? -0.987 -26.062 -5.926 1 96.94 118 PHE B N 1
ATOM 2829 C CA . PHE B 1 118 ? -0.201 -27.25 -6.23 1 96.94 118 PHE B CA 1
ATOM 2830 C C . PHE B 1 118 ? 1.249 -27.062 -5.797 1 96.94 118 PHE B C 1
ATOM 2832 O O . PHE B 1 118 ? 1.855 -27.984 -5.238 1 96.94 118 PHE B O 1
ATOM 2839 N N . GLY B 1 119 ? 1.796 -25.859 -6.043 1 97.06 119 GLY B N 1
ATOM 2840 C CA . GLY B 1 119 ? 3.17 -25.562 -5.668 1 97.06 119 GLY B CA 1
ATOM 2841 C C . GLY B 1 119 ? 3.398 -25.609 -4.168 1 97.06 119 GLY B C 1
ATOM 2842 O O . GLY B 1 119 ? 4.492 -25.938 -3.709 1 97.06 119 GLY B O 1
ATOM 2843 N N . ALA B 1 120 ? 2.377 -25.312 -3.412 1 97.69 120 ALA B N 1
ATOM 2844 C CA . ALA B 1 120 ? 2.49 -25.188 -1.96 1 97.69 120 ALA B CA 1
ATOM 2845 C C . ALA B 1 120 ? 2.498 -26.562 -1.293 1 97.69 120 ALA B C 1
ATOM 2847 O O . ALA B 1 120 ? 2.906 -26.688 -0.137 1 97.69 120 ALA B O 1
ATOM 2848 N N . GLU B 1 121 ? 2.064 -27.562 -1.982 1 95.94 121 GLU B N 1
ATOM 2849 C CA . GLU B 1 121 ? 1.835 -28.891 -1.39 1 95.94 121 GLU B CA 1
ATOM 2850 C C . GLU B 1 121 ? 3.115 -29.438 -0.772 1 95.94 121 GLU B C 1
ATOM 2852 O O . GLU B 1 121 ? 3.082 -30.031 0.307 1 95.94 121 GLU B O 1
ATOM 2857 N N . LYS B 1 122 ? 4.188 -29.281 -1.413 1 94.25 122 LYS B N 1
ATOM 2858 C CA . LYS B 1 122 ? 5.438 -29.875 -0.942 1 94.25 122 LYS B CA 1
ATOM 2859 C C . LYS B 1 122 ? 5.867 -29.266 0.389 1 94.25 122 LYS B C 1
ATOM 2861 O O . LYS B 1 122 ? 6.684 -29.844 1.11 1 94.25 122 LYS B O 1
ATOM 2866 N N . TYR B 1 123 ? 5.355 -28.109 0.722 1 97.19 123 TYR B N 1
ATOM 2867 C CA . TYR B 1 123 ? 5.789 -27.406 1.923 1 97.19 123 TYR B CA 1
ATOM 2868 C C . TYR B 1 123 ? 4.891 -27.75 3.107 1 97.19 123 TYR B C 1
ATOM 2870 O O . TYR B 1 123 ? 5.223 -27.438 4.254 1 97.19 123 TYR B O 1
ATOM 2878 N N . LEU B 1 124 ? 3.725 -28.328 2.832 1 96.19 124 LEU B N 1
ATOM 2879 C CA . LEU B 1 124 ? 2.771 -28.609 3.9 1 96.19 124 LEU B CA 1
ATOM 2880 C C . LEU B 1 124 ? 3.381 -29.531 4.945 1 96.19 124 LEU B C 1
ATOM 2882 O O . LEU B 1 124 ? 3.145 -29.359 6.145 1 96.19 124 LEU B O 1
ATOM 2886 N N . GLY B 1 125 ? 4.188 -30.484 4.391 1 91.94 125 GLY B N 1
ATOM 2887 C CA . GLY B 1 125 ? 4.68 -31.484 5.32 1 91.94 125 GLY B CA 1
ATOM 2888 C C . GLY B 1 125 ? 3.576 -32.156 6.129 1 91.94 125 GLY B C 1
ATOM 2889 O O . GLY B 1 125 ? 2.602 -32.656 5.566 1 91.94 125 GLY B O 1
ATOM 2890 N N . GLY B 1 126 ? 3.58 -32.062 7.469 1 91.88 126 GLY B N 1
ATOM 2891 C CA . GLY B 1 126 ? 2.557 -32.594 8.344 1 91.88 126 GLY B CA 1
ATOM 2892 C C . GLY B 1 126 ? 1.521 -31.578 8.766 1 91.88 126 GLY B C 1
ATOM 2893 O O . GLY B 1 126 ? 0.594 -31.891 9.516 1 91.88 126 GLY B O 1
ATOM 2894 N N . LEU B 1 127 ? 1.613 -30.469 8.141 1 96.5 127 LEU B N 1
ATOM 2895 C CA . LEU B 1 127 ? 0.722 -29.391 8.555 1 96.5 127 LEU B CA 1
ATOM 2896 C C . LEU B 1 127 ? -0.584 -29.438 7.766 1 96.5 127 LEU B C 1
ATOM 2898 O O . LEU B 1 127 ? -0.65 -30.047 6.695 1 96.5 127 LEU B O 1
ATOM 2902 N N . ASP B 1 128 ? -1.581 -28.688 8.273 1 96.69 128 ASP B N 1
ATOM 2903 C CA . ASP B 1 128 ? -2.926 -28.734 7.707 1 96.69 128 ASP B CA 1
ATOM 2904 C C . ASP B 1 128 ? -3.121 -27.625 6.672 1 96.69 128 ASP B C 1
ATOM 2906 O O . ASP B 1 128 ? -3.953 -27.75 5.773 1 96.69 128 ASP B O 1
ATOM 2910 N N . TYR B 1 129 ? -2.332 -26.594 6.852 1 98.69 129 TYR B N 1
ATOM 2911 C CA . TYR B 1 129 ? -2.604 -25.422 6.016 1 98.69 129 TYR B CA 1
ATOM 2912 C C . TYR B 1 129 ? -1.308 -24.812 5.5 1 98.69 129 TYR B C 1
ATOM 2914 O O . TYR B 1 129 ? -0.243 -25 6.094 1 98.69 129 TYR B O 1
ATOM 2922 N N . ALA B 1 130 ? -1.391 -24.172 4.383 1 98.75 130 ALA B N 1
ATOM 2923 C CA . ALA B 1 130 ? -0.338 -23.328 3.824 1 98.75 130 ALA B CA 1
ATOM 2924 C C . ALA B 1 130 ? -0.902 -22 3.338 1 98.75 130 ALA B C 1
ATOM 2926 O O . ALA B 1 130 ? -2.064 -21.922 2.934 1 98.75 130 ALA B O 1
ATOM 2927 N N . VAL B 1 131 ? -0.156 -20.984 3.473 1 98.88 131 VAL B N 1
ATOM 2928 C CA . VAL B 1 131 ? -0.47 -19.672 2.902 1 98.88 131 VAL B CA 1
ATOM 2929 C C . VAL B 1 131 ? 0.601 -19.281 1.886 1 98.88 131 VAL B C 1
ATOM 2931 O O . VAL B 1 131 ? 1.782 -19.188 2.227 1 98.88 131 VAL B O 1
ATOM 2934 N N . VAL B 1 132 ? 0.213 -19.109 0.652 1 98.88 132 VAL B N 1
ATOM 2935 C CA . VAL B 1 132 ? 1.136 -18.625 -0.365 1 98.88 132 VAL B CA 1
ATOM 2936 C C . VAL B 1 132 ? 1.017 -17.109 -0.483 1 98.88 132 VAL B C 1
ATOM 2938 O O . VAL B 1 132 ? -0.066 -16.578 -0.754 1 98.88 132 VAL B O 1
ATOM 2941 N N . VAL B 1 133 ? 2.074 -16.438 -0.233 1 98.88 133 VAL B N 1
ATOM 2942 C CA . VAL B 1 133 ? 2.154 -15 -0.443 1 98.88 133 VAL B CA 1
ATOM 2943 C C . VAL B 1 133 ? 2.828 -14.711 -1.782 1 98.88 133 VAL B C 1
ATOM 2945 O O . VAL B 1 133 ? 4.047 -14.836 -1.91 1 98.88 133 VAL B O 1
ATOM 2948 N N . ASP B 1 134 ? 2.043 -14.297 -2.727 1 98.06 134 ASP B N 1
ATOM 2949 C CA . ASP B 1 134 ? 2.533 -14.055 -4.078 1 98.06 134 ASP B CA 1
ATOM 2950 C C . ASP B 1 134 ? 2.66 -12.562 -4.359 1 98.06 134 ASP B C 1
ATOM 2952 O O . ASP B 1 134 ? 1.655 -11.875 -4.566 1 98.06 134 ASP B O 1
ATOM 2956 N N . PHE B 1 135 ? 3.92 -12.094 -4.395 1 96.69 135 PHE B N 1
ATOM 2957 C CA . PHE B 1 135 ? 4.207 -10.688 -4.629 1 96.69 135 PHE B CA 1
ATOM 2958 C C . PHE B 1 135 ? 4.23 -10.383 -6.125 1 96.69 135 PHE B C 1
ATOM 2960 O O . PHE B 1 135 ? 5.211 -10.688 -6.809 1 96.69 135 PHE B O 1
ATOM 2967 N N . GLY B 1 136 ? 3.262 -9.781 -6.691 1 92.06 136 GLY B N 1
ATOM 2968 C CA . GLY B 1 136 ? 3.166 -9.359 -8.078 1 92.06 136 GLY B CA 1
ATOM 2969 C C . GLY B 1 136 ? 2.467 -8.023 -8.25 1 92.06 136 GLY B C 1
ATOM 2970 O O . GLY B 1 136 ? 2.73 -7.078 -7.5 1 92.06 136 GLY B O 1
ATOM 2971 N N . THR B 1 137 ? 1.616 -7.98 -9.32 1 91.12 137 THR B N 1
ATOM 2972 C CA . THR B 1 137 ? 0.77 -6.805 -9.5 1 91.12 137 THR B CA 1
ATOM 2973 C C . THR B 1 137 ? -0.098 -6.566 -8.273 1 91.12 137 THR B C 1
ATOM 2975 O O . THR B 1 137 ? -0.265 -5.426 -7.836 1 91.12 137 THR B O 1
ATOM 2978 N N . SER B 1 138 ? -0.551 -7.598 -7.828 1 94.56 138 SER B N 1
ATOM 2979 C CA . SER B 1 138 ? -1.15 -7.641 -6.5 1 94.56 138 SER B CA 1
ATOM 2980 C C . SER B 1 138 ? -0.321 -8.492 -5.547 1 94.56 138 SER B C 1
ATOM 2982 O O . SER B 1 138 ? 0.551 -9.25 -5.98 1 94.56 138 SER B O 1
ATOM 2984 N N . THR B 1 139 ? -0.443 -8.273 -4.32 1 97.38 139 THR B N 1
ATOM 2985 C CA . THR B 1 139 ? 0.06 -9.195 -3.311 1 97.38 139 THR B CA 1
ATOM 2986 C C . THR B 1 139 ? -1.053 -10.117 -2.818 1 97.38 139 THR B C 1
ATOM 2988 O O . THR B 1 139 ? -1.93 -9.688 -2.062 1 97.38 139 THR B O 1
ATOM 2991 N N . ASN B 1 140 ? -1.011 -11.328 -3.227 1 97.5 140 ASN B N 1
ATOM 2992 C CA . ASN B 1 140 ? -2.057 -12.305 -2.918 1 97.5 140 ASN B CA 1
ATOM 2993 C C . ASN B 1 140 ? -1.653 -13.211 -1.762 1 97.5 140 ASN B C 1
ATOM 2995 O O . ASN B 1 140 ? -0.522 -13.695 -1.713 1 97.5 140 ASN B O 1
ATOM 2999 N N . PHE B 1 141 ? -2.527 -13.359 -0.852 1 98.81 141 PHE B N 1
ATOM 3000 C CA . PHE B 1 141 ? -2.432 -14.406 0.159 1 98.81 141 PHE B CA 1
ATOM 3001 C C . PHE B 1 141 ? -3.418 -15.531 -0.131 1 98.81 141 PHE B C 1
ATOM 3003 O O . PHE B 1 141 ? -4.629 -15.367 0.045 1 98.81 141 PHE B O 1
ATOM 3010 N N . ASP B 1 142 ? -2.924 -16.625 -0.592 1 98.62 142 ASP B N 1
ATOM 3011 C CA . ASP B 1 142 ? -3.768 -17.781 -0.893 1 98.62 142 ASP B CA 1
ATOM 3012 C C . ASP B 1 142 ? -3.734 -18.797 0.246 1 98.62 142 ASP B C 1
ATOM 3014 O O . ASP B 1 142 ? -2.68 -19.359 0.555 1 98.62 142 ASP B O 1
ATOM 3018 N N . VAL B 1 143 ? -4.844 -19.031 0.832 1 98.81 143 VAL B N 1
ATOM 3019 C CA . VAL B 1 143 ? -4.938 -20 1.927 1 98.81 143 VAL B CA 1
ATOM 3020 C C . VAL B 1 143 ? -5.355 -21.359 1.385 1 98.81 143 VAL B C 1
ATOM 3022 O O . VAL B 1 143 ? -6.426 -21.484 0.785 1 98.81 143 VAL B O 1
ATOM 3025 N N . VAL B 1 144 ? -4.488 -22.281 1.628 1 98.12 144 VAL B N 1
ATOM 3026 C CA . VAL B 1 144 ? -4.688 -23.625 1.092 1 98.12 144 VAL B CA 1
ATOM 3027 C C . VAL B 1 144 ? -4.746 -24.641 2.234 1 98.12 144 VAL B C 1
ATOM 3029 O O . VAL B 1 144 ? -4.043 -24.5 3.236 1 98.12 144 VAL B O 1
ATOM 3032 N N . GLY B 1 145 ? -5.609 -25.578 2.068 1 97.69 145 GLY B N 1
ATOM 3033 C CA . GLY B 1 145 ? -5.699 -26.688 3.012 1 97.69 145 GLY B CA 1
ATOM 3034 C C . GLY B 1 145 ? -5.25 -28.016 2.426 1 97.69 145 GLY B C 1
ATOM 3035 O O . GLY B 1 145 ? -5.211 -28.172 1.205 1 97.69 145 GLY B O 1
ATOM 3036 N N . ARG B 1 146 ? -4.887 -28.906 3.328 1 96.06 146 ARG B N 1
ATOM 3037 C CA . ARG B 1 146 ? -4.547 -30.266 2.9 1 96.06 146 ARG B CA 1
ATOM 3038 C C . ARG B 1 146 ? -5.652 -30.859 2.033 1 96.06 146 ARG B C 1
ATOM 3040 O O . ARG B 1 146 ? -6.836 -30.641 2.295 1 96.06 146 ARG B O 1
ATOM 3047 N N . GLY B 1 147 ? -5.188 -31.703 0.989 1 94.62 147 GLY B N 1
ATOM 3048 C CA . GLY B 1 147 ? -6.148 -32.281 0.065 1 94.62 147 GLY B CA 1
ATOM 3049 C C . GLY B 1 147 ? -6.566 -31.328 -1.037 1 94.62 147 GLY B C 1
ATOM 3050 O O . GLY B 1 147 ? -7.715 -31.344 -1.486 1 94.62 147 GLY B O 1
ATOM 3051 N N . ARG B 1 148 ? -5.738 -30.359 -1.386 1 96.12 148 ARG B N 1
ATOM 3052 C CA . ARG B 1 148 ? -5.926 -29.422 -2.484 1 96.12 148 ARG B CA 1
ATOM 3053 C C . ARG B 1 148 ? -7.219 -28.625 -2.318 1 96.12 148 ARG B C 1
ATOM 3055 O O . ARG B 1 148 ? -8.023 -28.547 -3.248 1 96.12 148 ARG B O 1
ATOM 3062 N N . ARG B 1 149 ? -7.398 -28.078 -1.142 1 97.56 149 ARG B N 1
ATOM 3063 C CA . ARG B 1 149 ? -8.508 -27.172 -0.823 1 97.56 149 ARG B CA 1
ATOM 3064 C C . ARG B 1 149 ? -8.078 -25.719 -0.895 1 97.56 149 ARG B C 1
ATOM 3066 O O . ARG B 1 149 ? -7.082 -25.328 -0.277 1 97.56 149 ARG B O 1
ATOM 3073 N N . PHE B 1 150 ? -8.719 -25 -1.7 1 98.38 150 PHE B N 1
ATOM 3074 C CA . PHE B 1 150 ? -8.531 -23.547 -1.733 1 98.38 150 PHE B CA 1
ATOM 3075 C C . PHE B 1 150 ? -9.539 -22.844 -0.835 1 98.38 150 PHE B C 1
ATOM 3077 O O . PHE B 1 150 ? -10.727 -22.781 -1.165 1 98.38 150 PHE B O 1
ATOM 3084 N N . LEU B 1 151 ? -9.117 -22.234 0.23 1 98.44 151 LEU B N 1
ATOM 3085 C CA . LEU B 1 151 ? -10.016 -21.797 1.287 1 98.44 151 LEU B CA 1
ATOM 3086 C C . LEU B 1 151 ? -10.375 -20.328 1.117 1 98.44 151 LEU B C 1
ATOM 3088 O O . LEU B 1 151 ? -11.32 -19.828 1.746 1 98.44 151 LEU B O 1
ATOM 3092 N N . GLY B 1 152 ? -9.609 -19.578 0.346 1 98.31 152 GLY B N 1
ATOM 3093 C CA . GLY B 1 152 ? -9.734 -18.141 0.202 1 98.31 152 GLY B CA 1
ATOM 3094 C C . GLY B 1 152 ? -8.43 -17.406 0.392 1 98.31 152 GLY B C 1
ATOM 3095 O O . GLY B 1 152 ? -7.355 -17.953 0.122 1 98.31 152 GLY B O 1
ATOM 3096 N N . GLY B 1 153 ? -8.617 -16.094 0.676 1 98.38 153 GLY B N 1
ATOM 3097 C CA . GLY B 1 153 ? -7.367 -15.367 0.862 1 98.38 153 GLY B CA 1
ATOM 3098 C C . GLY B 1 153 ? -7.547 -13.867 0.937 1 98.38 153 GLY B C 1
ATOM 3099 O O . GLY B 1 153 ? -8.617 -13.383 1.32 1 98.38 153 GLY B O 1
ATOM 3100 N N . ILE B 1 154 ? -6.508 -13.203 0.779 1 98.69 154 ILE B N 1
ATOM 3101 C CA . ILE B 1 154 ? -6.422 -11.75 0.865 1 98.69 154 ILE B CA 1
ATOM 3102 C C . ILE B 1 154 ? -5.77 -11.195 -0.4 1 98.69 154 ILE B C 1
ATOM 3104 O O . ILE B 1 154 ? -4.84 -11.797 -0.942 1 98.69 154 ILE B O 1
ATOM 3108 N N . LEU B 1 155 ? -6.238 -10.078 -0.906 1 97.31 155 LEU B N 1
ATOM 3109 C CA . LEU B 1 155 ? -5.66 -9.375 -2.045 1 97.31 155 LEU B CA 1
ATOM 3110 C C . LEU B 1 155 ? -5.258 -7.953 -1.655 1 97.31 155 LEU B C 1
ATOM 3112 O O . LEU B 1 155 ? -6.098 -7.156 -1.234 1 97.31 155 LEU B O 1
ATOM 3116 N N . ALA B 1 156 ? -4.023 -7.641 -1.726 1 98 156 ALA B N 1
ATOM 3117 C CA . ALA B 1 156 ? -3.484 -6.305 -1.485 1 98 156 ALA B CA 1
ATOM 3118 C C . ALA B 1 156 ? -2.785 -5.762 -2.729 1 98 156 ALA B C 1
ATOM 3120 O O . ALA B 1 156 ? -2.523 -6.508 -3.676 1 98 156 ALA B O 1
ATOM 3121 N N . THR B 1 157 ? -2.539 -4.48 -2.738 1 97.19 157 THR B N 1
ATOM 3122 C CA . THR B 1 157 ? -1.843 -3.881 -3.869 1 97.19 157 THR B CA 1
ATOM 3123 C C . THR B 1 157 ? -0.382 -4.324 -3.902 1 97.19 157 THR B C 1
ATOM 3125 O O . THR B 1 157 ? 0.251 -4.469 -2.854 1 97.19 157 THR B O 1
ATOM 3128 N N . GLY B 1 158 ? 0.135 -4.531 -5.035 1 96.81 158 GLY B N 1
ATOM 3129 C CA . GLY B 1 158 ? 1.553 -4.836 -5.152 1 96.81 158 GLY B CA 1
ATOM 3130 C C . GLY B 1 158 ? 2.445 -3.658 -4.805 1 96.81 158 GLY B C 1
ATOM 3131 O O . GLY B 1 158 ? 2.082 -2.504 -5.051 1 96.81 158 GLY B O 1
ATOM 3132 N N . ALA B 1 159 ? 3.6 -3.953 -4.332 1 96.31 159 ALA B N 1
ATOM 3133 C CA . ALA B 1 159 ? 4.508 -2.924 -3.838 1 96.31 159 ALA B CA 1
ATOM 3134 C C . ALA B 1 159 ? 4.93 -1.979 -4.961 1 96.31 159 ALA B C 1
ATOM 3136 O O . ALA B 1 159 ? 4.906 -0.758 -4.797 1 96.31 159 ALA B O 1
ATOM 3137 N N . GLN B 1 160 ? 5.301 -2.512 -6.07 1 94.38 160 GLN B N 1
ATOM 3138 C CA . GLN B 1 160 ? 5.75 -1.684 -7.184 1 94.38 160 GLN B CA 1
ATOM 3139 C C . GLN B 1 160 ? 4.609 -0.838 -7.738 1 94.38 160 GLN B C 1
ATOM 3141 O O . GLN B 1 160 ? 4.801 0.332 -8.078 1 94.38 160 GLN B O 1
ATOM 3146 N N . VAL B 1 161 ? 3.465 -1.479 -7.895 1 94.75 161 VAL B N 1
ATOM 3147 C CA . VAL B 1 161 ? 2.279 -0.759 -8.352 1 94.75 161 VAL B CA 1
ATOM 3148 C C . VAL B 1 161 ? 1.979 0.398 -7.402 1 94.75 161 VAL B C 1
ATOM 3150 O O . VAL B 1 161 ? 1.668 1.508 -7.844 1 94.75 161 VAL B O 1
ATOM 3153 N N . SER B 1 162 ? 2.082 0.119 -6.172 1 95.44 162 SER B N 1
ATOM 3154 C CA . SER B 1 162 ? 1.878 1.129 -5.141 1 95.44 162 SER B CA 1
ATOM 3155 C C . SER B 1 162 ? 2.891 2.262 -5.266 1 95.44 162 SER B C 1
ATOM 3157 O O . SER B 1 162 ? 2.527 3.438 -5.199 1 95.44 162 SER B O 1
ATOM 3159 N N . ALA B 1 163 ? 4.121 1.974 -5.395 1 95.06 163 ALA B N 1
ATOM 3160 C CA . ALA B 1 163 ? 5.184 2.961 -5.547 1 95.06 163 ALA B CA 1
ATOM 3161 C C . ALA B 1 163 ? 4.949 3.84 -6.77 1 95.06 163 ALA B C 1
ATOM 3163 O O . ALA B 1 163 ? 5.066 5.066 -6.695 1 95.06 163 ALA B O 1
ATOM 3164 N N . ASP B 1 164 ? 4.605 3.209 -7.848 1 94.19 164 ASP B N 1
ATOM 3165 C CA . ASP B 1 164 ? 4.355 3.938 -9.086 1 94.19 164 ASP B CA 1
ATOM 3166 C C . ASP B 1 164 ? 3.182 4.902 -8.93 1 94.19 164 ASP B C 1
ATOM 3168 O O . ASP B 1 164 ? 3.211 6.012 -9.461 1 94.19 164 ASP B O 1
ATOM 3172 N N . ALA B 1 165 ? 2.182 4.426 -8.281 1 93.94 165 ALA B N 1
ATOM 3173 C CA . ALA B 1 165 ? 0.999 5.25 -8.055 1 93.94 165 ALA B CA 1
ATOM 3174 C C . ALA B 1 165 ? 1.335 6.473 -7.203 1 93.94 165 ALA B C 1
ATOM 3176 O O . ALA B 1 165 ? 0.851 7.574 -7.469 1 93.94 165 ALA B O 1
ATOM 3177 N N . LEU B 1 166 ? 2.092 6.242 -6.164 1 93.31 166 LEU B N 1
ATOM 3178 C CA . LEU B 1 166 ? 2.52 7.332 -5.297 1 93.31 166 LEU B CA 1
ATOM 3179 C C . LEU B 1 166 ? 3.291 8.383 -6.09 1 93.31 166 LEU B C 1
ATOM 3181 O O . LEU B 1 166 ? 3.043 9.586 -5.945 1 93.31 166 LEU B O 1
ATOM 3185 N N . PHE B 1 167 ? 4.172 7.996 -6.91 1 91 167 PHE B N 1
ATOM 3186 C CA . PHE B 1 167 ? 4.961 8.891 -7.746 1 91 167 PHE B CA 1
ATOM 3187 C C . PHE B 1 167 ? 4.062 9.68 -8.695 1 91 167 PHE B C 1
ATOM 3189 O O . PHE B 1 167 ? 4.285 10.875 -8.914 1 91 167 PHE B O 1
ATOM 3196 N N . ALA B 1 168 ? 3.141 9.031 -9.219 1 90.06 168 ALA B N 1
ATOM 3197 C CA . ALA B 1 168 ? 2.256 9.664 -10.195 1 90.06 168 ALA B CA 1
ATOM 3198 C C . ALA B 1 168 ? 1.365 10.711 -9.539 1 90.06 168 ALA B C 1
ATOM 3200 O O . ALA B 1 168 ? 0.985 11.695 -10.172 1 90.06 168 ALA B O 1
ATOM 3201 N N . ARG B 1 169 ? 1.032 10.578 -8.297 1 86.5 169 ARG B N 1
ATOM 3202 C CA . ARG B 1 169 ? 0.01 11.398 -7.66 1 86.5 169 ARG B CA 1
ATOM 3203 C C . ARG B 1 169 ? 0.643 12.5 -6.812 1 86.5 169 ARG B C 1
ATOM 3205 O O . ARG B 1 169 ? 0.042 13.555 -6.605 1 86.5 169 ARG B O 1
ATOM 3212 N N . ALA B 1 170 ? 1.808 12.234 -6.309 1 80.12 170 ALA B N 1
ATOM 3213 C CA . ALA B 1 170 ? 2.436 13.188 -5.398 1 80.12 170 ALA B CA 1
ATOM 3214 C C . ALA B 1 170 ? 3.549 13.961 -6.098 1 80.12 170 ALA B C 1
ATOM 3216 O O . ALA B 1 170 ? 4.625 13.414 -6.355 1 80.12 170 ALA B O 1
ATOM 3217 N N . ALA B 1 171 ? 3.389 15.25 -6.5 1 73.5 171 ALA B N 1
ATOM 3218 C CA . ALA B 1 171 ? 4.227 16.094 -7.344 1 73.5 171 ALA B CA 1
ATOM 3219 C C . ALA B 1 171 ? 5.645 16.188 -6.789 1 73.5 171 ALA B C 1
ATOM 3221 O O . ALA B 1 171 ? 6.605 16.328 -7.551 1 73.5 171 ALA B O 1
ATOM 3222 N N . LYS B 1 172 ? 5.906 16.078 -5.594 1 77.25 172 LYS B N 1
ATOM 3223 C CA . LYS B 1 172 ? 7.227 16.375 -5.035 1 77.25 172 LYS B CA 1
ATOM 3224 C C . LYS B 1 172 ? 7.969 15.086 -4.676 1 77.25 172 LYS B C 1
ATOM 3226 O O . LYS B 1 172 ? 9.062 15.133 -4.113 1 77.25 172 LYS B O 1
ATOM 3231 N N . LEU B 1 173 ? 7.441 13.961 -5.117 1 86.19 173 LEU B N 1
ATOM 3232 C CA . LEU B 1 173 ? 8.094 12.727 -4.695 1 86.19 173 LEU B CA 1
ATOM 3233 C C . LEU B 1 173 ? 8.844 12.078 -5.852 1 86.19 173 LEU B C 1
ATOM 3235 O O . LEU B 1 173 ? 8.32 11.992 -6.965 1 86.19 173 LEU B O 1
ATOM 3239 N N . PRO B 1 174 ? 10.047 11.641 -5.672 1 86.5 174 PRO B N 1
ATOM 3240 C CA . PRO B 1 174 ? 10.859 11.016 -6.711 1 86.5 174 PRO B CA 1
ATOM 3241 C C . PRO B 1 174 ? 10.57 9.523 -6.871 1 86.5 174 PRO B C 1
ATOM 3243 O O . PRO B 1 174 ? 10.062 8.891 -5.945 1 86.5 174 PRO B O 1
ATOM 3246 N N . ARG B 1 175 ? 10.891 8.984 -8.078 1 88.44 175 ARG B N 1
ATOM 3247 C CA . ARG B 1 175 ? 10.945 7.531 -8.242 1 88.44 175 ARG B CA 1
ATOM 3248 C C . ARG B 1 175 ? 12.133 6.941 -7.488 1 88.44 175 ARG B C 1
ATOM 3250 O O . ARG B 1 175 ? 13.219 7.523 -7.477 1 88.44 175 ARG B O 1
ATOM 3257 N N . ILE B 1 176 ? 11.898 5.84 -6.895 1 90.69 176 ILE B N 1
ATOM 3258 C CA . ILE B 1 176 ? 12.984 5.262 -6.105 1 90.69 176 ILE B CA 1
ATOM 3259 C C . ILE B 1 176 ? 13.07 3.76 -6.375 1 90.69 176 ILE B C 1
ATOM 3261 O O . ILE B 1 176 ? 12.117 3.156 -6.871 1 90.69 176 ILE B O 1
ATOM 3265 N N . THR B 1 177 ? 14.258 3.207 -6.082 1 93.81 177 THR B N 1
ATOM 3266 C CA . THR B 1 177 ? 14.406 1.757 -6.016 1 93.81 177 THR B CA 1
ATOM 3267 C C . THR B 1 177 ? 13.844 1.212 -4.707 1 93.81 177 THR B C 1
ATOM 3269 O O . THR B 1 177 ? 14.031 1.809 -3.646 1 93.81 177 THR B O 1
ATOM 3272 N N . LEU B 1 178 ? 13.172 0.121 -4.781 1 95.81 178 LEU B N 1
ATOM 3273 C CA . LEU B 1 178 ? 12.617 -0.497 -3.58 1 95.81 178 LEU B CA 1
ATOM 3274 C C . LEU B 1 178 ? 13.68 -1.318 -2.852 1 95.81 178 LEU B C 1
ATOM 3276 O O . LEU B 1 178 ? 13.781 -2.529 -3.062 1 95.81 178 LEU B O 1
ATOM 3280 N N . GLN B 1 179 ? 14.367 -0.685 -2.039 1 96.62 179 GLN B N 1
ATOM 3281 C CA . GLN B 1 179 ? 15.398 -1.299 -1.204 1 96.62 179 GLN B CA 1
ATOM 3282 C C . GLN B 1 179 ? 15.25 -0.872 0.253 1 96.62 179 GLN B C 1
ATOM 3284 O O . GLN B 1 179 ? 14.945 0.288 0.538 1 96.62 179 GLN B O 1
ATOM 3289 N N . ALA B 1 180 ? 15.531 -1.851 1.118 1 96.94 180 ALA B N 1
ATOM 3290 C CA . ALA B 1 180 ? 15.398 -1.559 2.543 1 96.94 180 ALA B CA 1
ATOM 3291 C C . ALA B 1 180 ? 16.438 -0.546 2.998 1 96.94 180 ALA B C 1
ATOM 3293 O O . ALA B 1 180 ? 17.641 -0.701 2.707 1 96.94 180 ALA B O 1
ATOM 3294 N N . PRO B 1 181 ? 16.047 0.471 3.725 1 97.56 181 PRO B N 1
ATOM 3295 C CA . PRO B 1 181 ? 17.016 1.376 4.332 1 97.56 181 PRO B CA 1
ATOM 3296 C C . PRO B 1 181 ? 17.609 0.827 5.629 1 97.56 181 PRO B C 1
ATOM 3298 O O . PRO B 1 181 ? 17.203 -0.247 6.086 1 97.56 181 PRO B O 1
ATOM 3301 N N . GLU B 1 182 ? 18.531 1.523 6.145 1 96.88 182 GLU B N 1
ATOM 3302 C CA . GLU B 1 182 ? 19.203 1.083 7.363 1 96.88 182 GLU B CA 1
ATOM 3303 C C . GLU B 1 182 ? 18.297 1.256 8.578 1 96.88 182 GLU B C 1
ATOM 3305 O O . GLU B 1 182 ? 18.328 0.433 9.5 1 96.88 182 GLU B O 1
ATOM 3310 N N . THR B 1 183 ? 17.594 2.33 8.602 1 98.25 183 THR B N 1
ATOM 3311 C CA . THR B 1 183 ? 16.688 2.627 9.711 1 98.25 183 THR B CA 1
ATOM 3312 C C . THR B 1 183 ? 15.305 2.994 9.195 1 98.25 183 THR B C 1
ATOM 3314 O O . THR B 1 183 ? 15.141 3.287 8.008 1 98.25 183 THR B O 1
ATOM 3317 N N . ALA B 1 184 ? 14.336 2.93 10.07 1 98.69 184 ALA B N 1
ATOM 3318 C CA . ALA B 1 184 ? 12.961 3.209 9.688 1 98.69 184 ALA B CA 1
ATOM 3319 C C . ALA B 1 184 ? 12.719 4.711 9.555 1 98.69 184 ALA B C 1
ATOM 3321 O O . ALA B 1 184 ? 12.07 5.16 8.602 1 98.69 184 ALA B O 1
ATOM 3322 N N . ILE B 1 185 ? 13.227 5.484 10.516 1 98.81 185 ILE B N 1
ATOM 3323 C CA . ILE B 1 185 ? 13.023 6.93 10.477 1 98.81 185 ILE B CA 1
ATOM 3324 C C . ILE B 1 185 ? 13.938 7.555 9.43 1 98.81 185 ILE B C 1
ATOM 3326 O O . ILE B 1 185 ? 15.148 7.645 9.625 1 98.81 185 ILE B O 1
ATOM 3330 N N . GLY B 1 186 ? 13.312 8.023 8.352 1 98.5 186 GLY B N 1
ATOM 3331 C CA . GLY B 1 186 ? 14.062 8.594 7.242 1 98.5 186 GLY B CA 1
ATOM 3332 C C . GLY B 1 186 ? 14.484 10.023 7.488 1 98.5 186 GLY B C 1
ATOM 3333 O O . GLY B 1 186 ? 13.758 10.797 8.117 1 98.5 186 GLY B O 1
ATOM 3334 N N . LYS B 1 187 ? 15.586 10.391 6.883 1 98 187 LYS B N 1
ATOM 3335 C CA . LYS B 1 187 ? 16.156 11.727 7.035 1 98 187 LYS B CA 1
ATOM 3336 C C . LYS B 1 187 ? 16.094 12.5 5.719 1 98 187 LYS B C 1
ATOM 3338 O O . LYS B 1 187 ? 16.516 13.656 5.656 1 98 187 LYS B O 1
ATOM 3343 N N . ASN B 1 188 ? 15.625 11.922 4.699 1 96.5 188 ASN B N 1
ATOM 3344 C CA . ASN B 1 188 ? 15.336 12.508 3.396 1 96.5 188 ASN B CA 1
ATOM 3345 C C . ASN B 1 188 ? 14.227 11.75 2.67 1 96.5 188 ASN B C 1
ATOM 3347 O O . ASN B 1 188 ? 13.781 10.703 3.135 1 96.5 188 ASN B O 1
ATOM 3351 N N . THR B 1 189 ? 13.828 12.281 1.563 1 94.5 189 THR B N 1
ATOM 3352 C CA . THR B 1 189 ? 12.641 11.781 0.883 1 94.5 189 THR B CA 1
ATOM 3353 C C . THR B 1 189 ? 12.844 10.344 0.422 1 94.5 189 THR B C 1
ATOM 3355 O O . THR B 1 189 ? 11.969 9.492 0.617 1 94.5 189 THR B O 1
ATOM 3358 N N . VAL B 1 190 ? 13.984 10.008 -0.161 1 96.12 190 VAL B N 1
ATOM 3359 C CA . VAL B 1 190 ? 14.266 8.672 -0.67 1 96.12 190 VAL B CA 1
ATOM 3360 C C . VAL B 1 190 ? 14.242 7.668 0.478 1 96.12 190 VAL B C 1
ATOM 3362 O O . VAL B 1 190 ? 13.586 6.625 0.388 1 96.12 190 VAL B O 1
ATOM 3365 N N . HIS B 1 191 ? 14.938 8.031 1.558 1 97.88 191 HIS B N 1
ATOM 3366 C CA . HIS B 1 191 ? 14.992 7.207 2.76 1 97.88 191 HIS B CA 1
ATOM 3367 C C . HIS B 1 191 ? 13.594 6.973 3.326 1 97.88 191 HIS B C 1
ATOM 3369 O O . HIS B 1 191 ? 13.234 5.84 3.656 1 97.88 191 HIS B O 1
ATOM 3375 N N . ALA B 1 192 ? 12.82 7.98 3.43 1 97.81 192 ALA B N 1
ATOM 3376 C CA . ALA B 1 192 ? 11.469 7.898 3.977 1 97.81 192 ALA B CA 1
ATOM 3377 C C . ALA B 1 192 ? 10.586 7 3.117 1 97.81 192 ALA B C 1
ATOM 3379 O O . ALA B 1 192 ? 9.789 6.219 3.641 1 97.81 192 ALA B O 1
ATOM 3380 N N . LEU B 1 193 ? 10.734 7.152 1.831 1 97.31 193 LEU B N 1
ATOM 3381 C CA . LEU B 1 193 ? 9.93 6.371 0.895 1 97.31 193 LEU B CA 1
ATOM 3382 C C . LEU B 1 193 ? 10.328 4.898 0.949 1 97.31 193 LEU B C 1
ATOM 3384 O O . LEU B 1 193 ? 9.461 4.02 0.945 1 97.31 193 LEU B O 1
ATOM 3388 N N . GLN B 1 194 ? 11.586 4.645 0.988 1 98.31 194 GLN B N 1
ATOM 3389 C CA . GLN B 1 194 ? 12.055 3.268 1.098 1 98.31 194 GLN B CA 1
ATOM 3390 C C . GLN B 1 194 ? 11.547 2.617 2.383 1 98.31 194 GLN B C 1
ATOM 3392 O O . GLN B 1 194 ? 11.164 1.446 2.383 1 98.31 194 GLN B O 1
ATOM 3397 N N . SER B 1 195 ? 11.555 3.346 3.451 1 98.62 195 SER B N 1
ATOM 3398 C CA . SER B 1 195 ? 11.023 2.852 4.715 1 98.62 195 SER B CA 1
ATOM 3399 C C . SER B 1 195 ? 9.547 2.494 4.59 1 98.62 195 SER B C 1
ATOM 3401 O O . SER B 1 195 ? 9.125 1.413 5.008 1 98.62 195 SER B O 1
ATOM 3403 N N . GLY B 1 196 ? 8.781 3.359 3.992 1 98.56 196 GLY B N 1
ATOM 3404 C CA . GLY B 1 196 ? 7.348 3.148 3.867 1 98.56 196 GLY B CA 1
ATOM 3405 C C . GLY B 1 196 ? 6.992 2.01 2.932 1 98.56 196 GLY B C 1
ATOM 3406 O O . GLY B 1 196 ? 6.062 1.246 3.199 1 98.56 196 GLY B O 1
ATOM 3407 N N . LEU B 1 197 ? 7.734 1.869 1.891 1 97.88 197 LEU B N 1
ATOM 3408 C CA . LEU B 1 197 ? 7.359 0.932 0.838 1 97.88 197 LEU B CA 1
ATOM 3409 C C . LEU B 1 197 ? 7.949 -0.448 1.103 1 97.88 197 LEU B C 1
ATOM 3411 O O . LEU B 1 197 ? 7.352 -1.464 0.741 1 97.88 197 LEU B O 1
ATOM 3415 N N . VAL B 1 198 ? 9.117 -0.512 1.757 1 98.62 198 VAL B N 1
ATOM 3416 C CA . VAL B 1 198 ? 9.734 -1.813 1.985 1 98.62 198 VAL B CA 1
ATOM 3417 C C . VAL B 1 198 ? 9.383 -2.316 3.383 1 98.62 198 VAL B C 1
ATOM 3419 O O . VAL B 1 198 ? 8.734 -3.355 3.529 1 98.62 198 VAL B O 1
ATOM 3422 N N . PHE B 1 199 ? 9.695 -1.527 4.465 1 98.81 199 PHE B N 1
ATOM 3423 C CA . PHE B 1 199 ? 9.32 -1.949 5.805 1 98.81 199 PHE B CA 1
ATOM 3424 C C . PHE B 1 199 ? 7.801 -1.995 5.949 1 98.81 199 PHE B C 1
ATOM 3426 O O . PHE B 1 199 ? 7.262 -2.883 6.613 1 98.81 199 PHE B O 1
ATOM 3433 N N . GLY B 1 200 ? 7.16 -1.024 5.328 1 98.69 200 GLY B N 1
ATOM 3434 C CA . GLY B 1 200 ? 5.707 -1.011 5.391 1 98.69 200 GLY B CA 1
ATOM 3435 C C . GLY B 1 200 ? 5.074 -2.275 4.844 1 98.69 200 GLY B C 1
ATOM 3436 O O . GLY B 1 200 ? 4.191 -2.859 5.477 1 98.69 200 GLY B O 1
ATOM 3437 N N . TYR B 1 201 ? 5.512 -2.717 3.736 1 98.56 201 TYR B N 1
ATOM 3438 C CA . TYR B 1 201 ? 4.965 -3.934 3.141 1 98.56 201 TYR B CA 1
ATOM 3439 C C . TYR B 1 201 ? 5.352 -5.16 3.957 1 98.56 201 TYR B C 1
ATOM 3441 O O . TYR B 1 201 ? 4.562 -6.098 4.094 1 98.56 201 TYR B O 1
ATOM 3449 N N . ALA B 1 202 ? 6.598 -5.156 4.418 1 98.75 202 ALA B N 1
ATOM 3450 C CA . ALA B 1 202 ? 6.992 -6.27 5.281 1 98.75 202 ALA B CA 1
ATOM 3451 C C . ALA B 1 202 ? 6.066 -6.383 6.488 1 98.75 202 ALA B C 1
ATOM 3453 O O . ALA B 1 202 ? 5.609 -7.477 6.828 1 98.75 202 ALA B O 1
ATOM 3454 N N . GLU B 1 203 ? 5.777 -5.25 7.094 1 98.88 203 GLU B N 1
ATOM 3455 C CA . GLU B 1 203 ? 4.902 -5.238 8.258 1 98.88 203 GLU B CA 1
ATOM 3456 C C . GLU B 1 203 ? 3.475 -5.629 7.883 1 98.88 203 GLU B C 1
ATOM 3458 O O . GLU B 1 203 ? 2.803 -6.34 8.633 1 98.88 203 GLU B O 1
ATOM 3463 N N . MET B 1 204 ? 3.002 -5.133 6.758 1 98.81 204 MET B N 1
ATOM 3464 C CA . MET B 1 204 ? 1.684 -5.504 6.254 1 98.81 204 MET B CA 1
ATOM 3465 C C . MET B 1 204 ? 1.57 -7.016 6.086 1 98.81 204 MET B C 1
ATOM 3467 O O . MET B 1 204 ? 0.609 -7.625 6.555 1 98.81 204 MET B O 1
ATOM 3471 N N . VAL B 1 205 ? 2.566 -7.605 5.441 1 98.81 205 VAL B N 1
ATOM 3472 C CA . VAL B 1 205 ? 2.562 -9.031 5.137 1 98.81 205 VAL B CA 1
ATOM 3473 C C . VAL B 1 205 ? 2.596 -9.836 6.434 1 98.81 205 VAL B C 1
ATOM 3475 O O . VAL B 1 205 ? 1.793 -10.758 6.625 1 98.81 205 VAL B O 1
ATOM 3478 N N . ASP B 1 206 ? 3.508 -9.484 7.336 1 98.88 206 ASP B N 1
ATOM 3479 C CA . ASP B 1 206 ? 3.602 -10.188 8.609 1 98.88 206 ASP B CA 1
ATOM 3480 C C . ASP B 1 206 ? 2.293 -10.086 9.391 1 98.88 206 ASP B C 1
ATOM 3482 O O . ASP B 1 206 ? 1.813 -11.086 9.938 1 98.88 206 ASP B O 1
ATOM 3486 N N . GLY B 1 207 ? 1.729 -8.898 9.422 1 98.88 207 GLY B N 1
ATOM 3487 C CA . GLY B 1 207 ? 0.476 -8.711 10.141 1 98.88 207 GLY B CA 1
ATOM 3488 C C . GLY B 1 207 ? -0.67 -9.508 9.547 1 98.88 207 GLY B C 1
ATOM 3489 O O . GLY B 1 207 ? -1.455 -10.117 10.281 1 98.88 207 GLY B O 1
ATOM 3490 N N . LEU B 1 208 ? -0.803 -9.516 8.25 1 98.88 208 LEU B N 1
ATOM 3491 C CA . LEU B 1 208 ? -1.871 -10.25 7.582 1 98.88 208 LEU B CA 1
ATOM 3492 C C . LEU B 1 208 ? -1.706 -11.75 7.785 1 98.88 208 LEU B C 1
ATOM 3494 O O . LEU B 1 208 ? -2.693 -12.469 7.941 1 98.88 208 LEU B O 1
ATOM 3498 N N . LEU B 1 209 ? -0.455 -12.234 7.734 1 98.94 209 LEU B N 1
ATOM 3499 C CA . LEU B 1 209 ? -0.21 -13.656 7.992 1 98.94 209 LEU B CA 1
ATOM 3500 C C . LEU B 1 209 ? -0.643 -14.031 9.406 1 98.94 209 LEU B C 1
ATOM 3502 O O . LEU B 1 209 ? -1.221 -15.102 9.617 1 98.94 209 LEU B O 1
ATOM 3506 N N . ARG B 1 210 ? -0.387 -13.164 10.398 1 98.81 210 ARG B N 1
ATOM 3507 C CA . ARG B 1 210 ? -0.836 -13.43 11.758 1 98.81 210 ARG B CA 1
ATOM 3508 C C . ARG B 1 210 ? -2.357 -13.484 11.836 1 98.81 210 ARG B C 1
ATOM 3510 O O . ARG B 1 210 ? -2.918 -14.328 12.539 1 98.81 210 ARG B O 1
ATOM 3517 N N . ARG B 1 211 ? -3.02 -12.562 11.125 1 98.75 211 ARG B N 1
ATOM 3518 C CA . ARG B 1 211 ? -4.48 -12.578 11.109 1 98.75 211 ARG B CA 1
ATOM 3519 C C . ARG B 1 211 ? -5.008 -13.875 10.516 1 98.75 211 ARG B C 1
ATOM 3521 O O . ARG B 1 211 ? -5.961 -14.461 11.039 1 98.75 211 ARG B O 1
ATOM 3528 N N . ILE B 1 212 ? -4.402 -14.305 9.391 1 98.88 212 ILE B N 1
ATOM 3529 C CA . ILE B 1 212 ? -4.816 -15.539 8.727 1 98.88 212 ILE B CA 1
ATOM 3530 C C . ILE B 1 212 ? -4.645 -16.719 9.68 1 98.88 212 ILE B C 1
ATOM 3532 O O . ILE B 1 212 ? -5.566 -17.516 9.859 1 98.88 212 ILE B O 1
ATOM 3536 N N . ARG B 1 213 ? -3.482 -16.828 10.273 1 98.75 213 ARG B N 1
ATOM 3537 C CA . ARG B 1 213 ? -3.182 -17.938 11.18 1 98.75 213 ARG B CA 1
ATOM 3538 C C . ARG B 1 213 ? -4.152 -17.953 12.352 1 98.75 213 ARG B C 1
ATOM 3540 O O . ARG B 1 213 ? -4.555 -19.031 12.805 1 98.75 213 ARG B O 1
ATOM 3547 N N . ALA B 1 214 ? -4.523 -16.828 12.844 1 98.56 214 ALA B N 1
ATOM 3548 C CA . ALA B 1 214 ? -5.445 -16.734 13.969 1 98.56 214 ALA B CA 1
ATOM 3549 C C . ALA B 1 214 ? -6.824 -17.266 13.594 1 98.56 214 ALA B C 1
ATOM 3551 O O . ALA B 1 214 ? -7.586 -17.703 14.469 1 98.56 214 ALA B O 1
ATOM 3552 N N . GLU B 1 215 ? -7.176 -17.266 12.328 1 98.56 215 GLU B N 1
ATOM 3553 C CA . GLU B 1 215 ? -8.5 -17.688 11.875 1 98.56 215 GLU B CA 1
ATOM 3554 C C . GLU B 1 215 ? -8.523 -19.172 11.531 1 98.56 215 GLU B C 1
ATOM 3556 O O . GLU B 1 215 ? -9.594 -19.75 11.344 1 98.56 215 GLU B O 1
ATOM 3561 N N . LEU B 1 216 ? -7.355 -19.781 11.414 1 98.5 216 LEU B N 1
ATOM 3562 C CA . LEU B 1 216 ? -7.273 -21.172 11.008 1 98.5 216 LEU B CA 1
ATOM 3563 C C . LEU B 1 216 ? -7.277 -22.094 12.219 1 98.5 216 LEU B C 1
ATOM 3565 O O . LEU B 1 216 ? -6.668 -21.781 13.242 1 98.5 216 LEU B O 1
ATOM 3569 N N . PRO B 1 217 ? -7.898 -23.266 12.156 1 97.69 217 PRO B N 1
ATOM 3570 C CA . PRO B 1 217 ? -7.965 -24.203 13.273 1 97.69 217 PRO B CA 1
ATOM 3571 C C . PRO B 1 217 ? -6.676 -25 13.438 1 97.69 217 PRO B C 1
ATOM 3573 O O . PRO B 1 217 ? -6.586 -25.859 14.328 1 97.69 217 PRO B O 1
ATOM 3576 N N . GLY B 1 218 ? -5.691 -24.844 12.648 1 96.94 218 GLY B N 1
ATOM 3577 C CA . GLY B 1 218 ? -4.422 -25.547 12.695 1 96.94 218 GLY B CA 1
ATOM 3578 C C . GLY B 1 218 ? -3.25 -24.703 12.242 1 96.94 218 GLY B C 1
ATOM 3579 O O . GLY B 1 218 ? -3.428 -23.547 11.859 1 96.94 218 GLY B O 1
ATOM 3580 N N . GLU B 1 219 ? -2.109 -25.344 12.312 1 97.44 219 GLU B N 1
ATOM 3581 C CA . GLU B 1 219 ? -0.887 -24.625 11.953 1 97.44 219 GLU B CA 1
ATOM 3582 C C . GLU B 1 219 ? -0.778 -24.438 10.445 1 97.44 219 GLU B C 1
ATOM 3584 O O . GLU B 1 219 ? -1.205 -25.297 9.672 1 97.44 219 GLU B O 1
ATOM 3589 N N . ALA B 1 220 ? -0.221 -23.312 10.078 1 98.5 220 ALA B N 1
ATOM 3590 C CA . ALA B 1 220 ? -0.056 -23 8.664 1 98.5 220 ALA B CA 1
ATOM 3591 C C . ALA B 1 220 ? 1.384 -22.609 8.352 1 98.5 220 ALA B C 1
ATOM 3593 O O . ALA B 1 220 ? 2.006 -21.859 9.117 1 98.5 220 ALA B O 1
ATOM 3594 N N . VAL B 1 221 ? 1.906 -23.172 7.305 1 98.75 221 VAL B N 1
ATOM 3595 C CA . VAL B 1 221 ? 3.203 -22.75 6.781 1 98.75 221 VAL B CA 1
ATOM 3596 C C . VAL B 1 221 ? 3.01 -21.641 5.758 1 98.75 221 VAL B C 1
ATOM 3598 O O . VAL B 1 221 ? 2.033 -21.641 5.004 1 98.75 221 VAL B O 1
ATOM 3601 N N . ALA B 1 222 ? 3.885 -20.625 5.75 1 98.81 222 ALA B N 1
ATOM 3602 C CA . ALA B 1 222 ? 3.805 -19.516 4.793 1 98.81 222 ALA B CA 1
ATOM 3603 C C . ALA B 1 222 ? 4.949 -19.578 3.785 1 98.81 222 ALA B C 1
ATOM 3605 O O . ALA B 1 222 ? 6.113 -19.719 4.168 1 98.81 222 ALA B O 1
ATOM 3606 N N . VAL B 1 223 ? 4.637 -19.484 2.488 1 98.81 223 VAL B N 1
ATOM 3607 C CA . VAL B 1 223 ? 5.625 -19.531 1.417 1 98.81 223 VAL B CA 1
ATOM 3608 C C . VAL B 1 223 ? 5.488 -18.281 0.541 1 98.81 223 VAL B C 1
ATOM 3610 O O . VAL B 1 223 ? 4.395 -17.969 0.053 1 98.81 223 VAL B O 1
ATOM 3613 N N . ALA B 1 224 ? 6.555 -17.578 0.365 1 98.69 224 ALA B N 1
ATOM 3614 C CA . ALA B 1 224 ? 6.551 -16.359 -0.453 1 98.69 224 ALA B CA 1
ATOM 3615 C C . ALA B 1 224 ? 7.078 -16.641 -1.855 1 98.69 224 ALA B C 1
ATOM 3617 O O . ALA B 1 224 ? 8.023 -17.422 -2.023 1 98.69 224 ALA B O 1
ATOM 3618 N N . THR B 1 225 ? 6.445 -16.047 -2.803 1 97.25 225 THR B N 1
ATOM 3619 C CA . THR B 1 225 ? 6.895 -16.078 -4.191 1 97.25 225 THR B CA 1
ATOM 3620 C C . THR B 1 225 ? 6.645 -14.734 -4.867 1 97.25 225 THR B C 1
ATOM 3622 O O . THR B 1 225 ? 6.203 -13.781 -4.223 1 97.25 225 THR B O 1
ATOM 3625 N N . GLY B 1 226 ? 7.074 -14.586 -6.105 1 93.81 226 GLY B N 1
ATOM 3626 C CA . GLY B 1 226 ? 6.891 -13.336 -6.824 1 93.81 226 GLY B CA 1
ATOM 3627 C C . GLY B 1 226 ? 8.102 -12.43 -6.754 1 93.81 226 GLY B C 1
ATOM 3628 O O . GLY B 1 226 ? 9.023 -12.672 -5.973 1 93.81 226 GLY B O 1
ATOM 3629 N N . GLY B 1 227 ? 8.125 -11.391 -7.488 1 88.69 227 GLY B N 1
ATOM 3630 C CA . GLY B 1 227 ? 9.289 -10.547 -7.727 1 88.69 227 GLY B CA 1
ATOM 3631 C C . GLY B 1 227 ? 9.742 -9.797 -6.492 1 88.69 227 GLY B C 1
ATOM 3632 O O . GLY B 1 227 ? 10.938 -9.586 -6.293 1 88.69 227 GLY B O 1
ATOM 3633 N N . PHE B 1 228 ? 8.828 -9.398 -5.633 1 93.88 228 PHE B N 1
ATOM 3634 C CA . PHE B 1 228 ? 9.148 -8.547 -4.492 1 93.88 228 PHE B CA 1
ATOM 3635 C C . PHE B 1 228 ? 9.555 -9.383 -3.285 1 93.88 228 PHE B C 1
ATOM 3637 O O . PHE B 1 228 ? 9.992 -8.844 -2.268 1 93.88 228 PHE B O 1
ATOM 3644 N N . SER B 1 229 ? 9.391 -10.68 -3.402 1 96.19 229 SER B N 1
ATOM 3645 C CA . SER B 1 229 ? 9.688 -11.562 -2.273 1 96.19 229 SER B CA 1
ATOM 3646 C C . SER B 1 229 ? 11.148 -11.453 -1.862 1 96.19 229 SER B C 1
ATOM 3648 O O . SER B 1 229 ? 11.477 -11.539 -0.676 1 96.19 229 SER B O 1
ATOM 3650 N N . ARG B 1 230 ? 12.023 -11.188 -2.797 1 94.69 230 ARG B N 1
ATOM 3651 C CA . ARG B 1 230 ? 13.445 -11.062 -2.49 1 94.69 230 ARG B CA 1
ATOM 3652 C C . ARG B 1 230 ? 13.719 -9.82 -1.66 1 94.69 230 ARG B C 1
ATOM 3654 O O . ARG B 1 230 ? 14.586 -9.828 -0.782 1 94.69 230 ARG B O 1
ATOM 3661 N N . THR B 1 231 ? 13.055 -8.805 -1.923 1 96.31 231 THR B N 1
ATOM 3662 C CA . THR B 1 231 ? 13.25 -7.523 -1.248 1 96.31 231 THR B CA 1
ATOM 3663 C C . THR B 1 231 ? 12.867 -7.625 0.225 1 96.31 231 THR B C 1
ATOM 3665 O O . THR B 1 231 ? 13.477 -6.98 1.077 1 96.31 231 THR B O 1
ATOM 3668 N N . VAL B 1 232 ? 11.875 -8.484 0.502 1 97.75 232 VAL B N 1
ATOM 3669 C CA . VAL B 1 232 ? 11.375 -8.516 1.873 1 97.75 232 VAL B CA 1
ATOM 3670 C C . VAL B 1 232 ? 11.977 -9.711 2.613 1 97.75 232 VAL B C 1
ATOM 3672 O O . VAL B 1 232 ? 11.688 -9.922 3.793 1 97.75 232 VAL B O 1
ATOM 3675 N N . GLN B 1 233 ? 12.75 -10.508 1.833 1 97.38 233 GLN B N 1
ATOM 3676 C CA . GLN B 1 233 ? 13.43 -11.625 2.48 1 97.38 233 GLN B CA 1
ATOM 3677 C C . GLN B 1 233 ? 14.398 -11.133 3.547 1 97.38 233 GLN B C 1
ATOM 3679 O O . GLN B 1 233 ? 15.227 -10.258 3.287 1 97.38 233 GLN B O 1
ATOM 3684 N N . GLY B 1 234 ? 14.32 -11.664 4.75 1 96.5 234 GLY B N 1
ATOM 3685 C CA . GLY B 1 234 ? 15.148 -11.227 5.863 1 96.5 234 GLY B CA 1
ATOM 3686 C C . GLY B 1 234 ? 14.516 -10.117 6.684 1 96.5 234 GLY B C 1
ATOM 3687 O O . GLY B 1 234 ? 14.984 -9.797 7.773 1 96.5 234 GLY B O 1
ATOM 3688 N N . ILE B 1 235 ? 13.461 -9.539 6.16 1 98.06 235 ILE B N 1
ATOM 3689 C CA . ILE B 1 235 ? 12.75 -8.477 6.863 1 98.06 235 ILE B CA 1
ATOM 3690 C C . ILE B 1 235 ? 11.461 -9.023 7.461 1 98.06 235 ILE B C 1
ATOM 3692 O O . ILE B 1 235 ? 11.156 -8.781 8.633 1 98.06 235 ILE B O 1
ATOM 3696 N N . CYS B 1 236 ? 10.742 -9.773 6.633 1 98.44 236 CYS B N 1
ATOM 3697 C CA . CYS B 1 236 ? 9.531 -10.422 7.125 1 98.44 236 CYS B CA 1
ATOM 3698 C C . CYS B 1 236 ? 9.859 -11.477 8.172 1 98.44 236 CYS B C 1
ATOM 3700 O O . CYS B 1 236 ? 10.844 -12.211 8.031 1 98.44 236 CYS B O 1
ATOM 3702 N N . GLN B 1 237 ? 9.016 -11.531 9.102 1 98.38 237 GLN B N 1
ATOM 3703 C CA . GLN B 1 237 ? 9.281 -12.461 10.203 1 98.38 237 GLN B CA 1
ATOM 3704 C C . GLN B 1 237 ? 8.32 -13.641 10.156 1 98.38 237 GLN B C 1
ATOM 3706 O O . GLN B 1 237 ? 8.539 -14.648 10.828 1 98.38 237 GLN B O 1
ATOM 3711 N N . GLU B 1 238 ? 7.301 -13.555 9.336 1 98.69 238 GLU B N 1
ATOM 3712 C CA . GLU B 1 238 ? 6.23 -14.539 9.391 1 98.69 238 GLU B CA 1
ATOM 3713 C C . GLU B 1 238 ? 6.258 -15.461 8.18 1 98.69 238 GLU B C 1
ATOM 3715 O O . GLU B 1 238 ? 5.395 -16.328 8.031 1 98.69 238 GLU B O 1
ATOM 3720 N N . ILE B 1 239 ? 7.195 -15.32 7.297 1 98.69 239 ILE B N 1
ATOM 3721 C CA . ILE B 1 239 ? 7.328 -16.172 6.117 1 98.69 239 ILE B CA 1
ATOM 3722 C C . ILE B 1 239 ? 8.305 -17.297 6.406 1 98.69 239 ILE B C 1
ATOM 3724 O O . ILE B 1 239 ? 9.414 -17.062 6.906 1 98.69 239 ILE B O 1
ATOM 3728 N N . ASP B 1 240 ? 7.945 -18.484 6.09 1 98.44 240 ASP B N 1
ATOM 3729 C CA . ASP B 1 240 ? 8.766 -19.656 6.41 1 98.44 240 ASP B CA 1
ATOM 3730 C C . ASP B 1 240 ? 9.688 -20.016 5.246 1 98.44 240 ASP B C 1
ATOM 3732 O O . ASP B 1 240 ? 10.82 -20.453 5.461 1 98.44 240 ASP B O 1
ATOM 3736 N N . TYR B 1 241 ? 9.219 -19.891 4.02 1 98.38 241 TYR B N 1
ATOM 3737 C CA . TYR B 1 241 ? 10 -20.266 2.842 1 98.38 241 TYR B CA 1
ATOM 3738 C C . TYR B 1 241 ? 9.859 -19.219 1.744 1 98.38 241 TYR B C 1
ATOM 3740 O O . TYR B 1 241 ? 8.828 -18.547 1.637 1 98.38 241 TYR B O 1
ATOM 3748 N N . TYR B 1 242 ? 10.906 -19.047 1 1 98.19 242 TYR B N 1
ATOM 3749 C CA . TYR B 1 242 ? 10.938 -18.25 -0.219 1 98.19 242 TYR B CA 1
ATOM 3750 C C . TYR B 1 242 ? 11.234 -19.109 -1.437 1 98.19 242 TYR B C 1
ATOM 3752 O O . TYR B 1 242 ? 12.266 -19.797 -1.485 1 98.19 242 TYR B O 1
ATOM 3760 N N . ASP B 1 243 ? 10.266 -19.141 -2.367 1 97.19 243 ASP B N 1
ATOM 3761 C CA . ASP B 1 243 ? 10.375 -19.984 -3.555 1 97.19 243 ASP B CA 1
ATOM 3762 C C . ASP B 1 243 ? 9.938 -19.234 -4.809 1 97.19 243 ASP B C 1
ATOM 3764 O O . ASP B 1 243 ? 8.758 -19.25 -5.168 1 97.19 243 ASP B O 1
ATOM 3768 N N . GLU B 1 244 ? 10.836 -18.734 -5.574 1 93.69 244 GLU B N 1
ATOM 3769 C CA . GLU B 1 244 ? 10.57 -17.906 -6.738 1 93.69 244 GLU B CA 1
ATOM 3770 C C . GLU B 1 244 ? 9.93 -18.703 -7.863 1 93.69 244 GLU B C 1
ATOM 3772 O O . GLU B 1 244 ? 9.336 -18.141 -8.781 1 93.69 244 GLU B O 1
ATOM 3777 N N . THR B 1 245 ? 10.016 -20 -7.855 1 95.06 245 THR B N 1
ATOM 3778 C CA . THR B 1 245 ? 9.523 -20.828 -8.953 1 95.06 245 THR B CA 1
ATOM 3779 C C . THR B 1 245 ? 8.219 -21.516 -8.562 1 95.06 245 THR B C 1
ATOM 3781 O O . THR B 1 245 ? 7.742 -22.406 -9.273 1 95.06 245 THR B O 1
ATOM 3784 N N . LEU B 1 246 ? 7.668 -21.109 -7.484 1 97.38 246 LEU B N 1
ATOM 3785 C CA . LEU B 1 246 ? 6.539 -21.812 -6.887 1 97.38 246 LEU B CA 1
ATOM 3786 C C . LEU B 1 246 ? 5.41 -21.984 -7.895 1 97.38 246 LEU B C 1
ATOM 3788 O O . LEU B 1 246 ? 4.887 -23.078 -8.07 1 97.38 246 LEU B O 1
ATOM 3792 N N . THR B 1 247 ? 5.031 -20.938 -8.586 1 97.12 247 THR B N 1
ATOM 3793 C CA . THR B 1 247 ? 3.9 -20.984 -9.508 1 97.12 247 THR B CA 1
ATOM 3794 C C . THR B 1 247 ? 4.203 -21.891 -10.695 1 97.12 247 THR B C 1
ATOM 3796 O O . THR B 1 247 ? 3.359 -22.688 -11.102 1 97.12 247 THR B O 1
ATOM 3799 N N . LEU B 1 248 ? 5.434 -21.797 -11.25 1 97.25 248 LEU B N 1
ATOM 3800 C CA . LEU B 1 248 ? 5.824 -22.656 -12.367 1 97.25 248 LEU B CA 1
ATOM 3801 C C . LEU B 1 248 ? 5.836 -24.125 -11.945 1 97.25 248 LEU B C 1
ATOM 3803 O O . LEU B 1 248 ? 5.348 -24.984 -12.68 1 97.25 248 LEU B O 1
ATOM 3807 N N . ARG B 1 249 ? 6.398 -24.328 -10.836 1 96.75 249 ARG B N 1
ATOM 3808 C CA . ARG B 1 249 ? 6.414 -25.703 -10.328 1 96.75 249 ARG B CA 1
ATOM 3809 C C . ARG B 1 249 ? 5 -26.203 -10.062 1 96.75 249 ARG B C 1
ATOM 3811 O O . ARG B 1 249 ? 4.699 -27.375 -10.281 1 96.75 249 ARG B O 1
ATOM 3818 N N . GLY B 1 250 ? 4.191 -25.281 -9.539 1 97.56 250 GLY B N 1
ATOM 3819 C CA . GLY B 1 250 ? 2.787 -25.625 -9.383 1 97.56 250 GLY B CA 1
ATOM 3820 C C . GLY B 1 250 ? 2.129 -26.062 -10.68 1 97.56 250 GLY B C 1
ATOM 3821 O O . GLY B 1 250 ? 1.346 -27.016 -10.688 1 97.56 250 GLY B O 1
ATOM 3822 N N . LEU B 1 251 ? 2.447 -25.406 -11.766 1 97.38 251 LEU B N 1
ATOM 3823 C CA . LEU B 1 251 ? 1.931 -25.781 -13.086 1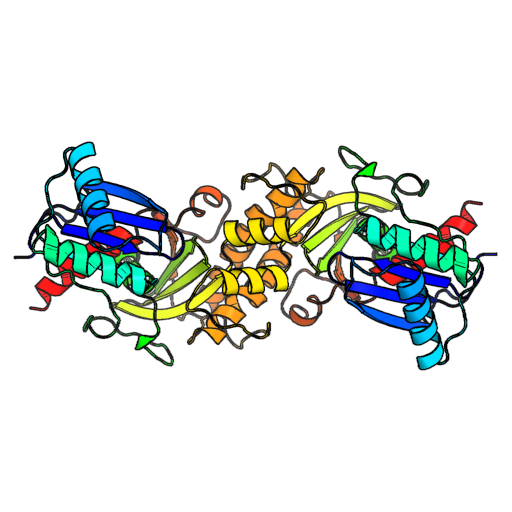 97.38 251 LEU B CA 1
ATOM 3824 C C . LEU B 1 251 ? 2.404 -27.172 -13.492 1 97.38 251 LEU B C 1
ATOM 3826 O O . LEU B 1 251 ? 1.621 -27.969 -14.008 1 97.38 251 LEU B O 1
ATOM 3830 N N . VAL B 1 252 ? 3.625 -27.453 -13.266 1 96.56 252 VAL B N 1
ATOM 3831 C CA . VAL B 1 252 ? 4.207 -28.734 -13.625 1 96.56 252 VAL B CA 1
ATOM 3832 C C . VAL B 1 252 ? 3.551 -29.844 -12.805 1 96.56 252 VAL B C 1
ATOM 3834 O O . VAL B 1 252 ? 3.176 -30.891 -13.344 1 96.56 252 VAL B O 1
ATOM 3837 N N . GLU B 1 253 ? 3.43 -29.562 -11.531 1 95.12 253 GLU B N 1
ATOM 3838 C CA . GLU B 1 253 ? 2.811 -30.547 -10.648 1 95.12 253 GLU B CA 1
ATOM 3839 C C . GLU B 1 253 ? 1.347 -30.766 -11.016 1 95.12 253 GLU B C 1
ATOM 3841 O O . GLU B 1 253 ? 0.859 -31.906 -10.969 1 95.12 253 GLU B O 1
ATOM 3846 N N . LEU B 1 254 ? 0.688 -29.703 -11.297 1 95.19 254 LEU B N 1
ATOM 3847 C CA . LEU B 1 254 ? -0.697 -29.781 -11.75 1 95.19 254 LEU B CA 1
ATOM 3848 C C . LEU B 1 254 ? -0.812 -30.625 -13.008 1 95.19 254 LEU B C 1
ATOM 3850 O O . LEU B 1 254 ? -1.674 -31.516 -13.086 1 95.19 254 LEU B O 1
ATOM 3854 N N . TRP B 1 255 ? 0.031 -30.422 -13.977 1 94.06 255 TRP B N 1
ATOM 3855 C CA . TRP B 1 255 ? 0.065 -31.203 -15.211 1 94.06 255 TRP B CA 1
ATOM 3856 C C . TRP B 1 255 ? 0.286 -32.688 -14.914 1 94.06 255 TRP B C 1
ATOM 3858 O O . TRP B 1 255 ? -0.408 -33.531 -15.469 1 94.06 255 TRP B O 1
ATOM 3868 N N . ALA B 1 256 ? 1.207 -32.938 -14.062 1 91 256 ALA B N 1
ATOM 3869 C CA . ALA B 1 256 ? 1.543 -34.312 -13.711 1 91 256 ALA B CA 1
ATOM 3870 C C . ALA B 1 256 ? 0.367 -35 -13.031 1 91 256 ALA B C 1
ATOM 3872 O O . ALA B 1 256 ? 0.165 -36.219 -13.203 1 91 256 ALA B O 1
ATOM 3873 N N . SER B 1 257 ? -0.348 -34.281 -12.266 1 88.69 257 SER B N 1
ATOM 3874 C CA . SER B 1 257 ? -1.464 -34.844 -11.516 1 88.69 257 SER B CA 1
ATOM 3875 C C . SER B 1 257 ? -2.613 -35.25 -12.438 1 88.69 257 SER B C 1
ATOM 3877 O O . SER B 1 257 ? -3.432 -36.094 -12.102 1 88.69 257 SER B O 1
ATOM 3879 N N . ARG B 1 258 ? -2.787 -34.594 -13.531 1 84.38 258 ARG B N 1
ATOM 3880 C CA . ARG B 1 258 ? -3.84 -34.906 -14.5 1 84.38 258 ARG B CA 1
ATOM 3881 C C . ARG B 1 258 ? -3.654 -36.312 -15.086 1 84.38 258 ARG B C 1
ATOM 3883 O O . ARG B 1 258 ? -4.629 -36.969 -15.461 1 84.38 258 ARG B O 1
ATOM 3890 N N . SER B 1 259 ? -2.463 -36.625 -15.305 1 71.94 259 SER B N 1
ATOM 3891 C CA . SER B 1 259 ? -2.17 -37.938 -15.875 1 71.94 259 SER B CA 1
ATOM 3892 C C . SER B 1 259 ? -2.469 -39.062 -14.883 1 71.94 259 SER B C 1
ATOM 3894 O O . SER B 1 259 ? -2.752 -40.188 -15.273 1 71.94 259 SER B O 1
ATOM 3896 N N . GLU B 1 260 ? -2.338 -38.656 -13.672 1 60.56 260 GLU B N 1
ATOM 3897 C CA . GLU B 1 260 ? -2.623 -39.688 -12.664 1 60.56 260 GLU B CA 1
ATOM 3898 C C . GLU B 1 260 ? -4.121 -39.938 -12.539 1 60.56 260 GLU B C 1
ATOM 3900 O O . GLU B 1 260 ? -4.551 -41.062 -12.25 1 60.56 260 GLU B O 1
ATOM 3905 N N . VAL B 1 261 ? -4.898 -39.031 -12.703 1 53.66 261 VAL B N 1
ATOM 3906 C CA . VAL B 1 261 ? -6.34 -39.188 -12.562 1 53.66 261 VAL B CA 1
ATOM 3907 C C . VAL B 1 261 ? -6.918 -39.781 -13.836 1 53.66 261 VAL B C 1
ATOM 3909 O O . VAL B 1 261 ? -8.031 -40.312 -13.828 1 53.66 261 VAL B O 1
ATOM 3912 N N . ARG B 1 262 ? -6.148 -39.969 -14.93 1 45.16 262 ARG B N 1
ATOM 3913 C CA . ARG B 1 262 ? -6.668 -40.688 -16.078 1 45.16 262 ARG B CA 1
ATOM 3914 C C . ARG B 1 262 ? -6.32 -42.188 -15.992 1 45.16 262 ARG B C 1
ATOM 3916 O O . ARG B 1 262 ? -5.258 -42.531 -15.484 1 45.16 262 ARG B O 1
#

pLDDT: mean 95.03, std 6.88, range [45.12, 98.94]

Secondary structure (DSSP, 8-state):
---SSEEEEEE-SSEEEEEEE-TTS-EEEEEEEE--TT--HHHHHHHHHHHHHHHTPPPPSEEEEEESSHHHHHHHHHHHHHHH---PEEP-GGG-TT-EE-SSSGGGS-HHHHHHHHHHHHHHTT-SEEEEEEESSEEEEEEEETTTEEEEEEEEE-HHHHHHHHHHH-TT---------SSSSBSSHHHHHHIIIIIHHHHHHHHHHHHHHHHSSS-EEEEEEETTHHHHTTT-SS--EE-TTHHHHHHHHHHHHHHHH-/---SSEEEEEE-SSEEEEEEE-TTS-EEEEEEEE--TT--HHHHHHHHHHHHHHHTPPPPSEEEEEESSHHHHHHHHHHHHHHH---PEEP-GGG-TT-EE-SSSGGGS-HHHHHHHHHHHHHHTT-SEEEEEEESSEEEEEEEETTTEEEEEEEEE-HHHHHHHHHHH-TT---------SSSSBSSHHHHHHIIIIIHHHHHHHHHHHHHHHHSSS-EEEEEEETTHHHHTTT-SS--EE-TTHHHHHHHHHHHHHHHH-

Radius of gyration: 26.8 Å; Cα contacts (8 Å, |Δi|>4): 1173; chains: 2; bounding box: 43×83×64 Å

Nearest PDB structures (foldseek):
  9b78-assembly1_A  TM=9.066E-01  e=1.132E-27  Mycobacterium tuberculosis
  3djc-assembly2_C  TM=9.356E-01  e=2.775E-24  Legionella pneumophila subsp. pneumophila str. Philadelphia 1
  4o5f-assembly1_B  TM=8.238E-01  e=4.683E-18  Burkholderia thailandensis E264
  5b8h-assembly1_A  TM=8.301E-01  e=5.965E-18  Burkholderia cenocepacia J2315
  4o8k-assembly1_B  TM=7.568E-01  e=2.876E-17  Burkholderia thailandensis E264

Solvent-accessible surface area (backbone atoms only — not comparable to full-atom values): 26869 Å² total; per-residue (Å²): 121,86,49,58,32,29,33,30,36,41,34,41,73,60,42,26,39,37,32,36,21,42,87,89,63,49,71,78,46,75,48,77,43,74,43,58,82,81,56,48,31,68,55,48,39,51,49,50,52,48,52,30,58,75,66,70,46,78,77,55,57,30,36,40,36,24,38,70,32,63,74,50,43,52,28,49,41,48,16,34,34,75,76,62,71,22,82,49,45,70,55,44,59,86,78,35,86,75,49,45,58,57,36,83,55,46,76,72,59,50,22,54,60,56,20,34,51,50,35,47,53,81,67,29,75,93,42,50,22,34,33,39,36,38,28,48,73,40,28,35,35,42,32,29,35,65,80,51,27,39,56,31,21,29,34,23,58,6,62,65,52,29,52,53,40,36,39,73,63,37,91,87,48,75,88,75,76,83,47,73,54,94,55,52,67,10,44,47,71,67,44,8,36,18,18,22,53,38,53,21,47,28,25,14,51,33,40,47,51,52,49,44,49,71,72,42,97,53,58,64,45,28,37,30,20,43,78,52,38,66,67,35,57,89,67,40,79,62,60,74,42,80,39,78,55,34,47,56,49,2,41,50,48,48,56,56,50,53,58,65,76,97,124,88,50,55,32,28,32,32,36,41,34,40,73,59,42,28,39,37,32,36,22,44,88,87,63,50,72,78,45,73,50,78,43,73,44,58,82,81,57,47,31,69,55,49,39,52,50,51,50,47,53,29,58,75,66,70,47,78,78,57,57,30,37,39,37,23,39,70,34,63,75,50,42,53,27,49,42,49,15,35,35,73,75,61,72,22,84,50,46,71,55,44,61,87,78,35,87,75,49,45,59,57,35,83,55,46,78,72,60,51,21,55,60,56,21,33,52,51,36,47,52,80,69,30,74,92,43,48,21,33,33,40,36,37,28,47,74,41,30,34,35,42,34,30,34,66,80,52,26,38,56,32,22,30,34,25,59,6,63,64,52,30,52,52,40,37,37,73,63,37,89,86,48,74,87,75,74,85,46,72,54,94,53,52,64,10,42,46,71,67,43,8,35,16,17,20,54,38,53,21,46,28,24,15,51,34,41,47,52,52,50,44,48,71,72,44,97,52,58,61,45,28,36,30,20,43,79,53,36,67,66,36,57,89,68,39,80,61,59,74,41,80,38,79,53,34,48,56,49,2,41,48,50,48,56,56,51,54,59,66,77,97

Sequence (524 aa):
MPAFPLLAVDIGNTTTVLGLADASGALTHTWRIRTNREMLPDDLALQLHGLFTLAGAPIPRAAVLSSVAPPVGENYALALKRHFMIDAFAVSAENLPDVTVELDTPGSVGADRLCNLFGAEKYLGGLDYAVVVDFGTSTNFDVVGRGRRFLGGILATGAQVSADALFARAAKLPRITLQAPETAIGKNTVHALQSGLVFGYAEMVDGLLRRIRAELPGEAVAVATGGFSRTVQGICQEIDYYDETLTLRGLVELWASRSEVRMPAFPLLAVDIGNTTTVLGLADASGALTHTWRIRTNREMLPDDLALQLHGLFTLAGAPIPRAAVLSSVAPPVGENYALALKRHFMIDAFAVSAENLPDVTVELDTPGSVGADRLCNLFGAEKYLGGLDYAVVVDFGTSTNFDVVGRGRRFLGGILATGAQVSADALFARAAKLPRITLQAPETAIGKNTVHALQSGLVFGYAEMVDGLLRRIRAELPGEAVAVATGGFSRTVQGICQEIDYYDETLTLRGLVELWASRSEVR

Foldseek 3Di:
DPFPQEWEWAADPFKIKIFTAGPVLDTPDIDIDTDDLPDALCNVLVVVVVVCVVVVHDQGPEYEYFYPPVSSRVSPQVNCCPPVVYRYHYAFQVPQPQAAEQDPDRRPDGRLLLLLLLLCQVVCVVWFWAWEFEADQWTWTWIAGPSRYTNDTDTGGHLVNVQVVCPVPPPPADREDQAADPDLDDPDRRNVSNNCSQLVVLVVVLVRLVVVCVPDPIDYAYEYEYDCCVRCVVPRDRHDYYDHCSSVSSRSSSSVVVVVVD/DPFPQEWEWEAEPFKIKIFTAGPVLDTPDIDIDTDDLPDALVNVLVVVVVVCVVVVHDQGPEYEYFYPPVSSRVSPQVNCCPPVVYRYHYAFQVPQPQAAEQDPDRRPDGRLLLLLLLLCVVVCVVWFWAWEFEADQWTWTWIAGPSRYTNDTDIGGHLVNVQVVCPVPPPPADREDQAADPDLDDPDRRNVSNNCSQLVVLVVVLVRLVVVCVPDPIDYAYEYEYDCCVRCVVPRDRHDYYDHCSSVSSRSSSSVVVVVVD

Organism: Deinococcus radiodurans (strain ATCC 13939 / DSM 20539 / JCM 16871 / CCUG 27074 / LMG 4051 / NBRC 15346 / NCIMB 9279 / VKM B-1422 / R1) (NCBI:txid243230)

InterPro domains:
  IPR004619 Type III pantothenate kinase [MF_01274] (5-259)
  IPR004619 Type III pantothenate kinase [PF03309] (6-211)
  IPR004619 Type III pantothenate kinase [PTHR34265] (6-261)
  IPR004619 Type III pantothenate kinase [TIGR00671] (6-252)
  IPR043129 ATPase, nucleotide binding domain [SSF53067] (6-122)
  IPR043129 ATPase, nucleotide binding domain [SSF53067] (130-255)